Protein AF-A0A7W0LFK9-F1 (afdb_monomer)

Foldseek 3Di:
DDFFDDDFDFFQRQDDKWKKKAFLVVLDIDTLACPDQVPDFPDWDWDDFLFWIWIWTHHPQKIKIWIWGQFPPAQKIKIKIKIAGQDQDKTKMKIKIKTFGQLDPNVVCLQAVQVSLQQKFWDADPPQRKIKIWRHDPDPPDFTKIKIKHKAKFADWDDDKAWDFAPCQFQPFQGGRNRRPVSSSDGGPNDGTRHSGTMTMIITIHIHHNGDMMMMMMMMHMDRDPVSNVVVSVQCRDPCNVVVRSVNSVVVSVVLCVVLVHDSVLLVLLVLVVCCQSHQALLFADDQVLLFQLFAAQVLCVVQVDNLPFAEEEEEDADPVLVQQLLSVLSSVLVCVVVLHAHAYEYEHAHDPVCSVVVLVVSVVSNVVSVVVPPDDDDRHYYYGYYYPVVDDPSSVSNSRSSHSGYHYSVCPHSVSSSVVSVPPDPPPFPFDDDDAQPDFFDADDDDPDFDPDPPFWHADPVNQKIKGKAAQVDDPPWWDWAWADAQFWTKIATQQRAIWIAGNDPAFGTFFDDPSDRRNSAHQKFKWKAFPVPLHIDGLGCPDAHDNRWMKMWMHGHFKIWIWTGGSQKTWIWIWGDDRPDRDIDIDIDIDRRDPDDTDMKMKIKHQGCRTNGNSSQQQQKFWDADPPLRWIKIARNHHPVCRPDIDIDHPRSPFPAWDQAQCQFQPRSGDPNDTSQSSHDDGHPNDTGHSHRGMTMTMD

Nearest PDB structures (foldseek):
  8rf9-assembly1_A  TM=9.309E-01  e=8.100E-67  Agrobacterium tumefaciens
  8rfg-assembly1_A  TM=9.308E-01  e=6.487E-65  Agrobacterium tumefaciens
  3qde-assembly1_A  TM=8.432E-01  e=1.005E-15  Acetivibrio thermocellus
  3s4b-assembly1_B  TM=8.722E-01  e=6.884E-15  Cellulomonas uda
  3acs-assembly1_B  TM=8.371E-01  e=6.186E-15  Cellulomonas gilvus ATCC 13127

Mean predicted aligned error: 6.09 Å

Radius of gyration: 27.09 Å; Cα contacts (8 Å, |Δi|>4): 1621; chains: 1; bounding box: 74×69×68 Å

pLDDT: mean 91.45, std 10.04, range [40.09, 98.69]

Solvent-accessible surface area (backbone atoms only — not comparable to full-atom values): 37219 Å² total; per-residue (Å²): 126,28,61,54,52,76,68,75,43,76,31,42,62,84,58,60,74,39,45,39,38,29,38,69,85,82,58,51,70,42,34,53,49,59,55,57,47,61,58,83,56,83,41,78,50,76,48,80,58,89,39,35,42,39,29,38,32,26,58,86,49,36,39,34,37,32,41,39,33,52,37,71,87,51,65,35,37,40,40,35,36,41,40,34,29,77,38,88,63,67,46,47,36,35,41,32,45,39,35,46,62,47,72,32,49,64,66,57,36,71,74,37,49,59,68,49,29,68,34,37,35,33,44,74,41,83,88,79,63,25,38,38,36,39,42,59,66,90,51,93,85,48,72,57,43,26,35,36,40,38,74,42,76,51,66,51,69,53,82,72,77,42,35,38,24,33,43,50,70,40,27,27,75,69,30,49,80,48,64,28,50,49,73,72,83,53,83,61,86,59,54,63,38,81,33,75,40,45,33,50,28,47,32,45,32,35,56,36,43,54,70,34,69,35,39,38,36,39,38,43,37,51,24,68,37,69,66,58,39,50,54,50,47,67,66,51,66,47,89,64,35,57,62,52,33,49,54,42,14,43,51,50,37,53,52,52,30,56,74,70,72,47,54,71,70,56,51,53,50,43,51,53,53,47,46,36,62,64,39,68,43,56,72,41,31,63,58,36,68,57,26,56,72,17,56,44,36,42,71,65,38,46,88,76,75,39,78,70,85,52,56,29,34,35,37,40,35,58,53,72,89,34,48,63,40,56,53,53,52,54,51,38,51,54,52,31,50,76,70,71,50,65,45,30,37,36,42,36,38,60,35,60,87,92,58,30,66,61,51,49,52,52,52,52,50,53,53,52,55,54,56,67,67,70,70,89,77,79,87,73,72,55,50,82,45,80,44,55,51,90,82,46,56,70,66,53,52,31,28,54,51,30,66,21,39,31,57,47,51,31,91,63,51,47,65,70,54,53,62,55,72,51,68,75,67,80,75,77,78,68,69,76,54,81,88,58,71,66,88,52,79,25,67,79,62,84,75,86,74,90,49,47,81,60,73,91,45,37,22,27,35,83,89,70,53,25,41,36,37,53,33,47,56,90,50,73,69,98,49,75,54,68,41,79,30,66,41,94,50,22,35,36,39,36,27,61,37,44,23,26,28,35,23,49,72,35,79,62,61,26,14,44,16,45,79,67,74,39,67,36,48,49,66,54,23,43,44,57,39,43,30,34,73,85,81,64,36,69,46,36,42,29,59,40,61,35,61,60,67,83,34,45,39,40,22,35,39,38,85,55,32,40,37,26,35,26,32,44,77,37,27,44,26,38,35,38,37,35,47,51,83,85,53,79,48,82,47,76,50,77,47,80,42,81,69,57,99,64,93,80,58,68,38,42,35,42,40,37,37,49,15,60,24,68,41,44,84,72,25,27,68,52,29,35,30,42,72,41,89,84,54,61,23,40,35,38,34,28,29,42,42,78,91,54,27,90,50,74,49,72,50,73,67,85,60,52,52,78,34,23,33,22,34,41,40,63,41,26,21,74,68,32,47,73,58,68,25,44,40,78,50,34,92,61,76,55,83,62,46,58,39,25,56,44,51,45,29,43,34,41,29,63

Sequence (702 aa):
LSVTRWRSDTTCDDWGSYIYLRDVESGDVWSASYHPTRKAPDSYAVLFNEDRAEYSRRDGDLTTTLDVVVSAEDDSEARRIAISNSGRTPRVIEITSYVELSLATQLADVAHPAFSKLFVETERLASSGALLAQRRKRGPDDVDVFAAHLMVVEGKTVGNIEFETDRSQFLGRGRAAGAPRAMEGRSLSGSTGTVLDPIFALRSRIELGPGAPAHVTYWTMVGSSRDAVLDLIDKNGTATSFERAAALAWTQAQVQLHHLRMSAGEAAQFQRLAGHLLYPSPSLRPPSDMIQEGAGPQTGLWSLGISGDLSIIVLRVSDAEHIGIVRELVQAADYWRMKRLVFDIVILNERGSSYSQELQNEIESIVRTSLGRAQFGERPKGGVFVLSAHLISPEIRELLLSAARVVLVGQNGRLAGQLQARRTSVVHERRRYPRRSSQTPGSPVVRPTGLEYFNGLGGFAKNGREYVIVLGPGQNPPAPWINVVANPIFGFQVSESGAGYSWALNSRERQVTPWSNDPVRNPPGQCFFVRDDETWELCSPTASPLRDEDGVYIARHGQGYSRFEHNACELELELLEYVPLADPLKISRLKIRNTSNRTRRLSVTSYAEWVLGPSRRVSAVHTVTAIDEITKAILARNKWSADFGERVAFVDLGGRQTSWTGDRTEFIGRNGNLDYPAALCGRLPLSNRVGAGFDPCGVLQA

Structure (mmCIF, N/CA/C/O backbone):
data_AF-A0A7W0LFK9-F1
#
_entry.id   AF-A0A7W0LFK9-F1
#
loop_
_atom_site.group_PDB
_atom_site.id
_atom_site.type_symbol
_atom_site.label_atom_id
_atom_site.label_alt_id
_atom_site.label_comp_id
_atom_site.label_asym_id
_atom_site.label_entity_id
_atom_site.label_seq_id
_atom_site.pdbx_PDB_ins_code
_atom_site.Cartn_x
_atom_site.Cartn_y
_atom_site.Cartn_z
_atom_site.occupancy
_atom_site.B_iso_or_equiv
_atom_site.auth_seq_id
_atom_site.auth_comp_id
_atom_site.auth_asym_id
_atom_site.auth_atom_id
_atom_site.pdbx_PDB_model_num
ATOM 1 N N . LEU A 1 1 ? 11.261 -2.984 16.184 1.00 87.38 1 LEU A N 1
ATOM 2 C CA . LEU A 1 1 ? 10.093 -3.873 16.005 1.00 87.38 1 LEU A CA 1
ATOM 3 C C . LEU A 1 1 ? 9.054 -3.140 15.161 1.00 87.38 1 LEU A C 1
ATOM 5 O O . LEU A 1 1 ? 8.871 -1.955 15.392 1.00 87.38 1 LEU A O 1
ATOM 9 N N . SER A 1 2 ? 8.408 -3.793 14.196 1.00 91.06 2 SER A N 1
ATOM 10 C CA . SER A 1 2 ? 7.243 -3.247 13.486 1.00 91.06 2 SER A CA 1
ATOM 11 C C . SER A 1 2 ? 5.977 -3.854 14.081 1.00 91.06 2 SER A C 1
ATOM 13 O O . SER A 1 2 ? 5.758 -5.059 13.946 1.00 91.06 2 SER A O 1
ATOM 15 N N . VAL A 1 3 ? 5.168 -3.027 14.749 1.00 94.00 3 VAL A N 1
ATOM 16 C CA . VAL A 1 3 ? 3.929 -3.458 15.420 1.00 94.00 3 VAL A CA 1
ATOM 17 C C . VAL A 1 3 ? 2.869 -3.815 14.383 1.00 94.00 3 VAL A C 1
ATOM 19 O O . VAL A 1 3 ? 2.383 -4.946 14.340 1.00 94.00 3 VAL A O 1
ATOM 22 N N . THR A 1 4 ? 2.598 -2.873 13.483 1.00 93.88 4 THR A N 1
ATOM 23 C CA . THR A 1 4 ? 1.625 -2.995 12.398 1.00 93.88 4 THR A CA 1
ATOM 24 C C . THR A 1 4 ? 2.319 -3.146 11.045 1.00 93.88 4 THR A C 1
ATOM 26 O O . THR A 1 4 ? 3.511 -2.846 10.896 1.00 93.88 4 THR A O 1
ATOM 29 N N . ARG A 1 5 ? 1.592 -3.651 10.044 1.00 90.88 5 ARG A N 1
ATOM 30 C CA . ARG A 1 5 ? 2.102 -3.742 8.668 1.00 90.88 5 ARG A CA 1
ATOM 31 C C . ARG A 1 5 ? 2.069 -2.378 7.988 1.00 90.88 5 ARG A C 1
ATOM 33 O O . ARG A 1 5 ? 1.053 -1.693 7.982 1.00 90.88 5 ARG A O 1
ATOM 40 N N . TRP A 1 6 ? 3.177 -2.027 7.343 1.00 89.12 6 TRP A N 1
ATOM 41 C CA . TRP A 1 6 ? 3.293 -0.833 6.511 1.00 89.12 6 TRP A CA 1
ATOM 42 C C . TRP A 1 6 ? 4.227 -1.102 5.331 1.00 89.12 6 TRP A C 1
ATOM 44 O O . TRP A 1 6 ? 5.253 -1.782 5.474 1.00 89.12 6 TRP A O 1
ATOM 54 N N . ARG A 1 7 ? 3.884 -0.559 4.161 1.00 87.25 7 ARG A N 1
ATOM 55 C CA . ARG A 1 7 ? 4.698 -0.594 2.943 1.00 87.25 7 ARG A CA 1
ATOM 56 C C . ARG A 1 7 ? 4.592 0.760 2.251 1.00 87.25 7 ARG A C 1
ATOM 58 O O . ARG A 1 7 ? 3.503 1.308 2.137 1.00 87.25 7 ARG A O 1
ATOM 65 N N . SER A 1 8 ? 5.720 1.278 1.773 1.00 87.25 8 SER A N 1
ATOM 66 C CA . SER A 1 8 ? 5.738 2.501 0.974 1.00 87.25 8 SER A CA 1
ATOM 67 C C . SER A 1 8 ? 5.114 2.235 -0.399 1.00 87.25 8 SER A C 1
ATOM 69 O O . SER A 1 8 ? 5.685 1.480 -1.191 1.00 87.25 8 SER A O 1
ATOM 71 N N . ASP A 1 9 ? 3.982 2.871 -0.681 1.00 90.62 9 ASP A N 1
ATOM 72 C CA . ASP A 1 9 ? 3.327 2.866 -1.988 1.00 90.62 9 ASP A CA 1
ATOM 73 C C . ASP A 1 9 ? 2.716 4.251 -2.240 1.00 90.62 9 ASP A C 1
ATOM 75 O O . ASP A 1 9 ? 1.720 4.618 -1.627 1.00 90.62 9 ASP A O 1
ATOM 79 N N . THR A 1 10 ? 3.331 5.041 -3.118 1.00 87.56 10 THR A N 1
ATOM 80 C CA . THR A 1 10 ? 2.889 6.411 -3.426 1.00 87.56 10 THR A CA 1
ATOM 81 C C . THR A 1 10 ? 1.686 6.487 -4.359 1.00 87.56 10 THR A C 1
ATOM 83 O O . THR A 1 10 ? 1.087 7.557 -4.484 1.00 87.56 10 THR A O 1
ATOM 86 N N . THR A 1 11 ? 1.326 5.379 -5.009 1.00 91.44 11 THR A N 1
ATOM 87 C CA . THR A 1 11 ? 0.228 5.342 -5.976 1.00 91.44 11 THR A CA 1
ATOM 88 C C . THR A 1 11 ? -1.069 4.922 -5.310 1.00 91.44 11 THR A C 1
ATOM 90 O O . THR A 1 11 ? -2.061 5.640 -5.426 1.00 91.44 11 THR A O 1
ATOM 93 N N . CYS A 1 12 ? -1.077 3.791 -4.604 1.00 91.88 12 CYS A N 1
ATOM 94 C CA . CYS A 1 12 ? -2.287 3.264 -3.971 1.00 91.88 12 CYS A CA 1
ATOM 95 C C . CYS A 1 12 ? -2.466 3.794 -2.541 1.00 91.88 12 CYS A C 1
ATOM 97 O O . CYS A 1 12 ? -3.589 4.126 -2.162 1.00 91.88 12 CYS A O 1
ATOM 99 N N . ASP A 1 13 ? -1.367 3.895 -1.782 1.00 90.19 13 ASP A N 1
ATOM 100 C CA . ASP A 1 13 ? -1.332 4.301 -0.367 1.00 90.19 13 ASP A CA 1
ATOM 101 C C . ASP A 1 13 ? -2.350 3.540 0.513 1.00 90.19 13 ASP A C 1
ATOM 103 O O . ASP A 1 13 ? -3.068 4.111 1.329 1.00 90.19 13 ASP A O 1
ATOM 107 N N . ASP A 1 14 ? -2.453 2.221 0.309 1.00 88.31 14 ASP A N 1
ATOM 108 C CA . ASP A 1 14 ? -3.500 1.352 0.867 1.00 88.31 14 ASP A CA 1
ATOM 109 C C . ASP A 1 14 ? -3.048 0.519 2.085 1.00 88.31 14 ASP A C 1
ATOM 111 O O . ASP A 1 14 ? -3.639 -0.524 2.380 1.00 88.31 14 ASP A O 1
ATOM 115 N N . TRP A 1 15 ? -2.013 0.974 2.802 1.00 90.12 15 TRP A N 1
ATOM 116 C CA . TRP A 1 15 ? -1.508 0.339 4.025 1.00 90.12 15 TRP A CA 1
ATOM 117 C C . TRP A 1 15 ? -1.652 1.254 5.239 1.00 90.12 15 TRP A C 1
ATOM 119 O O . TRP A 1 15 ? -1.267 2.420 5.196 1.00 90.12 15 TRP A O 1
ATOM 129 N N . GLY A 1 16 ? -2.132 0.711 6.357 1.00 90.56 16 GLY A N 1
ATOM 130 C CA . GLY A 1 16 ? -2.197 1.430 7.625 1.00 90.56 16 GLY A CA 1
ATOM 131 C C . GLY A 1 16 ? -3.209 0.842 8.600 1.00 90.56 16 GLY A C 1
ATOM 132 O O . GLY A 1 16 ? -3.779 -0.225 8.372 1.00 90.56 16 GLY A O 1
ATOM 133 N N . SER A 1 17 ? -3.424 1.573 9.691 1.00 95.44 17 SER A N 1
ATOM 134 C CA . SER A 1 17 ? -4.495 1.318 10.654 1.00 95.44 17 SER A CA 1
ATOM 135 C C . SER A 1 17 ? -5.693 2.201 10.324 1.00 95.44 17 SER A C 1
ATOM 137 O O . SER A 1 17 ? -5.539 3.412 10.134 1.00 95.44 17 SER A O 1
ATOM 139 N N . TYR A 1 18 ? -6.880 1.608 10.281 1.00 97.62 18 TYR A N 1
ATOM 140 C CA . TYR A 1 18 ? -8.100 2.269 9.826 1.00 97.62 18 TYR A CA 1
ATOM 141 C C . TYR A 1 18 ? -9.164 2.302 10.916 1.00 97.62 18 TYR A C 1
ATOM 143 O O . TYR A 1 18 ? -9.230 1.412 11.762 1.00 97.62 18 TYR A O 1
ATOM 151 N N . ILE A 1 19 ? -10.007 3.334 10.877 1.00 98.50 19 ILE A N 1
ATOM 152 C CA . ILE A 1 19 ? -11.197 3.440 11.719 1.00 98.50 19 ILE A CA 1
ATOM 153 C C . ILE A 1 19 ? -12.380 3.720 10.804 1.00 98.50 19 ILE A C 1
ATOM 155 O O . ILE A 1 19 ? -12.481 4.798 10.220 1.00 98.50 19 ILE A O 1
ATOM 159 N N . TYR A 1 20 ? -13.253 2.730 10.676 1.00 98.56 20 TYR A N 1
ATOM 160 C CA . TYR A 1 20 ? -14.472 2.816 9.891 1.00 98.56 20 TYR A CA 1
ATOM 161 C C . TYR A 1 20 ? -15.599 3.380 10.739 1.00 98.56 20 TYR A C 1
ATOM 163 O O . TYR A 1 20 ? -15.697 3.084 11.932 1.00 98.56 20 TYR A O 1
ATOM 171 N N . LEU A 1 21 ? -16.465 4.143 10.089 1.00 98.19 21 LEU A N 1
ATOM 172 C CA . LEU A 1 21 ? -17.720 4.616 10.635 1.00 98.19 21 LEU A CA 1
ATOM 173 C C . LEU A 1 21 ? -18.845 4.136 9.724 1.00 98.19 21 LEU A C 1
ATOM 175 O O . LEU A 1 21 ? -18.719 4.203 8.498 1.00 98.19 21 LEU A O 1
ATOM 179 N N . ARG A 1 22 ? -19.928 3.646 10.321 1.00 97.81 22 ARG A N 1
ATOM 180 C CA . ARG A 1 22 ? -21.138 3.253 9.607 1.00 97.81 22 ARG A CA 1
ATOM 181 C C . ARG A 1 22 ? -22.368 3.803 10.311 1.00 97.81 22 ARG A C 1
ATOM 183 O O . ARG A 1 22 ? -22.562 3.552 11.498 1.00 97.81 22 ARG A O 1
ATOM 190 N N . ASP A 1 23 ? -23.206 4.521 9.576 1.00 96.44 23 ASP A N 1
ATOM 191 C CA . ASP A 1 23 ? -24.537 4.889 10.054 1.00 96.44 23 ASP A CA 1
ATOM 192 C C . ASP A 1 23 ? -25.427 3.640 10.006 1.00 96.44 23 ASP A C 1
ATOM 194 O O . ASP A 1 23 ? -25.562 2.998 8.961 1.00 96.44 23 ASP A O 1
ATOM 198 N N . VAL A 1 24 ? -25.977 3.237 11.153 1.00 96.12 24 VAL A N 1
ATOM 199 C CA . VAL A 1 24 ? -26.758 1.997 11.258 1.00 96.12 24 VAL A CA 1
ATOM 200 C C . VAL A 1 24 ? -28.059 2.085 10.465 1.00 96.12 24 VAL A C 1
ATOM 202 O O . VAL A 1 24 ? -28.483 1.068 9.915 1.00 96.12 24 VAL A O 1
ATOM 205 N N . GLU A 1 25 ? -28.669 3.270 10.399 1.00 94.25 25 GLU A N 1
ATOM 206 C CA . GLU A 1 25 ? -29.965 3.477 9.756 1.00 94.25 25 GLU A CA 1
ATOM 207 C C . GLU A 1 25 ? -29.816 3.595 8.238 1.00 94.25 25 GLU A C 1
ATOM 209 O O . GLU A 1 25 ? -30.481 2.866 7.503 1.00 94.25 25 GLU A O 1
ATOM 214 N N . SER A 1 26 ? -28.913 4.458 7.752 1.00 94.44 26 SER A N 1
ATOM 215 C CA . SER A 1 26 ? -28.723 4.629 6.302 1.00 94.44 26 SER A CA 1
ATOM 216 C C . SER A 1 26 ? -27.848 3.544 5.669 1.00 94.44 26 SER A C 1
ATOM 218 O O . SER A 1 26 ? -27.918 3.310 4.463 1.00 94.44 26 SER A O 1
ATOM 220 N N . GLY A 1 27 ? -27.002 2.882 6.464 1.00 95.50 27 GLY A N 1
ATOM 221 C CA . GLY A 1 27 ? -25.987 1.952 5.976 1.00 95.50 27 GLY A CA 1
ATOM 222 C C . GLY A 1 27 ? -24.774 2.629 5.333 1.00 95.50 27 GLY A C 1
ATOM 223 O O . GLY A 1 27 ? -23.904 1.924 4.823 1.00 95.50 27 GLY A O 1
ATOM 224 N N . ASP A 1 28 ? -24.687 3.963 5.356 1.00 95.69 28 ASP A N 1
ATOM 225 C CA . ASP A 1 28 ? -23.543 4.705 4.830 1.00 95.69 28 ASP A CA 1
ATOM 226 C C . ASP A 1 28 ? -22.258 4.352 5.570 1.00 95.69 28 ASP A C 1
ATOM 228 O O . ASP A 1 28 ? -22.216 4.399 6.796 1.00 95.69 28 ASP A O 1
ATOM 232 N N . VAL A 1 29 ? -21.185 4.089 4.821 1.00 97.25 29 VAL A N 1
ATOM 233 C CA . VAL A 1 29 ? -19.864 3.760 5.372 1.00 97.25 29 VAL A CA 1
ATOM 234 C C . VAL A 1 29 ? -18.836 4.806 4.953 1.00 97.25 29 VAL A C 1
ATOM 236 O O . VAL A 1 29 ? -18.730 5.164 3.777 1.00 97.25 29 VAL A O 1
ATOM 239 N N . TRP A 1 30 ? -18.039 5.275 5.908 1.00 97.06 30 TRP A N 1
ATOM 240 C CA . TRP A 1 30 ? -16.860 6.106 5.673 1.00 97.06 30 TRP A CA 1
ATOM 241 C C . TRP A 1 30 ? -15.723 5.707 6.619 1.00 97.06 30 TRP A C 1
ATOM 243 O O . TRP A 1 30 ? -15.819 4.741 7.371 1.00 97.06 30 TRP A O 1
ATOM 253 N N . SER A 1 31 ? -14.596 6.404 6.521 1.00 97.50 31 SER A N 1
ATOM 254 C CA . SER A 1 31 ? -13.447 6.230 7.414 1.00 97.50 31 SER A CA 1
ATOM 255 C C . SER A 1 31 ? -13.113 7.566 8.055 1.00 97.50 31 SER A C 1
ATOM 257 O O . SER A 1 31 ? -13.342 8.607 7.437 1.00 97.50 31 SER A O 1
ATOM 259 N N . ALA A 1 32 ? -12.558 7.553 9.265 1.00 97.50 32 ALA A N 1
ATOM 260 C CA . ALA A 1 32 ? -12.129 8.768 9.958 1.00 97.50 32 ALA A CA 1
ATOM 261 C C . ALA A 1 32 ? -11.074 9.561 9.156 1.00 97.50 32 ALA A C 1
ATOM 263 O O . ALA A 1 32 ? -11.026 10.785 9.229 1.00 97.50 32 ALA A O 1
ATOM 264 N N . SER A 1 33 ? -10.274 8.874 8.334 1.00 96.25 33 SER A N 1
ATOM 265 C CA . SER A 1 33 ? -9.384 9.475 7.333 1.00 96.25 33 SER A CA 1
ATOM 266 C C . SER A 1 33 ? -9.875 9.185 5.905 1.00 96.25 33 SER A C 1
ATOM 268 O O . SER A 1 33 ? -10.898 8.527 5.705 1.00 96.25 33 SER A O 1
ATOM 270 N N . TYR A 1 34 ? -9.191 9.710 4.881 1.00 94.81 34 TYR A N 1
ATOM 271 C CA . TYR A 1 34 ? -9.585 9.480 3.482 1.00 94.81 34 TYR A CA 1
ATOM 272 C C . TYR A 1 34 ? -9.556 7.990 3.098 1.00 94.81 34 TYR A C 1
ATOM 274 O O . TYR A 1 34 ? -10.488 7.480 2.476 1.00 94.81 34 TYR A O 1
ATOM 282 N N . HIS A 1 35 ? -8.502 7.279 3.496 1.00 94.94 35 HIS A N 1
ATOM 283 C CA . HIS A 1 35 ? -8.394 5.831 3.336 1.00 94.94 35 HIS A CA 1
ATOM 284 C C . HIS A 1 35 ? -9.063 5.096 4.505 1.00 94.94 35 HIS A C 1
ATOM 286 O O . HIS A 1 35 ? -9.164 5.642 5.601 1.00 94.94 35 HIS A O 1
ATOM 292 N N . PRO A 1 36 ? -9.531 3.857 4.311 1.00 95.12 36 PRO A N 1
ATOM 293 C CA . PRO A 1 36 ? -9.391 3.046 3.101 1.00 95.12 36 PRO A CA 1
ATOM 294 C C . PRO A 1 36 ? -10.605 3.139 2.164 1.00 95.12 36 PRO A C 1
ATOM 296 O O . PRO A 1 36 ? -10.535 2.690 1.021 1.00 95.12 36 PRO A O 1
ATOM 299 N N . THR A 1 37 ? -11.721 3.723 2.614 1.00 94.75 37 THR A N 1
ATOM 300 C CA . THR A 1 37 ? -12.976 3.780 1.842 1.00 94.75 37 THR A CA 1
ATOM 301 C C . THR A 1 37 ? -12.889 4.726 0.649 1.00 94.75 37 THR A C 1
ATOM 303 O O . THR A 1 37 ? -13.571 4.514 -0.352 1.00 94.75 37 THR A O 1
ATOM 306 N N . ARG A 1 38 ? -12.046 5.767 0.734 1.00 92.81 38 ARG A N 1
ATOM 307 C CA . ARG A 1 38 ? -11.876 6.816 -0.287 1.00 92.81 38 ARG A CA 1
ATOM 308 C C . ARG A 1 38 ? -13.176 7.561 -0.608 1.00 92.81 38 ARG A C 1
ATOM 310 O O . ARG A 1 38 ? -13.274 8.207 -1.654 1.00 92.81 38 ARG A O 1
ATOM 317 N N . LYS A 1 39 ? -14.167 7.498 0.295 1.00 92.94 39 LYS A N 1
ATOM 318 C CA . LYS A 1 39 ? -15.406 8.279 0.200 1.00 92.94 39 LYS A CA 1
ATOM 319 C C . LYS A 1 39 ? -15.045 9.754 0.330 1.00 92.94 39 LYS A C 1
ATOM 321 O O . LYS A 1 39 ? -14.487 10.160 1.353 1.00 92.94 39 LYS A O 1
ATOM 326 N N . ALA A 1 40 ? -15.335 10.517 -0.721 1.00 93.56 40 ALA A N 1
ATOM 327 C CA . ALA A 1 40 ? -15.102 11.952 -0.757 1.00 93.56 40 ALA A CA 1
ATOM 328 C C . ALA A 1 40 ? -15.967 12.639 0.319 1.00 93.56 40 ALA A C 1
ATOM 330 O O . ALA A 1 40 ? -17.188 12.491 0.259 1.00 93.56 40 ALA A O 1
ATOM 331 N N . PRO A 1 41 ? -15.358 13.330 1.299 1.00 95.44 41 PRO A N 1
ATOM 332 C CA . PRO A 1 41 ? -16.095 14.114 2.287 1.00 95.44 41 PRO A CA 1
ATOM 333 C C . PRO A 1 41 ? -16.486 15.491 1.731 1.00 95.44 41 PRO A C 1
ATOM 335 O O . PRO A 1 41 ? -15.902 15.961 0.751 1.00 95.44 41 PRO A O 1
ATOM 338 N N . ASP A 1 42 ? -17.399 16.179 2.417 1.00 96.75 42 ASP A N 1
ATOM 339 C CA . ASP A 1 42 ? -17.770 17.567 2.110 1.00 96.75 42 ASP A CA 1
ATOM 340 C C . ASP A 1 42 ? -16.643 18.551 2.450 1.00 96.75 42 ASP A C 1
ATOM 342 O O . ASP A 1 42 ? -16.481 19.589 1.808 1.00 96.75 42 ASP A O 1
ATOM 346 N N . SER A 1 43 ? -15.862 18.242 3.486 1.00 97.00 43 SER A N 1
ATOM 347 C CA . SER A 1 43 ? -14.632 18.951 3.837 1.00 97.00 43 SER A CA 1
ATOM 348 C C . SER A 1 43 ? -13.616 17.989 4.446 1.00 97.00 43 SER A C 1
ATOM 350 O O . SER A 1 43 ? -13.982 17.000 5.080 1.00 97.00 43 SER A O 1
ATOM 352 N N . TYR A 1 44 ? -12.328 18.272 4.240 1.00 96.88 44 TYR A N 1
ATOM 353 C CA . TYR A 1 44 ? -11.226 17.459 4.748 1.00 96.88 44 TYR A CA 1
ATOM 354 C C . TYR A 1 44 ? -10.021 18.335 5.081 1.00 96.88 44 TYR A C 1
ATOM 356 O O . TYR A 1 44 ? -9.586 19.132 4.249 1.00 96.88 44 TYR A O 1
ATOM 364 N N . ALA A 1 45 ? -9.461 18.159 6.270 1.00 97.31 45 ALA A N 1
ATOM 365 C CA . ALA A 1 45 ? -8.237 18.808 6.708 1.00 97.31 45 ALA A CA 1
ATOM 366 C C . ALA A 1 45 ? -7.336 17.797 7.419 1.00 97.31 45 ALA A C 1
ATOM 368 O O . ALA A 1 45 ? -7.815 16.911 8.126 1.00 97.31 45 ALA A O 1
ATOM 369 N N . VAL A 1 46 ? -6.026 17.941 7.224 1.00 96.56 46 VAL A N 1
ATOM 370 C CA . VAL A 1 46 ? -5.008 17.139 7.907 1.00 96.56 46 VAL A CA 1
ATOM 371 C C . VAL A 1 46 ? -3.941 18.076 8.440 1.00 96.56 46 VAL A C 1
ATOM 373 O O . VAL A 1 46 ? -3.381 18.867 7.674 1.00 96.56 46 VAL A O 1
ATOM 376 N N . LEU A 1 47 ? -3.655 17.978 9.733 1.00 94.81 47 LEU A N 1
ATOM 377 C CA . LEU A 1 47 ? -2.565 18.686 10.389 1.00 94.81 47 LEU A CA 1
ATOM 378 C C . LEU A 1 47 ? -1.570 17.671 10.952 1.00 94.81 47 LEU A C 1
ATOM 380 O O . LEU A 1 47 ? -1.942 16.709 11.614 1.00 94.81 47 LEU A O 1
ATOM 384 N N . PHE A 1 48 ? -0.289 17.911 10.694 1.00 94.06 48 PHE A N 1
ATOM 385 C CA . PHE A 1 48 ? 0.805 17.179 11.321 1.00 94.06 48 PHE A CA 1
ATOM 386 C C . PHE A 1 48 ? 1.537 18.144 12.243 1.00 94.06 48 PHE A C 1
ATOM 388 O O . PHE A 1 48 ? 2.157 19.101 11.774 1.00 94.06 48 PHE A O 1
ATOM 395 N N . ASN A 1 49 ? 1.410 17.897 13.541 1.00 92.50 49 ASN A N 1
ATOM 396 C CA . ASN A 1 49 ? 2.129 18.593 14.593 1.00 92.50 49 ASN A CA 1
ATOM 397 C C . ASN A 1 49 ? 3.319 17.733 15.042 1.00 92.50 49 ASN A C 1
ATOM 399 O O . ASN A 1 49 ? 3.494 16.594 14.614 1.00 92.50 49 ASN A O 1
ATOM 403 N N . GLU A 1 50 ? 4.165 18.283 15.907 1.00 93.06 50 GLU A N 1
ATOM 404 C CA . GLU A 1 50 ? 5.332 17.558 16.420 1.00 93.06 50 GLU A CA 1
ATOM 405 C C . GLU A 1 50 ? 4.946 16.379 17.329 1.00 93.06 50 GLU A C 1
ATOM 407 O O . GLU A 1 50 ? 5.644 15.366 17.368 1.00 93.06 50 GLU A O 1
ATOM 412 N N . ASP A 1 51 ? 3.832 16.515 18.046 1.00 94.81 51 ASP A N 1
ATOM 413 C CA . ASP A 1 51 ? 3.319 15.566 19.032 1.00 94.81 51 ASP A CA 1
ATOM 414 C C . ASP A 1 51 ? 2.213 14.646 18.498 1.00 94.81 51 ASP A C 1
ATOM 416 O O . ASP A 1 51 ? 1.960 13.595 19.089 1.00 94.81 51 ASP A O 1
ATOM 420 N N . ARG A 1 52 ? 1.539 15.028 17.402 1.00 96.31 52 ARG A N 1
ATOM 421 C CA . ARG A 1 52 ? 0.351 14.314 16.914 1.00 96.31 52 ARG A CA 1
ATOM 422 C C . ARG A 1 52 ? 0.007 14.567 15.451 1.00 96.31 52 ARG A C 1
ATOM 424 O O . ARG A 1 52 ? 0.384 15.584 14.870 1.00 96.31 52 ARG A O 1
ATOM 431 N N . ALA A 1 53 ? -0.780 13.658 14.885 1.00 97.19 53 ALA A N 1
ATOM 432 C CA . ALA A 1 53 ? -1.453 13.845 13.603 1.00 97.19 53 ALA A CA 1
ATOM 433 C C . ALA A 1 53 ? -2.962 14.003 13.818 1.00 97.19 53 ALA A C 1
ATOM 435 O O . ALA A 1 53 ? -3.572 13.172 14.488 1.00 97.19 53 ALA A O 1
ATOM 436 N N . GLU A 1 54 ? -3.552 15.031 13.216 1.00 98.06 54 GLU A N 1
ATOM 437 C CA . GLU A 1 54 ? -4.974 15.353 13.319 1.00 98.06 54 GLU A CA 1
ATOM 438 C C . GLU A 1 54 ? -5.629 15.266 11.939 1.00 98.06 54 GLU A C 1
ATOM 440 O O . GLU A 1 54 ? -5.123 15.804 10.949 1.00 98.06 54 GLU A O 1
ATOM 445 N N . TYR A 1 55 ? -6.785 14.621 11.878 1.00 98.31 55 TYR A N 1
ATOM 446 C CA . TYR A 1 55 ? -7.616 14.518 10.685 1.00 98.31 55 TYR A CA 1
ATOM 447 C C . TYR A 1 55 ? -8.996 15.050 11.033 1.00 98.31 55 TYR A C 1
ATOM 449 O O . TYR A 1 55 ? -9.572 14.648 12.038 1.00 98.31 55 TYR A O 1
ATOM 457 N N . SER A 1 56 ? -9.547 15.929 10.207 1.00 97.81 56 SER A N 1
ATOM 458 C CA . SER A 1 56 ? -10.901 16.448 10.379 1.00 97.81 56 SER A CA 1
ATOM 459 C C . SER A 1 56 ? -11.658 16.306 9.074 1.00 97.81 56 SER A C 1
ATOM 461 O O . SER A 1 56 ? -11.161 16.696 8.013 1.00 97.81 56 SER A O 1
ATOM 463 N N . ARG A 1 57 ? -12.852 15.722 9.141 1.00 97.75 57 ARG A N 1
ATOM 464 C CA . ARG A 1 57 ? -13.721 15.541 7.982 1.00 97.75 57 ARG A CA 1
ATOM 465 C C . ARG A 1 57 ? -15.181 15.769 8.332 1.00 97.75 57 ARG A C 1
ATOM 467 O O . ARG A 1 57 ? -15.597 15.535 9.468 1.00 97.75 57 ARG A O 1
ATOM 474 N N . ARG A 1 58 ? -15.953 16.189 7.333 1.00 97.12 58 ARG A N 1
ATOM 475 C CA . ARG A 1 58 ? -17.407 16.321 7.427 1.00 97.12 58 ARG A CA 1
ATOM 476 C C . ARG A 1 58 ? -18.091 15.494 6.348 1.00 97.12 58 ARG A C 1
ATOM 478 O O . ARG A 1 58 ? -17.721 15.588 5.178 1.00 97.12 58 ARG A O 1
ATOM 485 N N . ASP A 1 59 ? -19.104 14.743 6.753 1.00 96.19 59 ASP A N 1
ATOM 486 C CA . ASP A 1 59 ? -19.956 13.931 5.891 1.00 96.19 59 ASP A CA 1
ATOM 487 C C . ASP A 1 59 ? -21.420 14.262 6.236 1.00 96.19 59 ASP A C 1
ATOM 489 O O . ASP A 1 59 ? -21.996 13.729 7.188 1.00 96.19 59 ASP A O 1
ATOM 493 N N . GLY A 1 60 ? -22.013 15.208 5.503 1.00 93.94 60 GLY A N 1
ATOM 494 C CA . GLY A 1 60 ? -23.326 15.771 5.809 1.00 93.94 60 GLY A CA 1
ATOM 495 C C . GLY A 1 60 ? -23.350 16.483 7.165 1.00 93.94 60 GLY A C 1
ATOM 496 O O . GLY A 1 60 ? -22.585 17.417 7.411 1.00 93.94 60 GLY A O 1
ATOM 497 N N . ASP A 1 61 ? -24.236 16.024 8.050 1.00 94.50 61 ASP A N 1
ATOM 498 C CA . ASP A 1 61 ? -24.417 16.560 9.407 1.00 94.50 61 ASP A CA 1
ATOM 499 C C . ASP A 1 61 ? -23.427 15.985 10.437 1.00 94.50 61 ASP A C 1
ATOM 501 O O . ASP A 1 61 ? -23.476 16.344 11.615 1.00 94.50 61 ASP A O 1
ATOM 505 N N . LEU A 1 62 ? -22.552 15.063 10.027 1.00 95.81 62 LEU A N 1
ATOM 506 C CA . LEU A 1 62 ? -21.587 14.421 10.914 1.00 95.81 62 LEU A CA 1
ATOM 507 C C . LEU A 1 62 ? -20.201 15.020 10.709 1.00 95.81 62 LEU A C 1
ATOM 509 O O . LEU A 1 62 ? -19.663 15.021 9.601 1.00 95.81 62 LEU A O 1
ATOM 513 N N . THR A 1 63 ? -19.597 15.492 11.796 1.00 97.06 63 THR A N 1
ATOM 514 C CA . THR A 1 63 ? -18.184 15.884 11.819 1.00 97.06 63 THR A CA 1
ATOM 515 C C . THR A 1 63 ? -17.402 14.832 12.586 1.00 97.06 63 THR A C 1
ATOM 517 O O . THR A 1 63 ? -17.780 14.469 13.696 1.00 97.06 63 THR A O 1
ATOM 520 N N . THR A 1 64 ? -16.326 14.330 11.984 1.00 97.75 64 THR A N 1
ATOM 521 C CA . THR A 1 64 ? -15.413 13.359 12.595 1.00 97.75 64 THR A CA 1
ATOM 522 C C . THR A 1 64 ? -14.026 13.980 12.686 1.00 97.75 64 THR A C 1
ATOM 524 O O . THR A 1 64 ? -13.470 14.388 11.663 1.00 97.75 64 THR A O 1
ATOM 527 N N . THR A 1 65 ? -13.452 14.024 13.886 1.00 98.00 65 THR A N 1
ATOM 528 C CA . THR A 1 65 ? -12.031 14.323 14.089 1.00 98.00 65 THR A CA 1
ATOM 529 C C . THR A 1 65 ? -11.312 13.086 14.600 1.00 98.00 65 THR A C 1
ATOM 531 O O . THR A 1 65 ? -11.864 12.328 15.393 1.00 98.00 65 THR A O 1
ATOM 534 N N . LEU A 1 66 ? -10.095 12.857 14.120 1.00 98.62 66 LEU A N 1
ATOM 535 C CA . LEU A 1 66 ? -9.211 11.790 14.565 1.00 98.62 66 LEU A CA 1
ATOM 536 C C . LEU A 1 66 ? -7.871 12.392 14.974 1.00 98.62 66 LEU A C 1
ATOM 538 O O . LEU A 1 66 ? -7.167 12.936 14.126 1.00 98.62 66 LEU A O 1
ATOM 542 N N . ASP A 1 67 ? -7.506 12.194 16.233 1.00 98.31 67 ASP A N 1
ATOM 543 C CA . ASP A 1 67 ? -6.207 12.549 16.791 1.00 98.31 67 ASP A CA 1
ATOM 544 C C . ASP A 1 67 ? -5.381 11.285 17.027 1.00 98.31 67 ASP A C 1
ATOM 546 O O . ASP A 1 67 ? -5.845 10.328 17.653 1.00 98.31 67 ASP A O 1
ATOM 550 N N . VAL A 1 68 ? -4.150 11.273 16.517 1.00 98.38 68 VAL A N 1
ATOM 551 C CA . VAL A 1 68 ? -3.200 10.165 16.668 1.00 98.38 68 VAL A CA 1
ATOM 552 C C . VAL A 1 68 ? -1.987 10.643 17.451 1.00 98.38 68 VAL A C 1
ATOM 554 O O . VAL A 1 68 ? -1.260 11.520 16.983 1.00 98.38 68 VAL A O 1
ATOM 557 N N . VAL A 1 69 ? -1.762 10.042 18.617 1.00 97.88 69 VAL A N 1
ATOM 558 C CA . VAL A 1 69 ? -0.701 10.402 19.567 1.00 97.88 69 VAL A CA 1
ATOM 559 C C . VAL A 1 69 ? 0.109 9.156 19.912 1.00 97.88 69 VAL A C 1
ATOM 561 O O . VAL A 1 69 ? -0.458 8.093 20.153 1.00 97.88 69 VAL A O 1
ATOM 564 N N . VAL A 1 70 ? 1.432 9.288 19.984 1.00 96.19 70 VAL A N 1
ATOM 565 C CA . VAL A 1 70 ? 2.303 8.272 20.594 1.00 96.19 70 VAL A CA 1
ATOM 566 C C . VAL A 1 70 ? 2.623 8.722 22.014 1.00 96.19 70 VAL A C 1
ATOM 568 O O . VAL A 1 70 ? 3.032 9.863 22.221 1.00 96.19 70 VAL A O 1
ATOM 571 N N . SER A 1 71 ? 2.404 7.845 22.991 1.00 95.81 71 SER A N 1
ATOM 572 C CA . SER A 1 71 ? 2.662 8.146 24.396 1.00 95.81 71 SER A CA 1
ATOM 573 C C . SER A 1 71 ? 4.150 8.416 24.635 1.00 95.81 71 SER A C 1
ATOM 575 O O . SER A 1 71 ? 5.018 7.702 24.137 1.00 95.81 71 SER A O 1
ATOM 577 N N . ALA A 1 72 ? 4.448 9.455 25.415 1.00 93.75 72 ALA A N 1
ATOM 578 C CA . ALA A 1 72 ? 5.817 9.837 25.770 1.00 93.75 72 ALA A CA 1
ATOM 579 C C . ALA A 1 72 ? 6.416 8.992 26.911 1.00 93.75 72 ALA A C 1
ATOM 581 O O . ALA A 1 72 ? 7.609 9.096 27.195 1.00 93.75 72 ALA A O 1
ATOM 582 N N . GLU A 1 73 ? 5.582 8.212 27.596 1.00 92.75 73 GLU A N 1
ATOM 583 C CA . GLU A 1 73 ? 5.912 7.481 28.828 1.00 92.75 73 GLU A CA 1
ATOM 584 C C . GLU A 1 73 ? 5.908 5.960 28.644 1.00 92.75 73 GLU A C 1
ATOM 586 O O . GLU A 1 73 ? 6.592 5.265 29.389 1.00 92.75 73 GLU A O 1
ATOM 591 N N . ASP A 1 74 ? 5.173 5.457 27.650 1.00 92.56 74 ASP A N 1
ATOM 592 C CA . ASP A 1 74 ? 4.930 4.033 27.440 1.00 92.56 74 ASP A CA 1
ATOM 593 C C . ASP A 1 74 ? 4.997 3.686 25.947 1.00 92.56 74 ASP A C 1
ATOM 595 O O . ASP A 1 74 ? 4.691 4.524 25.098 1.00 92.56 74 ASP A O 1
ATOM 599 N N . ASP A 1 75 ? 5.269 2.420 25.621 1.00 95.56 75 ASP A N 1
ATOM 600 C CA . ASP A 1 75 ? 5.207 1.888 24.253 1.00 95.56 75 ASP A CA 1
ATOM 601 C C . ASP A 1 75 ? 3.741 1.720 23.785 1.00 95.56 75 ASP A C 1
ATOM 603 O O . ASP A 1 75 ? 3.226 0.611 23.607 1.00 95.56 75 ASP A O 1
ATOM 607 N N . SER A 1 76 ? 3.040 2.846 23.607 1.00 96.88 76 SER A N 1
ATOM 608 C CA . SER A 1 76 ? 1.623 2.895 23.233 1.00 96.88 76 SER A CA 1
ATOM 609 C C . SER A 1 76 ? 1.279 4.026 22.256 1.00 96.88 76 SER A C 1
ATOM 611 O O . SER A 1 76 ? 1.816 5.130 22.323 1.00 96.88 76 SER A O 1
ATOM 613 N N . GLU A 1 77 ? 0.355 3.744 21.338 1.00 97.81 77 GLU A N 1
ATOM 614 C CA . GLU A 1 77 ? -0.259 4.700 20.412 1.00 97.81 77 GLU A CA 1
ATOM 615 C C . GLU A 1 77 ? -1.754 4.818 20.730 1.00 97.81 77 GLU A C 1
ATOM 617 O O . GLU A 1 77 ? -2.444 3.802 20.842 1.00 97.81 77 GLU A O 1
ATOM 622 N N . ALA A 1 78 ? -2.262 6.045 20.824 1.00 98.12 78 ALA A N 1
ATOM 623 C CA . ALA A 1 78 ? -3.677 6.346 20.981 1.00 98.12 78 ALA A CA 1
ATOM 624 C C . ALA A 1 78 ? -4.250 6.965 19.703 1.00 98.12 78 ALA A C 1
ATOM 626 O O . ALA A 1 78 ? -3.667 7.879 19.119 1.00 98.12 78 ALA A O 1
ATOM 627 N N . ARG A 1 79 ? -5.431 6.497 19.298 1.00 98.38 79 ARG A N 1
ATOM 628 C CA . ARG A 1 79 ? -6.244 7.064 18.219 1.00 98.38 79 ARG A CA 1
ATOM 629 C C . ARG A 1 79 ? -7.595 7.458 18.785 1.00 98.38 79 ARG A C 1
ATOM 631 O O . ARG A 1 79 ? -8.427 6.578 19.013 1.00 98.38 79 ARG A O 1
ATOM 638 N N . ARG A 1 80 ? -7.813 8.749 19.025 1.00 98.12 80 ARG A N 1
ATOM 639 C CA . ARG A 1 80 ? -9.086 9.260 19.538 1.00 98.12 80 ARG A CA 1
ATOM 640 C C . ARG A 1 80 ? -9.925 9.816 18.411 1.00 98.12 80 ARG A C 1
ATOM 642 O O . ARG A 1 80 ? -9.470 10.662 17.655 1.00 98.12 80 ARG A O 1
ATOM 649 N N . ILE A 1 81 ? -11.153 9.335 18.323 1.00 97.88 81 ILE A N 1
ATOM 650 C CA . ILE A 1 81 ? -12.170 9.831 17.417 1.00 97.88 81 ILE A CA 1
ATOM 651 C C . ILE A 1 81 ? -13.123 10.685 18.237 1.00 97.88 81 ILE A C 1
ATOM 653 O O . ILE A 1 81 ? -13.667 10.184 19.220 1.00 97.88 81 ILE A O 1
ATOM 657 N N . ALA A 1 82 ? -13.361 11.923 17.817 1.00 96.81 82 ALA A N 1
ATOM 658 C CA . ALA A 1 82 ? -14.512 12.698 18.259 1.00 96.81 82 ALA A CA 1
ATOM 659 C C . ALA A 1 82 ? -15.527 12.770 17.116 1.00 96.81 82 ALA A C 1
ATOM 661 O O . ALA A 1 82 ? -15.171 13.077 15.976 1.00 96.81 82 ALA A O 1
ATOM 662 N N . ILE A 1 83 ? -16.790 12.473 17.411 1.00 96.25 83 ILE A N 1
ATOM 663 C CA . ILE A 1 83 ? -17.880 12.570 16.438 1.00 96.25 83 ILE A CA 1
ATOM 664 C C . ILE A 1 83 ? -18.950 13.475 17.015 1.00 96.25 83 ILE A C 1
ATOM 666 O O . ILE A 1 83 ? -19.387 13.276 18.147 1.00 96.25 83 ILE A O 1
ATOM 670 N N . SER A 1 84 ? -19.390 14.447 16.224 1.00 95.06 84 SER A N 1
ATOM 671 C CA . SER A 1 84 ? -20.504 15.323 16.565 1.00 95.06 84 SER A CA 1
ATOM 672 C C . SER A 1 84 ? -21.568 15.299 15.474 1.00 95.06 84 SER A C 1
ATOM 674 O O . SER A 1 84 ? -21.271 15.203 14.281 1.00 95.06 84 SER A O 1
ATOM 676 N N . ASN A 1 85 ? -22.825 15.372 15.908 1.00 95.44 85 ASN A N 1
ATOM 677 C CA . ASN A 1 85 ? -23.997 15.421 15.044 1.00 95.44 85 ASN A CA 1
ATOM 678 C C . ASN A 1 85 ? -24.590 16.833 15.068 1.00 95.44 85 ASN A C 1
ATOM 680 O O . ASN A 1 85 ? -25.230 17.216 16.046 1.00 95.44 85 ASN A O 1
ATOM 684 N N . SER A 1 86 ? -24.387 17.616 14.007 1.00 94.38 86 SER A N 1
ATOM 685 C CA . SER A 1 86 ? -25.007 18.942 13.860 1.00 94.38 86 SER A CA 1
ATOM 686 C C . SER A 1 86 ? -26.454 18.883 13.358 1.00 94.38 86 SER A C 1
ATOM 688 O O . SER A 1 86 ? -27.108 19.920 13.240 1.00 94.38 86 SER A O 1
ATOM 690 N N . GLY A 1 87 ? -26.953 17.686 13.044 1.00 93.38 87 GLY A N 1
ATOM 691 C CA . GLY A 1 87 ? -28.317 17.443 12.603 1.00 93.38 87 GLY A CA 1
ATOM 692 C C . GLY A 1 87 ? -29.324 17.477 13.754 1.00 93.38 87 GLY A C 1
ATOM 693 O O . GLY A 1 87 ? -28.984 17.586 14.931 1.00 93.38 87 GLY A O 1
ATOM 694 N N . ARG A 1 88 ? -30.609 17.380 13.399 1.00 93.69 88 ARG A N 1
ATOM 695 C CA . ARG A 1 88 ? -31.732 17.415 14.358 1.00 93.69 88 ARG A CA 1
ATOM 696 C C . ARG A 1 88 ? -32.200 16.036 14.812 1.00 93.69 88 ARG A C 1
ATOM 698 O O . ARG A 1 88 ? -32.951 15.949 15.779 1.00 93.69 88 ARG A O 1
ATOM 705 N N . THR A 1 89 ? -31.804 14.980 14.110 1.00 93.44 89 THR A N 1
ATOM 706 C CA . THR A 1 89 ? -32.198 13.604 14.412 1.00 93.44 89 THR A CA 1
ATOM 707 C C . THR A 1 89 ? -31.071 12.888 15.149 1.00 93.44 89 THR A C 1
ATOM 709 O O . THR A 1 89 ? -29.909 13.043 14.762 1.00 93.44 89 THR A O 1
ATOM 712 N N . PRO A 1 90 ? -31.371 12.120 16.213 1.00 94.31 90 PRO A N 1
ATOM 713 C CA . PRO A 1 90 ? -30.377 11.242 16.811 1.00 94.31 90 PRO A CA 1
ATOM 714 C C . PRO A 1 90 ? -29.945 10.179 15.794 1.00 94.31 90 PRO A C 1
ATOM 716 O O . PRO A 1 90 ? -30.739 9.771 14.950 1.00 94.31 90 PRO A O 1
ATOM 719 N N . ARG A 1 91 ? -28.691 9.734 15.877 1.00 95.56 91 ARG A N 1
ATOM 720 C CA . ARG A 1 91 ? -28.132 8.694 15.002 1.00 95.56 91 ARG A CA 1
ATOM 721 C C . ARG A 1 91 ? -27.426 7.627 15.819 1.00 95.56 91 ARG A C 1
ATOM 723 O O . ARG A 1 91 ? -26.884 7.924 16.882 1.00 95.56 91 ARG A O 1
ATOM 730 N N . VAL A 1 92 ? -27.386 6.403 15.303 1.00 96.69 92 VAL A N 1
ATOM 731 C CA . VAL A 1 92 ? -26.563 5.327 15.868 1.00 96.69 92 VAL A CA 1
ATOM 732 C C . VAL A 1 92 ? -25.418 5.048 14.909 1.00 96.69 92 VAL A C 1
ATOM 734 O O . VAL A 1 92 ? -25.646 4.622 13.778 1.00 96.69 92 VAL A O 1
ATOM 737 N N . ILE A 1 93 ? -24.190 5.291 15.363 1.00 97.12 93 ILE A N 1
ATOM 738 C CA . ILE A 1 93 ? -22.982 5.116 14.555 1.00 97.12 93 ILE A CA 1
ATOM 739 C C . ILE A 1 93 ? -22.191 3.916 15.068 1.00 97.12 93 ILE A C 1
ATOM 741 O O . ILE A 1 93 ? -21.812 3.855 16.239 1.00 97.12 93 ILE A O 1
ATOM 745 N N . GLU A 1 94 ? -21.928 2.961 14.180 1.00 97.75 94 GLU A N 1
ATOM 746 C CA . GLU A 1 94 ? -20.934 1.909 14.378 1.00 97.75 94 GLU A CA 1
ATOM 747 C C . GLU A 1 94 ? -19.545 2.475 14.108 1.00 97.75 94 GLU A C 1
ATOM 749 O O . GLU A 1 94 ? -19.287 3.005 13.030 1.00 97.75 94 GLU A O 1
ATOM 754 N N . ILE A 1 95 ? -18.632 2.324 15.061 1.00 97.94 95 ILE A N 1
ATOM 755 C CA . ILE A 1 95 ? -17.233 2.730 14.918 1.00 97.94 95 ILE A CA 1
ATOM 756 C C . ILE A 1 95 ? -16.401 1.475 15.082 1.00 97.94 95 ILE A C 1
ATOM 758 O O . ILE A 1 95 ? -16.545 0.775 16.082 1.00 97.94 95 ILE A O 1
ATOM 762 N N . THR A 1 96 ? -15.571 1.163 14.091 1.00 98.69 96 THR A N 1
ATOM 763 C CA . THR A 1 96 ? -14.801 -0.086 14.054 1.00 98.69 96 THR A CA 1
ATOM 764 C C . THR A 1 96 ? -13.337 0.189 13.742 1.00 98.69 96 THR A C 1
ATOM 766 O O . THR A 1 96 ? -13.034 0.740 12.683 1.00 98.69 96 THR A O 1
ATOM 769 N N . SER A 1 97 ? -12.422 -0.216 14.623 1.00 98.62 97 SER A N 1
ATOM 770 C CA . SER A 1 97 ? -10.985 -0.200 14.336 1.00 98.62 97 SER A CA 1
ATOM 771 C C . SER A 1 97 ? -10.569 -1.377 13.451 1.00 98.62 97 SER A C 1
ATOM 773 O O . SER A 1 97 ? -11.240 -2.406 13.385 1.00 98.62 97 SER A O 1
ATOM 775 N N . TYR A 1 98 ? -9.446 -1.224 12.758 1.00 98.38 98 TYR A N 1
ATOM 776 C CA . TYR A 1 98 ? -8.808 -2.280 11.983 1.00 98.38 98 TYR A CA 1
ATOM 777 C C . TYR A 1 98 ? -7.299 -2.063 11.942 1.00 98.38 98 TYR A C 1
ATOM 779 O O . TYR A 1 98 ? -6.824 -1.026 11.471 1.00 98.38 98 TYR A O 1
ATOM 787 N N . VAL A 1 99 ? -6.551 -3.054 12.419 1.00 97.75 99 VAL A N 1
ATOM 788 C CA . VAL A 1 99 ? -5.094 -3.004 12.529 1.00 97.75 99 VAL A CA 1
ATOM 789 C C . VAL A 1 99 ? -4.494 -4.336 12.089 1.00 97.75 99 VAL A C 1
ATOM 791 O O . VAL A 1 99 ? -4.741 -5.364 12.713 1.00 97.75 99 VAL A O 1
ATOM 794 N N . GLU A 1 100 ? -3.680 -4.333 11.031 1.00 95.50 100 GLU A N 1
ATOM 795 C CA . GLU A 1 100 ? -2.949 -5.532 10.601 1.00 95.50 100 GLU A CA 1
ATOM 796 C C . GLU A 1 100 ? -1.663 -5.729 11.403 1.00 95.50 100 GLU A C 1
ATOM 798 O O . GLU A 1 100 ? -0.788 -4.859 11.404 1.00 95.50 100 GLU A O 1
ATOM 803 N N . LEU A 1 101 ? -1.516 -6.898 12.034 1.00 95.00 101 LEU A N 1
ATOM 804 C CA . LEU A 1 101 ? -0.387 -7.191 12.913 1.00 95.00 101 LEU A CA 1
ATOM 805 C C . LEU A 1 101 ? 0.827 -7.735 12.150 1.00 95.00 101 LEU A C 1
ATOM 807 O O . LEU A 1 101 ? 0.720 -8.630 11.303 1.00 95.00 101 LEU A O 1
ATOM 811 N N . SER A 1 102 ? 1.997 -7.195 12.496 1.00 92.25 102 SER A N 1
ATOM 812 C CA . SER A 1 102 ? 3.316 -7.667 12.054 1.00 92.25 102 SER A CA 1
ATOM 813 C C . SER A 1 102 ? 4.060 -8.332 13.217 1.00 92.25 102 SER A C 1
ATOM 815 O O . SER A 1 102 ? 4.465 -9.491 13.115 1.00 92.25 102 SER A O 1
ATOM 817 N N . LEU A 1 103 ? 4.227 -7.603 14.330 1.00 93.12 103 LEU A N 1
ATOM 818 C CA . LEU A 1 103 ? 4.984 -8.013 15.526 1.00 93.12 103 LEU A CA 1
ATOM 819 C C . LEU A 1 103 ? 6.379 -8.601 15.225 1.00 93.12 103 LEU A C 1
ATOM 821 O O . LEU A 1 103 ? 6.918 -9.384 15.997 1.00 93.12 103 LEU A O 1
ATOM 825 N N . ALA A 1 104 ? 6.988 -8.218 14.106 1.00 90.69 104 ALA A N 1
ATOM 826 C CA . ALA A 1 104 ? 8.292 -8.686 13.648 1.00 90.69 104 ALA A CA 1
ATOM 827 C C . ALA A 1 104 ? 9.131 -7.509 13.134 1.00 90.69 104 ALA A C 1
ATOM 829 O O . ALA A 1 104 ? 8.677 -6.364 13.107 1.00 90.69 104 ALA A O 1
ATOM 830 N N . THR A 1 105 ? 10.374 -7.752 12.716 1.00 88.69 105 THR A N 1
ATOM 831 C CA . THR A 1 105 ? 11.079 -6.748 11.907 1.00 88.69 105 THR A CA 1
ATOM 832 C C . THR A 1 105 ? 10.391 -6.624 10.550 1.00 88.69 105 THR A C 1
ATOM 834 O O . THR A 1 105 ? 9.916 -7.612 9.990 1.00 88.69 105 THR A O 1
ATOM 837 N N . GLN A 1 106 ? 10.366 -5.416 9.989 1.00 85.31 106 GLN A N 1
ATOM 838 C CA . GLN A 1 106 ? 9.726 -5.183 8.696 1.00 85.31 106 GLN A CA 1
ATOM 839 C C . GLN A 1 106 ? 10.300 -6.063 7.575 1.00 85.31 106 GLN A C 1
ATOM 841 O O . GLN A 1 106 ? 9.555 -6.556 6.736 1.00 85.31 106 GLN A O 1
ATOM 846 N N . LEU A 1 107 ? 11.620 -6.286 7.576 1.00 83.38 107 LEU A N 1
ATOM 847 C CA . LEU A 1 107 ? 12.276 -7.170 6.610 1.00 83.38 107 LEU A CA 1
ATOM 848 C C . LEU A 1 107 ? 11.799 -8.622 6.750 1.00 83.38 107 LEU A C 1
ATOM 850 O O . LEU A 1 107 ? 11.533 -9.267 5.739 1.00 83.38 107 LEU A O 1
ATOM 854 N N . ALA A 1 108 ? 11.640 -9.123 7.980 1.00 84.06 108 ALA A N 1
ATOM 855 C CA . ALA A 1 108 ? 11.142 -10.476 8.214 1.00 84.06 108 ALA A CA 1
ATOM 856 C C . ALA A 1 108 ? 9.669 -10.636 7.802 1.00 84.06 108 ALA A C 1
ATOM 858 O O . ALA A 1 108 ? 9.313 -11.666 7.229 1.00 84.06 108 ALA A O 1
ATOM 859 N N . ASP A 1 109 ? 8.829 -9.626 8.060 1.00 85.94 109 ASP A N 1
ATOM 860 C CA . ASP A 1 109 ? 7.430 -9.613 7.614 1.00 85.94 109 ASP A CA 1
ATOM 861 C C . ASP A 1 109 ? 7.328 -9.610 6.081 1.00 85.94 109 ASP A C 1
ATOM 863 O O . ASP A 1 109 ? 6.639 -10.451 5.511 1.00 85.94 109 ASP A O 1
ATOM 867 N N . VAL A 1 110 ? 8.077 -8.734 5.399 1.00 83.12 110 VAL A N 1
ATOM 868 C CA . VAL A 1 110 ? 8.054 -8.618 3.929 1.00 83.12 110 VAL A CA 1
ATOM 869 C C . VAL A 1 110 ? 8.612 -9.862 3.238 1.00 83.12 110 VAL A C 1
ATOM 871 O O . VAL A 1 110 ? 8.075 -10.260 2.207 1.00 83.12 110 VAL A O 1
ATOM 874 N N . ALA A 1 111 ? 9.659 -10.485 3.787 1.00 80.69 111 ALA A N 1
ATOM 875 C CA . ALA A 1 111 ? 10.280 -11.656 3.173 1.00 80.69 111 ALA A CA 1
ATOM 876 C C . ALA A 1 111 ? 9.328 -12.862 3.116 1.00 80.69 111 ALA A C 1
ATOM 878 O O . ALA A 1 111 ? 9.284 -13.558 2.102 1.00 80.69 111 ALA A O 1
ATOM 879 N N . HIS A 1 112 ? 8.555 -13.107 4.184 1.00 79.50 112 HIS A N 1
ATOM 880 C CA . HIS A 1 112 ? 7.604 -14.221 4.251 1.00 79.50 112 HIS A CA 1
ATOM 881 C C . HIS A 1 112 ? 6.336 -13.878 5.050 1.00 79.50 112 HIS A C 1
ATOM 883 O O . HIS A 1 112 ? 6.168 -14.381 6.168 1.00 79.50 112 HIS A O 1
ATOM 889 N N . PRO A 1 113 ? 5.395 -13.103 4.479 1.00 81.06 113 PRO A N 1
ATOM 890 C CA . PRO A 1 113 ? 4.215 -12.651 5.210 1.00 81.06 113 PRO A CA 1
ATOM 891 C C . PRO A 1 113 ? 3.368 -13.813 5.740 1.00 81.06 113 PRO A C 1
ATOM 893 O O . PRO A 1 113 ? 3.089 -13.866 6.933 1.00 81.06 113 PRO A O 1
ATOM 896 N N . ALA A 1 114 ? 3.004 -14.785 4.892 1.00 83.69 114 ALA A N 1
ATOM 897 C CA . ALA A 1 114 ? 2.159 -15.913 5.300 1.00 83.69 114 ALA A CA 1
ATOM 898 C C . ALA A 1 114 ? 2.783 -16.747 6.431 1.00 83.69 114 ALA A C 1
ATOM 900 O O . ALA A 1 114 ? 2.099 -17.109 7.380 1.00 83.69 114 ALA A O 1
ATOM 901 N N . PHE A 1 115 ? 4.096 -16.990 6.376 1.00 83.50 115 PHE A N 1
ATOM 902 C CA . PHE A 1 115 ? 4.800 -17.723 7.429 1.00 83.50 115 PHE A CA 1
ATOM 903 C C . PHE A 1 115 ? 4.948 -16.895 8.710 1.00 83.50 115 PHE A C 1
ATOM 905 O O . PHE A 1 115 ? 4.805 -17.428 9.805 1.00 83.50 115 PHE A O 1
ATOM 912 N N . SER A 1 116 ? 5.219 -15.589 8.602 1.00 84.75 116 SER A N 1
ATOM 913 C CA . SER A 1 116 ? 5.373 -14.711 9.770 1.00 84.75 116 SER A CA 1
ATOM 914 C C . SER A 1 116 ? 4.102 -14.648 10.622 1.00 84.75 116 SER A C 1
ATOM 916 O O . SER A 1 116 ? 4.205 -14.609 11.850 1.00 84.75 116 SER A O 1
ATOM 918 N N . LYS A 1 117 ? 2.930 -14.698 9.977 1.00 87.88 117 LYS A N 1
ATOM 919 C CA . LYS A 1 117 ? 1.603 -14.657 10.610 1.00 87.88 117 LYS A CA 1
ATOM 920 C C . LYS A 1 117 ? 1.314 -15.855 11.505 1.00 87.88 117 LYS A C 1
ATOM 922 O O . LYS A 1 117 ? 0.733 -15.671 12.564 1.00 87.88 117 LYS A O 1
ATOM 927 N N . LEU A 1 118 ? 1.789 -17.047 11.131 1.00 87.00 118 LEU A N 1
ATOM 928 C CA . LEU A 1 118 ? 1.562 -18.281 11.896 1.00 87.00 118 LEU A CA 1
ATOM 929 C C . LEU A 1 118 ? 2.117 -18.213 13.323 1.00 87.00 118 LEU A C 1
ATOM 931 O O . LEU A 1 118 ? 1.740 -19.017 14.169 1.00 87.00 118 LEU A O 1
ATOM 935 N N . PHE A 1 119 ? 3.027 -17.283 13.608 1.00 90.12 119 PHE A N 1
ATOM 936 C CA . PHE A 1 119 ? 3.608 -17.115 14.936 1.00 90.12 119 PHE A CA 1
ATOM 937 C C . PHE A 1 119 ? 2.812 -16.174 15.827 1.00 90.12 119 PHE A C 1
ATOM 939 O O . PHE A 1 119 ? 3.214 -15.994 16.964 1.00 90.12 119 PHE A O 1
ATOM 946 N N . VAL A 1 120 ? 1.723 -15.571 15.362 1.00 93.81 120 VAL A N 1
ATOM 947 C CA . VAL A 1 120 ? 0.921 -14.670 16.189 1.00 93.81 120 VAL A CA 1
ATOM 948 C C . VAL A 1 120 ? -0.325 -15.403 16.659 1.00 93.81 120 VAL A C 1
ATOM 950 O O . VAL A 1 120 ? -1.095 -15.922 15.857 1.00 93.81 120 VAL A O 1
ATOM 953 N N . GLU A 1 121 ? -0.510 -15.435 17.967 1.00 96.00 121 GLU A N 1
ATOM 954 C CA . GLU A 1 121 ? -1.704 -15.955 18.619 1.00 96.00 121 GLU A CA 1
ATOM 955 C C . GLU A 1 121 ? -2.470 -14.794 19.240 1.00 96.00 121 GLU A C 1
ATOM 957 O O . GLU A 1 121 ? -1.855 -13.864 19.760 1.00 96.00 121 GLU A O 1
ATOM 962 N N . THR A 1 122 ? -3.796 -14.822 19.147 1.00 97.50 122 THR A N 1
ATOM 963 C CA . THR A 1 122 ? -4.666 -13.730 19.596 1.00 97.50 122 THR A CA 1
ATOM 964 C C . THR A 1 122 ? -5.607 -14.184 20.702 1.00 97.50 122 THR A C 1
ATOM 966 O O . THR A 1 122 ? -6.013 -15.338 20.746 1.00 97.50 122 THR A O 1
ATOM 969 N N . GLU A 1 123 ? -5.991 -13.279 21.590 1.00 97.31 123 GLU A N 1
ATOM 970 C CA . GLU A 1 123 ? -6.869 -13.562 22.724 1.00 97.31 123 GLU A CA 1
ATOM 971 C C . GLU A 1 123 ? -7.779 -12.358 22.987 1.00 97.31 123 GLU A C 1
ATOM 973 O O . GLU A 1 123 ? -7.415 -11.215 22.705 1.00 97.31 123 GLU A O 1
ATOM 978 N N . ARG A 1 124 ? -8.961 -12.604 23.556 1.00 97.38 124 ARG A N 1
ATOM 979 C CA . ARG A 1 124 ? -9.852 -11.570 24.087 1.00 97.38 124 ARG A CA 1
ATOM 980 C C . ARG A 1 124 ? -9.846 -11.625 25.612 1.00 97.38 124 ARG A C 1
ATOM 982 O O . ARG A 1 124 ? -10.232 -12.638 26.187 1.00 97.38 124 ARG A O 1
ATOM 989 N N . LEU A 1 125 ? -9.498 -10.518 26.263 1.00 96.88 125 LEU A N 1
ATOM 990 C CA . LEU A 1 125 ? -9.579 -10.396 27.717 1.00 96.88 125 LEU A CA 1
ATOM 991 C C . LEU A 1 125 ? -11.023 -10.119 28.149 1.00 96.88 125 LEU A C 1
ATOM 993 O O . LEU A 1 125 ? -11.648 -9.162 27.687 1.00 96.88 125 LEU A O 1
ATOM 997 N N . ALA A 1 126 ? -11.553 -10.947 29.051 1.00 91.69 126 ALA A N 1
ATOM 998 C CA . ALA A 1 126 ? -12.934 -10.831 29.520 1.00 91.69 126 ALA A CA 1
ATOM 999 C C . ALA A 1 126 ? -13.176 -9.590 30.400 1.00 91.69 126 ALA A C 1
ATOM 1001 O O . ALA A 1 126 ? -14.248 -8.998 30.326 1.00 91.69 126 ALA A O 1
ATOM 1002 N N . SER A 1 127 ? -12.191 -9.190 31.211 1.00 90.38 127 SER A N 1
ATOM 1003 C CA . SER A 1 127 ? -12.313 -8.091 32.180 1.00 90.38 127 SER A CA 1
ATOM 1004 C C . SER A 1 127 ? -12.339 -6.710 31.525 1.00 90.38 127 SER A C 1
ATOM 1006 O O . SER A 1 127 ? -13.228 -5.912 31.800 1.00 90.38 127 SER A O 1
ATOM 1008 N N . SER A 1 128 ? -11.370 -6.430 30.652 1.00 92.88 128 SER A N 1
ATOM 1009 C CA . SER A 1 128 ? -11.207 -5.126 29.996 1.00 92.88 128 SER A CA 1
ATOM 1010 C C . SER A 1 128 ? -11.858 -5.057 28.619 1.00 92.88 128 SER A C 1
ATOM 1012 O O . SER A 1 128 ? -12.064 -3.978 28.071 1.00 92.88 128 SER A O 1
ATOM 1014 N N . GLY A 1 129 ? -12.136 -6.208 28.007 1.00 94.75 129 GLY A N 1
ATOM 1015 C CA . GLY A 1 129 ? -12.517 -6.255 26.608 1.00 94.75 129 GLY A CA 1
ATOM 1016 C C . GLY A 1 129 ? -11.381 -5.892 25.640 1.00 94.75 129 GLY A C 1
ATOM 1017 O O . GLY A 1 129 ? -11.642 -5.602 24.474 1.00 94.75 129 GLY A O 1
ATOM 1018 N N . ALA A 1 130 ? -10.125 -5.884 26.082 1.00 97.88 130 ALA A N 1
ATOM 1019 C CA . ALA A 1 130 ? -8.998 -5.692 25.179 1.00 97.88 130 ALA A CA 1
ATOM 1020 C C . ALA A 1 130 ? -8.716 -6.965 24.364 1.00 97.88 130 ALA A C 1
ATOM 1022 O O . ALA A 1 130 ? -8.964 -8.088 24.811 1.00 97.88 130 ALA A O 1
ATOM 1023 N N . LEU A 1 131 ? -8.170 -6.784 23.166 1.00 98.56 131 LEU A N 1
ATOM 1024 C CA . LEU A 1 131 ? -7.550 -7.859 22.399 1.00 98.56 131 LEU A CA 1
ATOM 1025 C C . LEU A 1 131 ? -6.068 -7.920 22.747 1.00 98.56 131 LEU A C 1
ATOM 1027 O O . LEU A 1 131 ? -5.427 -6.879 22.854 1.00 98.56 131 LEU A O 1
ATOM 1031 N N . LEU A 1 132 ? -5.528 -9.121 22.894 1.00 98.25 132 LEU A N 1
ATOM 1032 C CA . LEU A 1 132 ? -4.106 -9.378 23.079 1.00 98.25 132 LEU A CA 1
ATOM 1033 C C . LEU A 1 132 ? -3.590 -10.183 21.886 1.00 98.25 132 LEU A C 1
ATOM 1035 O O . LEU A 1 132 ? -4.311 -11.000 21.317 1.00 98.25 132 LEU A O 1
ATOM 1039 N N . ALA A 1 133 ? -2.337 -9.964 21.517 1.00 97.75 133 ALA A N 1
ATOM 1040 C CA . ALA A 1 133 ? -1.604 -10.793 20.584 1.00 97.75 133 ALA A CA 1
ATOM 1041 C C . ALA A 1 133 ? -0.220 -11.098 21.150 1.00 97.75 133 ALA A C 1
ATOM 1043 O O . ALA A 1 133 ? 0.481 -10.197 21.611 1.00 97.75 133 ALA A O 1
ATOM 1044 N N . GLN A 1 134 ? 0.190 -12.357 21.072 1.00 95.81 134 GLN A N 1
ATOM 1045 C CA . GLN A 1 134 ? 1.538 -12.794 21.405 1.00 95.81 134 GLN A CA 1
ATOM 1046 C C . GLN A 1 134 ? 2.216 -13.319 20.150 1.00 95.81 134 GLN A C 1
ATOM 1048 O O . GLN A 1 134 ? 1.652 -14.138 19.422 1.00 95.81 134 GLN A O 1
ATOM 1053 N N . ARG A 1 135 ? 3.464 -12.905 19.920 1.00 93.50 135 ARG A N 1
ATOM 1054 C CA . ARG A 1 135 ? 4.324 -13.602 18.969 1.00 93.50 135 ARG A CA 1
ATOM 1055 C C . ARG A 1 135 ? 5.024 -14.771 19.658 1.00 93.50 135 ARG A C 1
ATOM 1057 O O . ARG A 1 135 ? 5.873 -14.576 20.520 1.00 93.50 135 ARG A O 1
ATOM 1064 N N . ARG A 1 136 ? 4.694 -15.988 19.238 1.00 89.94 136 ARG A N 1
ATOM 1065 C CA . ARG A 1 136 ? 5.334 -17.233 19.661 1.00 89.94 136 ARG A CA 1
ATOM 1066 C C . ARG A 1 136 ? 6.797 -17.253 19.221 1.00 89.94 136 ARG A C 1
ATOM 1068 O O . ARG A 1 136 ? 7.109 -16.957 18.062 1.00 89.94 136 ARG A O 1
ATOM 1075 N N . LYS A 1 137 ? 7.676 -17.646 20.141 1.00 87.06 137 LYS A N 1
ATOM 1076 C CA . LYS A 1 137 ? 9.107 -17.833 19.881 1.00 87.06 137 LYS A CA 1
ATOM 1077 C C . LYS A 1 137 ? 9.337 -18.944 18.859 1.00 87.06 137 LYS A C 1
ATOM 1079 O O . LYS A 1 137 ? 8.636 -19.955 18.859 1.00 87.06 137 LYS A O 1
ATOM 1084 N N . ARG A 1 138 ? 10.334 -18.760 17.997 1.00 83.38 138 ARG A N 1
ATOM 1085 C CA . ARG A 1 138 ? 10.835 -19.769 17.050 1.00 83.38 138 ARG A CA 1
ATOM 1086 C C . ARG A 1 138 ? 12.029 -20.520 17.620 1.00 83.38 138 ARG A C 1
ATOM 1088 O O . ARG A 1 138 ? 12.224 -21.684 17.288 1.00 83.38 138 ARG A O 1
ATOM 1095 N N . GLY A 1 139 ? 12.809 -19.849 18.462 1.00 83.06 139 GLY A N 1
ATOM 1096 C CA . GLY A 1 139 ? 13.946 -20.410 19.179 1.00 83.06 139 GLY A CA 1
ATOM 1097 C C . GLY A 1 139 ? 14.070 -19.835 20.592 1.00 83.06 139 GLY A C 1
ATOM 1098 O O . GLY A 1 139 ? 13.374 -18.876 20.929 1.00 83.06 139 GLY A O 1
ATOM 1099 N N . PRO A 1 140 ? 14.944 -20.412 21.429 1.00 81.38 140 PRO A N 1
ATOM 1100 C CA . PRO A 1 140 ? 15.129 -19.981 22.816 1.00 81.38 140 PRO A CA 1
ATOM 1101 C C . PRO A 1 140 ? 15.616 -18.528 22.943 1.00 81.38 140 PRO A C 1
ATOM 1103 O O . PRO A 1 140 ? 15.271 -17.867 23.919 1.00 81.38 140 PRO A O 1
ATOM 1106 N N . ASP A 1 141 ? 16.346 -18.024 21.944 1.00 84.69 141 ASP A N 1
ATOM 1107 C CA . ASP A 1 141 ? 16.909 -16.666 21.929 1.00 84.69 141 ASP A CA 1
ATOM 1108 C C . ASP A 1 141 ? 15.927 -15.593 21.427 1.00 84.69 141 ASP A C 1
ATOM 1110 O O . ASP A 1 141 ? 16.237 -14.400 21.451 1.00 84.69 141 ASP A O 1
ATOM 1114 N N . ASP A 1 142 ? 14.739 -15.990 20.955 1.00 83.50 142 ASP A N 1
ATOM 1115 C CA . ASP A 1 142 ? 13.739 -15.026 20.507 1.00 83.50 142 ASP A CA 1
ATOM 1116 C C . ASP A 1 142 ? 13.160 -14.255 21.699 1.00 83.50 142 ASP A C 1
ATOM 1118 O O . ASP A 1 142 ? 12.755 -14.820 22.723 1.00 83.50 142 ASP A O 1
ATOM 1122 N N . VAL A 1 143 ? 13.071 -12.937 21.534 1.00 86.06 143 VAL A N 1
ATOM 1123 C CA . VAL A 1 143 ? 12.443 -12.055 22.517 1.00 86.06 143 VAL A CA 1
ATOM 1124 C C . VAL A 1 143 ? 10.928 -12.227 22.510 1.00 86.06 143 VAL A C 1
ATOM 1126 O O . VAL A 1 143 ? 10.303 -12.370 21.456 1.00 86.06 143 VAL A O 1
ATOM 1129 N N . ASP A 1 144 ? 10.336 -12.181 23.699 1.00 88.81 144 ASP A N 1
ATOM 1130 C CA . ASP A 1 144 ? 8.890 -12.123 23.850 1.00 88.81 144 ASP A CA 1
ATOM 1131 C C . ASP A 1 144 ? 8.354 -10.783 23.339 1.00 88.81 144 ASP A C 1
ATOM 1133 O O . ASP A 1 144 ? 8.894 -9.714 23.633 1.00 88.81 144 ASP A O 1
ATOM 1137 N N . VAL A 1 145 ? 7.281 -10.850 22.551 1.00 94.44 145 VAL A N 1
ATOM 1138 C CA . VAL A 1 145 ? 6.585 -9.673 22.032 1.00 94.44 145 VAL A CA 1
ATOM 1139 C C . VAL A 1 145 ? 5.095 -9.867 22.246 1.00 94.44 145 VAL A C 1
ATOM 1141 O O . VAL A 1 145 ? 4.477 -10.743 21.631 1.00 94.44 145 VAL A O 1
ATOM 1144 N N . PHE A 1 146 ? 4.527 -9.014 23.090 1.00 97.06 146 PHE A N 1
ATOM 1145 C CA . PHE A 1 146 ? 3.097 -8.919 23.334 1.00 97.06 146 PHE A CA 1
ATOM 1146 C C . PHE A 1 146 ? 2.584 -7.587 22.804 1.00 97.06 146 PHE A C 1
ATOM 1148 O O . PHE A 1 146 ? 3.258 -6.565 22.913 1.00 97.06 146 PHE A O 1
ATOM 1155 N N . ALA A 1 147 ? 1.385 -7.594 22.239 1.00 98.06 147 ALA A N 1
ATOM 1156 C CA . ALA A 1 147 ? 0.672 -6.390 21.856 1.00 98.06 147 ALA A CA 1
ATOM 1157 C C . ALA A 1 147 ? -0.769 -6.451 22.348 1.00 98.06 147 ALA A C 1
ATOM 1159 O O . ALA A 1 147 ? -1.356 -7.529 22.377 1.00 98.06 147 ALA A O 1
ATOM 1160 N N . ALA A 1 148 ? -1.353 -5.306 22.681 1.00 98.38 148 ALA A N 1
ATOM 1161 C CA . ALA A 1 148 ? -2.771 -5.205 22.996 1.00 98.38 148 ALA A CA 1
ATOM 1162 C C . ALA A 1 148 ? -3.464 -4.103 22.211 1.00 98.38 148 ALA A C 1
ATOM 1164 O O . ALA A 1 148 ? -2.845 -3.117 21.807 1.00 98.38 148 ALA A O 1
ATOM 1165 N N . HIS A 1 149 ? -4.771 -4.274 22.047 1.00 98.69 149 HIS A N 1
ATOM 1166 C CA . HIS A 1 149 ? -5.668 -3.277 21.501 1.00 98.69 149 HIS A CA 1
ATOM 1167 C C . HIS A 1 149 ? -6.872 -3.087 22.414 1.00 98.69 149 HIS A C 1
ATOM 1169 O O . HIS A 1 149 ? -7.609 -4.035 22.684 1.00 98.69 149 HIS A O 1
ATOM 1175 N N . LEU A 1 150 ? -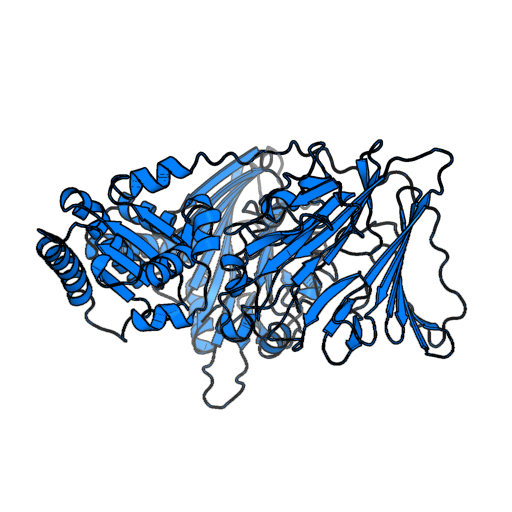7.063 -1.863 22.895 1.00 98.31 150 LEU A N 1
ATOM 1176 C CA . LEU A 1 150 ? -8.109 -1.499 23.847 1.00 98.31 150 LEU A CA 1
ATOM 1177 C C . LEU A 1 150 ? -8.990 -0.405 23.249 1.00 98.31 150 LEU A C 1
ATOM 1179 O O . LEU A 1 150 ? -8.491 0.482 22.562 1.00 98.31 150 LEU A O 1
ATOM 1183 N N . MET A 1 151 ? -10.288 -0.453 23.538 1.00 97.88 151 MET A N 1
ATOM 1184 C CA . MET A 1 151 ? -11.248 0.582 23.166 1.00 97.88 151 MET A CA 1
ATOM 1185 C C . MET A 1 151 ? -11.851 1.192 24.430 1.00 97.88 151 MET A C 1
ATOM 1187 O O . MET A 1 151 ? -12.413 0.476 25.253 1.00 97.88 151 MET A O 1
ATOM 1191 N N . VAL A 1 152 ? -11.768 2.514 24.547 1.00 97.06 152 VAL A N 1
ATOM 1192 C CA . VAL A 1 152 ? -12.388 3.310 25.612 1.00 97.06 152 VAL A CA 1
ATOM 1193 C C . VAL A 1 152 ? -13.459 4.187 24.973 1.00 97.06 152 VAL A C 1
ATOM 1195 O O . VAL A 1 152 ? -13.163 4.924 24.033 1.00 97.06 152 VAL A O 1
ATOM 1198 N N . VAL A 1 153 ? -14.702 4.093 25.449 1.00 95.31 153 VAL A N 1
ATOM 1199 C CA . VAL A 1 153 ? -15.845 4.830 24.888 1.00 95.31 153 VAL A CA 1
ATOM 1200 C C . VAL A 1 153 ? -16.371 5.837 25.906 1.00 95.31 153 VAL A C 1
ATOM 1202 O O . VAL A 1 153 ? -16.737 5.465 27.017 1.00 95.31 153 VAL A O 1
ATOM 1205 N N . GLU A 1 154 ? -16.454 7.101 25.501 1.00 93.62 154 GLU A N 1
ATOM 1206 C CA . GLU A 1 154 ? -17.048 8.201 26.258 1.00 93.62 154 GLU A CA 1
ATOM 1207 C C . GLU A 1 154 ? -18.334 8.650 25.548 1.00 93.62 154 GLU A C 1
ATOM 1209 O O . GLU A 1 154 ? -18.315 9.451 24.609 1.00 93.62 154 GLU A O 1
ATOM 1214 N N . GLY A 1 155 ? -19.467 8.090 25.965 1.00 87.94 155 GLY A N 1
ATOM 1215 C CA . GLY A 1 155 ? -20.769 8.361 25.361 1.00 87.94 155 GLY A CA 1
ATOM 1216 C C . GLY A 1 155 ? -21.786 7.267 25.674 1.00 87.94 155 GLY A C 1
ATOM 1217 O O . GLY A 1 155 ? -21.492 6.316 26.398 1.00 87.94 155 GLY A O 1
ATOM 1218 N N . LYS A 1 156 ? -22.996 7.396 25.122 1.00 91.31 156 LYS A N 1
ATOM 1219 C CA . LYS A 1 156 ? -24.037 6.368 25.243 1.00 91.31 156 LYS A CA 1
ATOM 1220 C C . LYS A 1 156 ? -23.778 5.248 24.240 1.00 91.31 156 LYS A C 1
ATOM 1222 O O . LYS A 1 156 ? -23.822 5.480 23.033 1.00 91.31 156 LYS A O 1
ATOM 1227 N N . THR A 1 157 ? -23.514 4.043 24.729 1.00 93.62 157 THR A N 1
ATOM 1228 C CA . THR A 1 157 ? -23.331 2.852 23.895 1.00 93.62 157 THR A CA 1
ATOM 1229 C C . THR A 1 157 ? -24.635 2.081 23.716 1.00 93.62 157 THR A C 1
ATOM 1231 O O . THR A 1 157 ? -25.496 2.071 24.595 1.00 93.62 157 THR A O 1
ATOM 1234 N N . VAL A 1 158 ? -24.773 1.409 22.573 1.00 91.88 158 VAL A N 1
ATOM 1235 C CA . VAL A 1 158 ? -25.918 0.547 22.255 1.00 91.88 158 VAL A CA 1
ATOM 1236 C C . VAL A 1 158 ? -25.431 -0.882 22.029 1.00 91.88 158 VAL A C 1
ATOM 1238 O O . VAL A 1 158 ? -24.739 -1.168 21.057 1.00 91.88 158 VAL A O 1
ATOM 1241 N N . GLY A 1 159 ? -25.831 -1.811 22.894 1.00 90.38 159 GLY A N 1
ATOM 1242 C CA . GLY A 1 159 ? -25.409 -3.211 22.798 1.00 90.38 159 GLY A CA 1
ATOM 1243 C C . GLY A 1 159 ? -23.961 -3.449 23.246 1.00 90.38 159 GLY A C 1
ATOM 1244 O O . GLY A 1 159 ? -23.360 -2.627 23.935 1.00 90.38 159 GLY A O 1
ATOM 1245 N N . ASN A 1 160 ? -23.423 -4.615 22.882 1.00 90.44 160 ASN A N 1
ATOM 1246 C CA . ASN A 1 160 ? -22.105 -5.071 23.325 1.00 90.44 160 ASN A CA 1
ATOM 1247 C C . ASN A 1 160 ? -20.995 -4.668 22.348 1.00 90.44 160 ASN A C 1
ATOM 1249 O O . ASN A 1 160 ? -21.223 -4.512 21.150 1.00 90.44 160 ASN A O 1
ATOM 1253 N N . ILE A 1 161 ? -19.771 -4.578 22.870 1.00 93.94 161 ILE A N 1
ATOM 1254 C CA . ILE A 1 161 ? -18.561 -4.444 22.055 1.00 93.94 161 ILE A CA 1
ATOM 1255 C C . ILE A 1 161 ? -18.351 -5.738 21.264 1.00 93.94 161 ILE A C 1
ATOM 1257 O O . ILE A 1 161 ? -18.240 -6.814 21.853 1.00 93.94 161 ILE A O 1
ATOM 1261 N N . GLU A 1 162 ? -18.241 -5.622 19.945 1.00 97.38 162 GLU A N 1
ATOM 1262 C CA . GLU A 1 162 ? -17.883 -6.731 19.059 1.00 97.38 162 GLU A CA 1
ATOM 1263 C C . GLU A 1 162 ? -16.383 -6.693 18.740 1.00 97.38 162 GLU A C 1
ATOM 1265 O O . GLU A 1 162 ? -15.728 -5.651 18.856 1.00 97.38 162 GLU A O 1
ATOM 1270 N N . PHE A 1 163 ? -15.821 -7.825 18.315 1.00 98.25 163 PHE A N 1
ATOM 1271 C CA . PHE A 1 163 ? -14.416 -7.893 17.929 1.00 98.25 163 PHE A CA 1
ATOM 1272 C C . PHE A 1 163 ? -14.139 -8.933 16.842 1.00 98.25 163 PHE A C 1
ATOM 1274 O O . PHE A 1 163 ? -14.916 -9.865 16.637 1.00 98.25 163 PHE A O 1
ATOM 1281 N N . GLU A 1 164 ? -13.007 -8.768 16.163 1.00 98.19 164 GLU A N 1
ATOM 1282 C CA . GLU A 1 164 ? -12.481 -9.714 15.182 1.00 98.19 164 GLU A CA 1
ATOM 1283 C C . GLU A 1 164 ? -10.953 -9.758 15.266 1.00 98.19 164 GLU A C 1
ATOM 1285 O O . GLU A 1 164 ? -10.311 -8.710 15.408 1.00 98.19 164 GLU A O 1
ATOM 1290 N N . THR A 1 165 ? -10.374 -10.956 15.159 1.00 98.00 165 THR A N 1
ATOM 1291 C CA . THR A 1 165 ? -8.917 -11.129 15.067 1.00 98.00 165 THR A CA 1
ATOM 1292 C C . THR A 1 165 ? -8.462 -11.829 13.790 1.00 98.00 165 THR A C 1
ATOM 1294 O O . THR A 1 165 ? -7.268 -11.814 13.498 1.00 98.00 165 THR A O 1
ATOM 1297 N N . ASP A 1 166 ? -9.377 -12.353 12.967 1.00 96.06 166 ASP A N 1
ATOM 1298 C CA . ASP A 1 166 ? -9.061 -12.951 11.668 1.00 96.06 166 ASP A CA 1
ATOM 1299 C C . ASP A 1 166 ? -9.393 -11.994 10.508 1.00 96.06 166 ASP A C 1
ATOM 1301 O O . ASP A 1 166 ? -10.552 -11.668 10.222 1.00 96.06 166 ASP A O 1
ATOM 1305 N N . ARG A 1 167 ? -8.359 -11.576 9.765 1.00 95.62 167 ARG A N 1
ATOM 1306 C CA . ARG A 1 167 ? -8.494 -10.697 8.593 1.00 95.62 167 ARG A CA 1
ATOM 1307 C C . ARG A 1 167 ? -9.405 -11.275 7.519 1.00 95.62 167 ARG A C 1
ATOM 1309 O O . ARG A 1 167 ? -10.089 -10.516 6.833 1.00 95.62 167 ARG A O 1
ATOM 1316 N N . SER A 1 168 ? -9.407 -12.597 7.345 1.00 94.31 168 SER A N 1
ATOM 1317 C CA . SER A 1 168 ? -10.262 -13.269 6.367 1.00 94.31 168 SER A CA 1
ATOM 1318 C C . SER A 1 168 ? -11.739 -13.119 6.726 1.00 94.31 168 SER A C 1
ATOM 1320 O O . SER A 1 168 ? -12.566 -12.919 5.832 1.00 94.31 168 SER A O 1
ATOM 1322 N N . GLN A 1 169 ? -12.059 -13.114 8.025 1.00 95.56 169 GLN A N 1
ATOM 1323 C CA . GLN A 1 169 ? -13.414 -12.893 8.510 1.00 95.56 169 GLN A CA 1
ATOM 1324 C C . GLN A 1 169 ? -13.829 -11.424 8.396 1.00 95.56 169 GLN A C 1
ATOM 1326 O O . GLN A 1 169 ? -14.957 -11.144 7.972 1.00 95.56 169 GLN A O 1
ATOM 1331 N N . PHE A 1 170 ? -12.903 -10.505 8.689 1.00 97.19 170 PHE A N 1
ATOM 1332 C CA . PHE A 1 170 ? -13.137 -9.062 8.629 1.00 97.19 170 PHE A CA 1
ATOM 1333 C C . PHE A 1 170 ? -13.300 -8.536 7.196 1.00 97.19 170 PHE A C 1
ATOM 1335 O O . PHE A 1 170 ? -14.318 -7.928 6.856 1.00 97.19 170 PHE A O 1
ATOM 1342 N N . LEU A 1 171 ? -12.298 -8.760 6.337 1.00 96.00 171 LEU A N 1
ATOM 1343 C CA . LEU A 1 171 ? -12.322 -8.283 4.953 1.00 96.00 171 LEU A CA 1
ATOM 1344 C C . LEU A 1 171 ? -13.292 -9.110 4.107 1.00 96.00 171 LEU A C 1
ATOM 1346 O O . LEU A 1 171 ? -14.064 -8.544 3.336 1.00 96.00 171 LEU A O 1
ATOM 1350 N N . GLY A 1 172 ? -13.280 -10.434 4.275 1.00 94.44 172 GLY A N 1
ATOM 1351 C CA . GLY A 1 172 ? -13.875 -11.385 3.339 1.00 94.44 172 GLY A CA 1
ATOM 1352 C C . GLY A 1 172 ? -12.933 -11.712 2.172 1.00 94.44 172 GLY A C 1
ATOM 1353 O O . GLY A 1 172 ? -12.188 -10.862 1.682 1.00 94.44 172 GLY A O 1
ATOM 1354 N N . ARG A 1 173 ? -12.966 -12.966 1.704 1.00 93.06 173 ARG A N 1
ATOM 1355 C CA . ARG A 1 173 ? -12.154 -13.435 0.569 1.00 93.06 173 ARG A CA 1
ATOM 1356 C C . ARG A 1 173 ? -12.430 -12.601 -0.689 1.00 93.06 173 ARG A C 1
ATOM 1358 O O . ARG A 1 173 ? -13.581 -12.409 -1.071 1.00 93.06 173 ARG A O 1
ATOM 1365 N N . GLY A 1 174 ? -11.358 -12.144 -1.335 1.00 90.19 174 GLY A N 1
ATOM 1366 C CA . GLY A 1 174 ? -11.386 -11.366 -2.576 1.00 90.19 174 GLY A CA 1
ATOM 1367 C C . GLY A 1 174 ? -11.718 -9.884 -2.389 1.00 90.19 174 GLY A C 1
ATOM 1368 O O . GLY A 1 174 ? -11.919 -9.189 -3.378 1.00 90.19 174 GLY A O 1
ATOM 1369 N N . ARG A 1 175 ? -11.791 -9.390 -1.147 1.00 91.50 175 ARG A N 1
ATOM 1370 C CA . ARG A 1 175 ? -12.165 -8.003 -0.843 1.00 91.50 175 ARG A CA 1
ATOM 1371 C C . ARG A 1 175 ? -10.993 -7.212 -0.283 1.00 91.50 175 ARG A C 1
ATOM 1373 O O . ARG A 1 175 ? -10.127 -7.757 0.396 1.00 91.50 175 ARG A O 1
ATOM 1380 N N . ALA A 1 176 ? -10.983 -5.912 -0.557 1.00 91.19 176 ALA A N 1
ATOM 1381 C CA . ALA A 1 176 ? -9.994 -4.972 -0.039 1.00 91.19 176 ALA A CA 1
ATOM 1382 C C . ALA A 1 176 ? -10.514 -4.224 1.200 1.00 91.19 176 ALA A C 1
ATOM 1384 O O . ALA A 1 176 ? -11.719 -4.153 1.441 1.00 91.19 176 ALA A O 1
ATOM 1385 N N . ALA A 1 177 ? -9.602 -3.583 1.936 1.00 94.19 177 ALA A N 1
ATOM 1386 C CA . ALA A 1 177 ? -9.933 -2.737 3.086 1.00 94.19 177 ALA A CA 1
ATOM 1387 C C . ALA A 1 177 ? -10.876 -1.567 2.738 1.00 94.19 177 ALA A C 1
ATOM 1389 O O . ALA A 1 177 ? -11.542 -1.038 3.612 1.00 94.19 177 ALA A O 1
ATOM 1390 N N . GLY A 1 178 ? -10.989 -1.166 1.467 1.00 94.00 178 GLY A N 1
ATOM 1391 C CA . GLY A 1 178 ? -11.929 -0.112 1.071 1.00 94.00 178 GLY A CA 1
ATOM 1392 C C . GLY A 1 178 ? -13.409 -0.507 1.128 1.00 94.00 178 GLY A C 1
ATOM 1393 O O . GLY A 1 178 ? -14.256 0.377 1.205 1.00 94.00 178 GLY A O 1
ATOM 1394 N N . ALA A 1 179 ? -13.722 -1.806 1.106 1.00 93.06 179 ALA A N 1
ATOM 1395 C CA . ALA A 1 179 ? -15.090 -2.329 1.167 1.00 93.06 179 ALA A CA 1
ATOM 1396 C C . ALA A 1 179 ? -15.125 -3.695 1.891 1.00 93.06 179 ALA A C 1
ATOM 1398 O O . ALA A 1 179 ? -15.410 -4.730 1.278 1.00 93.06 179 ALA A O 1
ATOM 1399 N N . PRO A 1 180 ? -14.776 -3.737 3.188 1.00 96.19 180 PRO A N 1
ATOM 1400 C CA . PRO A 1 180 ? -14.659 -4.987 3.921 1.00 96.19 180 PRO A CA 1
ATOM 1401 C C . PRO A 1 180 ? -16.045 -5.540 4.273 1.00 96.19 180 PRO A C 1
ATOM 1403 O O . PRO A 1 180 ? -16.976 -4.789 4.569 1.00 96.19 180 PRO A O 1
ATOM 1406 N N . ARG A 1 181 ? -16.176 -6.870 4.309 1.00 95.56 181 ARG A N 1
ATOM 1407 C CA . ARG A 1 181 ? -17.419 -7.569 4.681 1.00 95.56 181 ARG A CA 1
ATOM 1408 C C . ARG A 1 181 ? -17.933 -7.173 6.065 1.00 95.56 181 ARG A C 1
ATOM 1410 O O . ARG A 1 181 ? -19.142 -7.124 6.270 1.00 95.56 181 ARG A O 1
ATOM 1417 N N . ALA A 1 182 ? -17.034 -6.841 6.991 1.00 96.75 182 ALA A N 1
ATOM 1418 C CA . ALA A 1 182 ? -17.396 -6.345 8.311 1.00 96.75 182 ALA A CA 1
ATOM 1419 C C . ALA A 1 182 ? -18.336 -5.125 8.253 1.00 96.75 182 ALA A C 1
ATOM 1421 O O . ALA A 1 182 ? -19.192 -4.996 9.120 1.00 96.75 182 ALA A O 1
ATOM 1422 N N . MET A 1 183 ? -18.237 -4.251 7.245 1.00 97.00 183 MET A N 1
ATOM 1423 C CA . MET A 1 183 ? -19.064 -3.037 7.156 1.00 97.00 183 MET A CA 1
ATOM 1424 C C . MET A 1 183 ? -20.453 -3.263 6.531 1.00 97.00 183 MET A C 1
ATOM 1426 O O . MET A 1 183 ? -21.190 -2.310 6.312 1.00 97.00 183 MET A O 1
ATOM 1430 N N . GLU A 1 184 ? -20.864 -4.511 6.288 1.00 94.38 184 GLU A N 1
ATOM 1431 C CA . GLU A 1 184 ? -22.206 -4.847 5.777 1.00 94.38 184 GLU A CA 1
ATOM 1432 C C . GLU A 1 184 ? -23.285 -4.943 6.880 1.00 94.38 184 GLU A C 1
ATOM 1434 O O . GLU A 1 184 ? -24.343 -5.526 6.660 1.00 94.38 184 GLU A O 1
ATOM 1439 N N . GLY A 1 185 ? -23.026 -4.429 8.088 1.00 89.31 185 GLY A N 1
ATOM 1440 C CA . GLY A 1 185 ? -23.981 -4.457 9.209 1.00 89.31 185 GLY A CA 1
ATOM 1441 C C . GLY A 1 185 ? -24.158 -5.826 9.881 1.00 89.31 185 GLY A C 1
ATOM 1442 O O . GLY A 1 185 ? -25.100 -6.020 10.648 1.00 89.31 185 GLY A O 1
ATOM 1443 N N . ARG A 1 186 ? -23.263 -6.782 9.605 1.00 89.12 186 ARG A N 1
ATOM 1444 C CA . ARG A 1 186 ? -23.226 -8.099 10.262 1.00 89.12 186 ARG A CA 1
ATOM 1445 C C . ARG A 1 186 ? -22.400 -8.035 11.545 1.00 89.12 186 ARG A C 1
ATOM 1447 O O . ARG A 1 186 ? -21.411 -7.298 11.593 1.00 89.12 186 ARG A O 1
ATOM 1454 N N . SER A 1 187 ? -22.752 -8.858 12.530 1.00 93.81 187 SER A N 1
ATOM 1455 C CA . SER A 1 187 ? -21.916 -9.044 13.719 1.00 93.81 187 SER A CA 1
ATOM 1456 C C . SER A 1 187 ? -20.565 -9.659 13.361 1.00 93.81 187 SER A C 1
ATOM 1458 O O . SER A 1 187 ? -20.471 -10.507 12.468 1.00 93.81 187 SER A O 1
ATOM 1460 N N . LEU A 1 188 ? -19.518 -9.210 14.052 1.00 96.81 188 LEU A N 1
ATOM 1461 C CA . LEU A 1 188 ? -18.183 -9.799 13.936 1.00 96.81 188 LEU A CA 1
ATOM 1462 C C . LEU A 1 188 ? -18.161 -11.227 14.503 1.00 96.81 188 LEU A C 1
ATOM 1464 O O . LEU A 1 188 ? -18.963 -11.565 15.373 1.00 96.81 188 LEU A O 1
ATOM 1468 N N . SER A 1 189 ? -17.253 -12.075 14.007 1.00 95.81 189 SER A N 1
ATOM 1469 C CA . SER A 1 189 ? -17.268 -13.503 14.357 1.00 95.81 189 SER A CA 1
ATOM 1470 C C . SER A 1 189 ? -16.798 -13.790 15.784 1.00 95.81 189 SER A C 1
ATOM 1472 O O . SER A 1 189 ? -17.126 -14.842 16.331 1.00 95.81 189 SER A O 1
ATOM 1474 N N . GLY A 1 190 ? -16.027 -12.877 16.384 1.00 96.06 190 GLY A N 1
ATOM 1475 C CA . GLY A 1 190 ? -15.413 -13.087 17.692 1.00 96.06 190 GLY A CA 1
ATOM 1476 C C . GLY A 1 190 ? -14.305 -14.146 17.691 1.00 96.06 190 GLY A C 1
ATOM 1477 O O . GLY A 1 190 ? -14.020 -14.719 18.743 1.00 96.06 190 GLY A O 1
ATOM 1478 N N . SER A 1 191 ? -13.701 -14.441 16.532 1.00 94.06 191 SER A N 1
ATOM 1479 C CA . SER A 1 191 ? -12.615 -15.421 16.440 1.00 94.06 191 SER A CA 1
ATOM 1480 C C . SER A 1 191 ? -11.379 -14.980 17.240 1.00 94.06 191 SER A C 1
ATOM 1482 O O . SER A 1 191 ? -11.101 -13.787 17.357 1.00 94.06 191 SER A O 1
ATOM 1484 N N . THR A 1 192 ? -10.678 -15.948 17.842 1.00 95.06 192 THR A N 1
ATOM 1485 C CA . THR A 1 192 ? -9.416 -15.776 18.586 1.00 95.06 192 THR A CA 1
ATOM 1486 C C . THR A 1 192 ? -8.542 -17.030 18.444 1.00 95.06 192 THR A C 1
ATOM 1488 O O . THR A 1 192 ? -8.935 -18.018 17.821 1.00 95.06 192 THR A O 1
ATOM 1491 N N . GLY A 1 193 ? -7.340 -17.000 19.017 1.00 93.44 193 GLY A N 1
ATOM 1492 C CA . GLY A 1 193 ? -6.369 -18.087 19.010 1.00 93.44 193 GLY A CA 1
ATOM 1493 C C . GLY A 1 193 ? -5.408 -17.992 17.829 1.00 93.44 193 GLY A C 1
ATOM 1494 O O . GLY A 1 193 ? -4.944 -16.906 17.463 1.00 93.44 193 GLY A O 1
ATOM 1495 N N . THR A 1 194 ? -5.101 -19.143 17.233 1.00 90.81 194 THR A N 1
ATOM 1496 C CA . THR A 1 194 ? -4.153 -19.299 16.117 1.00 90.81 194 THR A CA 1
ATOM 1497 C C . THR A 1 194 ? -4.818 -19.056 14.760 1.00 90.81 194 THR A C 1
ATOM 1499 O O . THR A 1 194 ? -4.890 -19.927 13.894 1.00 90.81 194 THR A O 1
ATOM 1502 N N . VAL A 1 195 ? -5.321 -17.838 14.572 1.00 91.12 195 VAL A N 1
ATOM 1503 C CA . VAL A 1 195 ? -5.895 -17.383 13.298 1.00 91.12 195 VAL A CA 1
ATOM 1504 C C . VAL A 1 195 ? -4.822 -17.290 12.202 1.00 91.12 195 VAL A C 1
ATOM 1506 O O . VAL A 1 195 ? -3.655 -17.003 12.472 1.00 91.12 195 VAL A O 1
ATOM 1509 N N . LEU A 1 196 ? -5.201 -17.516 10.939 1.00 87.06 196 LEU A N 1
ATOM 1510 C CA . LEU A 1 196 ? -4.244 -17.552 9.819 1.00 87.06 196 LEU A CA 1
ATOM 1511 C C . LEU A 1 196 ? -3.718 -16.168 9.417 1.00 87.06 196 LEU A C 1
ATOM 1513 O O . LEU A 1 196 ? -2.620 -16.052 8.866 1.00 87.06 196 LEU A O 1
ATOM 1517 N N . ASP A 1 197 ? -4.503 -15.116 9.656 1.00 91.69 197 ASP A N 1
ATOM 1518 C CA . ASP A 1 197 ? -4.120 -13.748 9.328 1.00 91.69 197 ASP A CA 1
ATOM 1519 C C . ASP A 1 197 ? -4.557 -12.770 10.430 1.00 91.69 197 ASP A C 1
ATOM 1521 O O . ASP A 1 197 ? -5.672 -12.252 10.389 1.00 91.69 197 ASP A O 1
ATOM 1525 N N . PRO A 1 198 ? -3.694 -12.542 11.430 1.00 95.31 198 PRO A N 1
ATOM 1526 C CA . PRO A 1 198 ? -4.037 -11.832 12.654 1.00 95.31 198 PRO A CA 1
ATOM 1527 C C . PRO A 1 198 ? -4.243 -10.330 12.416 1.00 95.31 198 PRO A C 1
ATOM 1529 O O . PRO A 1 198 ? -3.399 -9.644 11.822 1.00 95.31 198 PRO A O 1
ATOM 1532 N N . ILE A 1 199 ? -5.342 -9.812 12.953 1.00 97.50 199 ILE A N 1
ATOM 1533 C CA . ILE A 1 199 ? -5.658 -8.387 13.061 1.00 97.50 199 ILE A CA 1
ATOM 1534 C C . ILE A 1 199 ? -6.116 -8.054 14.480 1.00 97.50 199 ILE A C 1
ATOM 1536 O O . ILE A 1 199 ? -6.463 -8.936 15.262 1.00 97.50 199 ILE A O 1
ATOM 1540 N N . PHE A 1 200 ? -6.188 -6.764 14.783 1.00 98.50 200 PHE A N 1
ATOM 1541 C CA . PHE A 1 200 ? -7.074 -6.263 15.823 1.00 98.50 200 PHE A CA 1
ATOM 1542 C C . PHE A 1 200 ? -8.204 -5.455 15.199 1.00 98.50 200 PHE A C 1
ATOM 1544 O O . PHE A 1 200 ? -7.956 -4.528 14.425 1.00 98.50 200 PHE A O 1
ATOM 1551 N N . ALA A 1 201 ? -9.438 -5.789 15.565 1.00 98.44 201 ALA A N 1
ATOM 1552 C CA . ALA A 1 201 ? -10.610 -4.987 15.267 1.00 98.44 201 ALA A CA 1
ATOM 1553 C C . ALA A 1 201 ? -11.573 -5.005 16.454 1.00 98.44 201 ALA A C 1
ATOM 1555 O O . ALA A 1 201 ? -11.979 -6.067 16.928 1.00 98.44 201 ALA A O 1
ATOM 1556 N N . LEU A 1 202 ? -11.938 -3.817 16.923 1.00 98.56 202 LEU A N 1
ATOM 1557 C CA . LEU A 1 202 ? -12.930 -3.588 17.968 1.00 98.56 202 LEU A CA 1
ATOM 1558 C C . LEU A 1 202 ? -14.039 -2.717 17.398 1.00 98.56 202 LEU A C 1
ATOM 1560 O O . LEU A 1 202 ? -13.754 -1.755 16.687 1.00 98.56 202 LEU A O 1
ATOM 1564 N N . ARG A 1 203 ? -15.291 -3.045 17.716 1.00 98.38 203 ARG A N 1
ATOM 1565 C CA . ARG A 1 203 ? -16.464 -2.284 17.288 1.00 98.38 203 ARG A CA 1
ATOM 1566 C C . ARG A 1 203 ? -17.347 -1.919 18.467 1.00 98.38 203 ARG A C 1
ATOM 1568 O O . ARG A 1 203 ? -17.661 -2.768 19.297 1.00 98.38 203 ARG A O 1
ATOM 1575 N N . SER A 1 204 ? -17.828 -0.681 18.462 1.00 97.06 204 SER A N 1
ATOM 1576 C CA . SER A 1 204 ? -18.922 -0.223 19.319 1.00 97.06 204 SER A CA 1
ATOM 1577 C C . SER A 1 204 ? -19.994 0.487 18.497 1.00 97.06 204 SER A C 1
ATOM 1579 O O . SER A 1 204 ? -19.704 1.033 17.430 1.00 97.06 204 SER A O 1
ATOM 1581 N N . ARG A 1 205 ? -21.226 0.500 19.008 1.00 97.00 205 ARG A N 1
ATOM 1582 C CA . ARG A 1 205 ? -22.322 1.347 18.524 1.00 97.00 205 ARG A CA 1
ATOM 1583 C C . ARG A 1 205 ? -22.548 2.468 19.518 1.00 97.00 205 ARG A C 1
ATOM 1585 O O . ARG A 1 205 ? -22.704 2.205 20.711 1.00 97.00 205 ARG A O 1
ATOM 1592 N N . ILE A 1 206 ? -22.595 3.696 19.023 1.00 95.81 206 ILE A N 1
ATOM 1593 C CA . ILE A 1 206 ? -22.771 4.892 19.843 1.00 95.81 206 ILE A CA 1
ATOM 1594 C C . ILE A 1 206 ? -24.021 5.631 19.407 1.00 95.81 206 ILE A C 1
ATOM 1596 O O . ILE A 1 206 ? -24.216 5.886 18.219 1.00 95.81 206 ILE A O 1
ATOM 1600 N N . GLU A 1 207 ? -24.851 5.986 20.380 1.00 95.81 207 GLU A N 1
ATOM 1601 C CA . GLU A 1 207 ? -25.991 6.869 20.186 1.00 95.81 207 GLU A CA 1
ATOM 1602 C C . GLU A 1 207 ? -25.526 8.330 20.256 1.00 95.81 207 GLU A C 1
ATOM 1604 O O . GLU A 1 207 ? -25.023 8.802 21.279 1.00 95.81 207 GLU A O 1
ATOM 1609 N N . LEU A 1 208 ? -25.706 9.052 19.153 1.00 94.88 208 LEU A N 1
ATOM 1610 C CA . LEU A 1 208 ? -25.368 10.461 19.001 1.00 94.88 208 LEU A CA 1
ATOM 1611 C C . LEU A 1 208 ? -26.640 11.299 18.939 1.00 94.88 208 LEU A C 1
ATOM 1613 O O . LEU A 1 208 ? -27.321 11.351 17.911 1.00 94.88 208 LEU A O 1
ATOM 1617 N N . GLY A 1 209 ? -26.940 11.991 20.036 1.00 93.06 209 GLY A N 1
ATOM 1618 C CA . GLY A 1 209 ? -28.007 12.987 20.073 1.00 93.06 209 GLY A CA 1
ATOM 1619 C C . GLY A 1 209 ? -27.668 14.251 19.263 1.00 93.06 209 GLY A C 1
ATOM 1620 O O . GLY A 1 209 ? -26.497 14.501 18.968 1.00 93.06 209 GLY A O 1
ATOM 1621 N N . PRO A 1 210 ? -28.670 15.084 18.931 1.00 91.25 210 PRO A N 1
ATOM 1622 C CA . PRO A 1 210 ? -28.449 16.387 18.302 1.00 91.25 210 PRO A CA 1
ATOM 1623 C C . PRO A 1 210 ? -27.492 17.264 19.123 1.00 91.25 210 PRO A C 1
ATOM 1625 O O . PRO A 1 210 ? -27.716 17.487 20.311 1.00 91.25 210 PRO A O 1
ATOM 1628 N N . GLY A 1 211 ? -26.418 17.749 18.501 1.00 85.00 211 GLY A N 1
ATOM 1629 C CA . GLY A 1 211 ? -25.394 18.592 19.127 1.00 85.00 211 GLY A CA 1
ATOM 1630 C C . GLY A 1 211 ? -24.478 17.887 20.138 1.00 85.00 211 GLY A C 1
ATOM 1631 O O . GLY A 1 211 ? -23.572 18.528 20.667 1.00 85.00 211 GLY A O 1
ATOM 1632 N N . ALA A 1 212 ? -24.681 16.595 20.416 1.00 83.44 212 ALA A N 1
ATOM 1633 C CA . ALA A 1 212 ? -23.880 15.855 21.386 1.00 83.44 212 ALA A CA 1
ATOM 1634 C C . ALA A 1 212 ? -22.590 15.314 20.739 1.00 83.44 212 ALA A C 1
ATOM 1636 O O . ALA A 1 212 ? -22.666 14.673 19.685 1.00 83.44 212 ALA A O 1
ATOM 1637 N N . PRO A 1 213 ? -21.411 15.531 21.351 1.00 88.56 213 PRO A N 1
ATOM 1638 C CA . PRO A 1 213 ? -20.200 14.827 20.967 1.00 88.56 213 PRO A CA 1
ATOM 1639 C C . PRO A 1 213 ? -20.137 13.449 21.640 1.00 88.56 213 PRO A C 1
ATOM 1641 O O . PRO A 1 213 ? -20.588 13.279 22.774 1.00 88.56 213 PRO A O 1
ATOM 1644 N N . ALA A 1 214 ? -19.512 12.484 20.976 1.00 93.88 214 ALA A N 1
ATOM 1645 C CA . ALA A 1 214 ? -19.011 11.272 21.617 1.00 93.88 214 ALA A CA 1
ATOM 1646 C C . ALA A 1 214 ? -17.546 11.056 21.256 1.00 93.88 214 ALA A C 1
ATOM 1648 O O . ALA A 1 214 ? -17.115 11.423 20.157 1.00 93.88 214 ALA A O 1
ATOM 1649 N N . HIS A 1 215 ? -16.807 10.431 22.171 1.00 96.25 215 HIS A N 1
ATOM 1650 C CA . HIS A 1 215 ? -15.403 10.110 21.955 1.00 96.25 215 HIS A CA 1
ATOM 1651 C C . HIS A 1 215 ? -15.164 8.609 22.044 1.00 96.25 215 HIS A C 1
ATOM 1653 O O . HIS A 1 215 ? -15.720 7.916 22.897 1.00 96.25 215 HIS A O 1
ATOM 1659 N N . VAL A 1 216 ? -14.304 8.105 21.165 1.00 97.56 216 VAL A N 1
ATOM 1660 C CA . VAL A 1 216 ? -13.786 6.738 21.235 1.00 97.56 216 VAL A CA 1
ATOM 1661 C C . VAL A 1 216 ? -12.286 6.788 21.101 1.00 97.56 216 VAL A C 1
ATOM 1663 O O . VAL A 1 216 ? -11.782 7.314 20.115 1.00 97.56 216 VAL A O 1
ATOM 1666 N N . THR A 1 217 ? -11.574 6.208 22.056 1.00 98.38 217 THR A N 1
ATOM 1667 C CA . THR A 1 217 ? -10.120 6.085 21.991 1.00 98.38 217 THR A CA 1
ATOM 1668 C C . THR A 1 217 ? -9.741 4.630 21.797 1.00 98.38 217 THR A C 1
ATOM 1670 O O . THR A 1 217 ? -10.097 3.777 22.608 1.00 98.38 217 THR A O 1
ATOM 1673 N N . TYR A 1 218 ? -8.994 4.355 20.732 1.00 98.50 218 TYR A N 1
ATOM 1674 C CA . TYR A 1 218 ? -8.341 3.072 20.525 1.00 98.50 218 TYR A CA 1
ATOM 1675 C C . TYR A 1 218 ? -6.875 3.168 20.922 1.00 98.50 218 TYR A C 1
ATOM 1677 O O . TYR A 1 218 ? -6.140 3.993 20.381 1.00 98.50 218 TYR A O 1
ATOM 1685 N N . TRP A 1 219 ? -6.441 2.295 21.819 1.00 98.50 219 TRP A N 1
ATOM 1686 C CA . TRP A 1 219 ? -5.046 2.164 22.217 1.00 98.50 219 TRP A CA 1
ATOM 1687 C C . TRP A 1 219 ? -4.433 0.948 21.550 1.00 98.50 219 TRP A C 1
ATOM 1689 O O . TRP A 1 219 ? -5.039 -0.119 21.550 1.00 98.50 219 TRP A O 1
ATOM 1699 N N . THR A 1 220 ? -3.228 1.092 21.011 1.00 98.44 220 THR A N 1
ATOM 1700 C CA . THR A 1 220 ? -2.384 -0.025 20.580 1.00 98.44 220 THR A CA 1
ATOM 1701 C C . THR A 1 220 ? -1.109 0.007 21.402 1.00 98.44 220 THR A C 1
ATOM 1703 O O . THR A 1 220 ? -0.400 1.006 21.394 1.00 98.44 220 THR A O 1
ATOM 1706 N N . MET A 1 221 ? -0.839 -1.065 22.134 1.00 98.00 221 MET A N 1
ATOM 1707 C CA . MET A 1 221 ? 0.216 -1.137 23.147 1.00 98.00 221 MET A CA 1
ATOM 1708 C C . MET A 1 221 ? 1.137 -2.309 22.844 1.00 98.00 221 MET A C 1
ATOM 1710 O O . MET A 1 221 ? 0.676 -3.311 22.297 1.00 98.00 221 MET A O 1
ATOM 1714 N N . VAL A 1 222 ? 2.415 -2.201 23.199 1.00 97.56 222 VAL A N 1
ATOM 1715 C CA . VAL A 1 222 ? 3.392 -3.289 23.083 1.00 97.56 222 VAL A CA 1
ATOM 1716 C C . VAL A 1 222 ? 4.171 -3.429 24.382 1.00 97.56 222 VAL A C 1
ATOM 1718 O O . VAL A 1 222 ? 4.483 -2.442 25.034 1.00 97.56 222 VAL A O 1
ATOM 1721 N N . GLY A 1 223 ? 4.496 -4.665 24.748 1.00 96.00 223 GLY A N 1
ATOM 1722 C CA . GLY A 1 223 ? 5.306 -4.970 25.919 1.00 96.00 223 GLY A CA 1
ATOM 1723 C C . GLY A 1 223 ? 6.141 -6.229 25.722 1.00 96.00 223 GLY A C 1
ATOM 1724 O O . GLY A 1 223 ? 5.867 -7.063 24.854 1.00 96.00 223 GLY A O 1
ATOM 1725 N N . SER A 1 224 ? 7.183 -6.357 26.540 1.00 93.94 224 SER A N 1
ATOM 1726 C CA . SER A 1 224 ? 8.090 -7.512 26.553 1.00 93.94 224 SER A CA 1
ATOM 1727 C C . SER A 1 224 ? 7.536 -8.713 27.325 1.00 93.94 224 SER A C 1
ATOM 1729 O O . SER A 1 224 ? 8.104 -9.797 27.259 1.00 93.94 224 SER A O 1
ATOM 1731 N N . SER A 1 225 ? 6.428 -8.549 28.049 1.00 95.38 225 SER A N 1
ATOM 1732 C CA . SER A 1 225 ? 5.734 -9.620 28.763 1.00 95.38 225 SER A CA 1
ATOM 1733 C C . SER A 1 225 ? 4.223 -9.402 28.731 1.00 95.38 225 SER A C 1
ATOM 1735 O O . SER A 1 225 ? 3.744 -8.306 28.428 1.00 95.38 225 SER A O 1
ATOM 1737 N N . ARG A 1 226 ? 3.467 -10.455 29.061 1.00 96.38 226 ARG A N 1
ATOM 1738 C CA . ARG A 1 226 ? 2.014 -10.366 29.220 1.00 96.38 226 ARG A CA 1
ATOM 1739 C C . ARG A 1 226 ? 1.646 -9.342 30.294 1.00 96.38 226 ARG A C 1
ATOM 1741 O O . ARG A 1 226 ? 0.849 -8.456 30.013 1.00 96.38 226 ARG A O 1
ATOM 1748 N N . ASP A 1 227 ? 2.261 -9.441 31.471 1.00 97.25 227 ASP A N 1
ATOM 1749 C CA . ASP A 1 227 ? 1.975 -8.562 32.611 1.00 97.25 227 ASP A CA 1
ATOM 1750 C C . ASP A 1 227 ? 2.247 -7.093 32.274 1.00 97.25 227 ASP A C 1
ATOM 1752 O O . ASP A 1 227 ? 1.399 -6.248 32.527 1.00 97.25 227 ASP A O 1
ATOM 1756 N N . ALA A 1 228 ? 3.346 -6.798 31.567 1.00 96.88 228 ALA A N 1
ATOM 1757 C CA . ALA A 1 228 ? 3.649 -5.435 31.131 1.00 96.88 228 ALA A CA 1
ATOM 1758 C C . ALA A 1 228 ? 2.544 -4.848 30.237 1.00 96.88 228 ALA A C 1
ATOM 1760 O O . ALA A 1 228 ? 2.220 -3.669 30.336 1.00 96.88 228 ALA A O 1
ATOM 1761 N N . VAL A 1 229 ? 1.941 -5.658 29.360 1.00 97.06 229 VAL A N 1
ATOM 1762 C CA . VAL A 1 229 ? 0.828 -5.199 28.518 1.00 97.06 229 VAL A CA 1
ATOM 1763 C C . VAL A 1 229 ? -0.477 -5.074 29.310 1.00 97.06 229 VAL A C 1
ATOM 1765 O O . VAL A 1 229 ? -1.268 -4.179 29.016 1.00 97.06 229 VAL A O 1
ATOM 1768 N N . LEU A 1 230 ? -0.708 -5.925 30.314 1.00 97.69 230 LEU A N 1
ATOM 1769 C CA . LEU A 1 230 ? -1.857 -5.799 31.217 1.00 97.69 230 LEU A CA 1
ATOM 1770 C C . LEU A 1 230 ? -1.780 -4.507 32.042 1.00 97.69 230 LEU A C 1
ATOM 1772 O O . LEU A 1 230 ? -2.761 -3.767 32.081 1.00 97.69 230 LEU A O 1
ATOM 1776 N N . ASP A 1 231 ? -0.605 -4.166 32.573 1.00 97.25 231 ASP A N 1
ATOM 1777 C CA . ASP A 1 231 ? -0.379 -2.904 33.285 1.00 97.25 231 ASP A CA 1
ATOM 1778 C C . ASP A 1 231 ? -0.673 -1.687 32.389 1.00 97.25 231 ASP A C 1
ATOM 1780 O O . ASP A 1 231 ? -1.288 -0.707 32.821 1.00 97.25 231 ASP A O 1
ATOM 1784 N N . LEU A 1 232 ? -0.283 -1.749 31.107 1.00 97.44 232 LEU A N 1
ATOM 1785 C CA . LEU A 1 232 ? -0.597 -0.699 30.132 1.00 97.44 232 LEU A CA 1
ATOM 1786 C C . LEU A 1 232 ? -2.101 -0.584 29.857 1.00 97.44 232 LEU A C 1
ATOM 1788 O O . LEU A 1 232 ? -2.597 0.533 29.689 1.00 97.44 232 LEU A O 1
ATOM 1792 N N . ILE A 1 233 ? -2.831 -1.702 29.814 1.00 97.81 233 ILE A N 1
ATOM 1793 C CA . ILE A 1 233 ? -4.293 -1.702 29.660 1.00 97.81 233 ILE A CA 1
ATOM 1794 C C . ILE A 1 233 ? -4.945 -1.013 30.860 1.00 97.81 233 ILE A C 1
ATOM 1796 O O . ILE A 1 233 ? -5.771 -0.121 30.663 1.00 97.81 233 ILE A O 1
ATOM 1800 N N . ASP A 1 234 ? -4.545 -1.372 32.078 1.00 96.44 234 ASP A N 1
ATOM 1801 C CA . ASP A 1 234 ? -5.108 -0.805 33.306 1.00 96.44 234 ASP A CA 1
ATOM 1802 C C . ASP A 1 234 ? -4.822 0.701 33.408 1.00 96.44 234 ASP A C 1
ATOM 1804 O O . ASP A 1 234 ? -5.710 1.498 33.721 1.00 96.44 234 ASP A O 1
ATOM 1808 N N . LYS A 1 235 ? -3.606 1.122 33.040 1.00 95.62 235 LYS A N 1
ATOM 1809 C CA . LYS A 1 235 ? -3.194 2.534 33.000 1.00 95.62 235 LYS A CA 1
ATOM 1810 C C . LYS A 1 235 ? -3.971 3.365 31.968 1.00 95.62 235 LYS A C 1
ATOM 1812 O O . LYS A 1 235 ? -4.253 4.548 32.195 1.00 95.62 235 LYS A O 1
ATOM 1817 N N . ASN A 1 236 ? -4.308 2.776 30.820 1.00 95.38 236 ASN A N 1
ATOM 1818 C CA . ASN A 1 236 ? -4.913 3.487 29.686 1.00 95.38 236 ASN A CA 1
ATOM 1819 C C . ASN A 1 236 ? -6.431 3.274 29.533 1.00 95.38 236 ASN A C 1
ATOM 1821 O O . ASN A 1 236 ? -7.046 3.868 28.647 1.00 95.38 236 ASN A O 1
ATOM 1825 N N . GLY A 1 237 ? -7.053 2.482 30.410 1.00 92.19 237 GLY A N 1
ATOM 1826 C CA . GLY A 1 237 ? -8.478 2.138 30.363 1.00 92.19 237 GLY A CA 1
ATOM 1827 C C . GLY A 1 237 ? -9.454 3.206 30.857 1.00 92.19 237 GLY A C 1
ATOM 1828 O O . GLY A 1 237 ? -10.645 2.925 30.970 1.00 92.19 237 GLY A O 1
ATOM 1829 N N . THR A 1 238 ? -8.989 4.423 31.147 1.00 92.19 238 THR A N 1
ATOM 1830 C CA . THR A 1 238 ? -9.839 5.511 31.655 1.00 92.19 238 THR A CA 1
ATOM 1831 C C . THR A 1 238 ? -10.044 6.612 30.615 1.00 92.19 238 THR A C 1
ATOM 1833 O O . THR A 1 238 ? -9.210 6.824 29.736 1.00 92.19 238 THR A O 1
ATOM 1836 N N . ALA A 1 239 ? -11.144 7.360 30.737 1.00 86.25 239 ALA A N 1
ATOM 1837 C CA . ALA A 1 239 ? -11.468 8.478 29.845 1.00 86.25 239 ALA A CA 1
ATOM 1838 C C . ALA A 1 239 ? -10.387 9.582 29.834 1.00 86.25 239 ALA A C 1
ATOM 1840 O O . ALA A 1 239 ? -10.118 10.192 28.803 1.00 86.25 239 ALA A O 1
ATOM 1841 N N . THR A 1 240 ? -9.711 9.810 30.964 1.00 93.25 240 THR A N 1
ATOM 1842 C CA . THR A 1 240 ? -8.679 10.851 31.098 1.00 93.25 240 THR A CA 1
ATOM 1843 C C . THR A 1 240 ? -7.302 10.415 30.590 1.00 93.25 240 THR A C 1
ATOM 1845 O O . 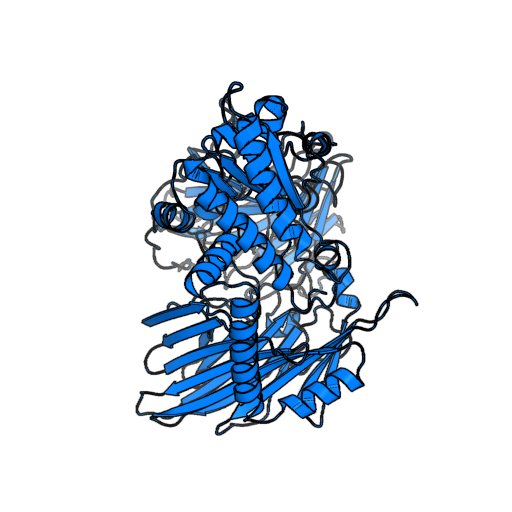THR A 1 240 ? -6.414 11.258 30.440 1.00 93.25 240 THR A O 1
ATOM 1848 N N . SER A 1 241 ? -7.102 9.124 30.292 1.00 95.56 241 SER A N 1
ATOM 1849 C CA . SER A 1 241 ? -5.802 8.592 29.865 1.00 95.56 241 SER A CA 1
ATOM 1850 C C . SER A 1 241 ? -5.318 9.221 28.555 1.00 95.56 241 SER A C 1
ATOM 1852 O O . SER A 1 241 ? -4.121 9.472 28.413 1.00 95.56 241 SER A O 1
ATOM 1854 N N . PHE A 1 242 ? -6.229 9.539 27.626 1.00 96.25 242 PHE A N 1
ATOM 1855 C CA . PHE A 1 242 ? -5.862 10.186 26.363 1.00 96.25 242 PHE A CA 1
ATOM 1856 C C . PHE A 1 242 ? -5.333 11.606 26.577 1.00 96.25 242 PHE A C 1
ATOM 1858 O O . PHE A 1 242 ? -4.263 11.935 26.076 1.00 96.25 242 PHE A O 1
ATOM 1865 N N . GLU A 1 243 ? -6.046 12.431 27.351 1.00 95.88 243 GLU A N 1
ATOM 1866 C CA . GLU A 1 243 ? -5.647 13.821 27.618 1.00 95.88 243 GLU A CA 1
ATOM 1867 C C . GLU A 1 243 ? -4.268 13.890 28.278 1.00 95.88 243 GLU A C 1
ATOM 1869 O O . GLU A 1 243 ? -3.427 14.715 27.923 1.00 95.88 243 GLU A O 1
ATOM 1874 N N . ARG A 1 244 ? -4.002 12.959 29.200 1.00 96.12 244 ARG A N 1
ATOM 1875 C CA . ARG A 1 244 ? -2.693 12.799 29.835 1.00 96.12 244 ARG A CA 1
ATOM 1876 C C . ARG A 1 244 ? -1.604 12.465 28.812 1.00 96.12 244 ARG A C 1
ATOM 1878 O O . ARG A 1 244 ? -0.575 13.138 28.794 1.00 96.12 244 ARG A O 1
ATOM 1885 N N . ALA A 1 245 ? -1.830 11.472 27.949 1.00 97.00 245 ALA A N 1
ATOM 1886 C CA . ALA A 1 245 ? -0.866 11.090 26.918 1.00 97.00 245 ALA A CA 1
ATOM 1887 C C . ALA A 1 245 ? -0.621 12.221 25.905 1.00 97.00 245 ALA A C 1
ATOM 1889 O O . ALA A 1 245 ? 0.529 12.486 25.564 1.00 97.00 245 ALA A O 1
ATOM 1890 N N . ALA A 1 246 ? -1.669 12.935 25.485 1.00 97.00 246 ALA A N 1
ATOM 1891 C CA . ALA A 1 246 ? -1.568 14.087 24.592 1.00 97.00 246 ALA A CA 1
ATOM 1892 C C . ALA A 1 246 ? -0.765 15.238 25.222 1.00 97.00 246 ALA A C 1
ATOM 1894 O O . ALA A 1 246 ? 0.155 15.766 24.596 1.00 97.00 246 ALA A O 1
ATOM 1895 N N . ALA A 1 247 ? -1.042 15.589 26.482 1.00 97.06 247 ALA A N 1
ATOM 1896 C CA . ALA A 1 247 ? -0.304 16.630 27.197 1.00 97.06 247 ALA A CA 1
ATOM 1897 C C . ALA A 1 247 ? 1.183 16.271 27.386 1.00 97.06 247 ALA A C 1
ATOM 1899 O O . ALA A 1 247 ? 2.063 17.126 27.230 1.00 97.06 247 ALA A O 1
ATOM 1900 N N . LEU A 1 248 ? 1.482 15.004 27.694 1.00 97.19 248 LEU A N 1
ATOM 1901 C CA . LEU A 1 248 ? 2.856 14.517 27.836 1.00 97.19 248 LEU A CA 1
ATOM 1902 C C . LEU A 1 248 ? 3.595 14.467 26.495 1.00 97.19 248 LEU A C 1
ATOM 1904 O O . LEU A 1 248 ? 4.743 14.905 26.436 1.00 97.19 248 LEU A O 1
ATOM 1908 N N . ALA A 1 249 ? 2.949 14.004 25.421 1.00 96.62 249 ALA A N 1
ATOM 1909 C CA . ALA A 1 249 ? 3.513 14.013 24.072 1.00 96.62 249 ALA A CA 1
ATOM 1910 C C . ALA A 1 249 ? 3.841 15.441 23.616 1.00 96.62 249 ALA A C 1
ATOM 1912 O O . ALA A 1 249 ? 4.948 15.703 23.142 1.00 96.62 249 ALA A O 1
ATOM 1913 N N . TRP A 1 250 ? 2.930 16.390 23.853 1.00 96.88 250 TRP A N 1
ATOM 1914 C CA . TRP A 1 250 ? 3.167 17.806 23.584 1.00 96.88 250 TRP A CA 1
ATOM 1915 C C . TRP A 1 250 ? 4.350 18.358 24.388 1.00 96.88 250 TRP A C 1
ATOM 1917 O O . TRP A 1 250 ? 5.240 19.001 23.829 1.00 96.88 250 TRP A O 1
ATOM 1927 N N . THR A 1 251 ? 4.412 18.060 25.688 1.00 96.88 251 THR A N 1
ATOM 1928 C CA . THR A 1 251 ? 5.516 18.499 26.555 1.00 96.88 251 THR A CA 1
ATOM 1929 C C . THR A 1 251 ? 6.851 17.921 26.083 1.00 96.88 251 THR A C 1
ATOM 1931 O O . THR A 1 251 ? 7.833 18.652 25.951 1.00 96.88 251 THR A O 1
ATOM 1934 N N . GLN A 1 252 ? 6.893 16.622 25.770 1.00 94.81 252 GLN A N 1
ATOM 1935 C CA . GLN A 1 252 ? 8.087 15.955 25.260 1.00 94.81 252 GLN A CA 1
ATOM 1936 C C . GLN A 1 252 ? 8.534 16.555 23.924 1.00 94.81 252 GLN A C 1
ATOM 1938 O O . GLN A 1 252 ? 9.725 16.807 23.752 1.00 94.81 252 GLN A O 1
ATOM 1943 N N . ALA A 1 253 ? 7.600 16.839 23.013 1.00 94.06 253 ALA A N 1
ATOM 1944 C CA . ALA A 1 253 ? 7.876 17.521 21.755 1.00 94.06 253 ALA A CA 1
ATOM 1945 C C . ALA A 1 253 ? 8.551 18.885 21.980 1.00 94.06 253 ALA A C 1
ATOM 1947 O O . ALA A 1 253 ? 9.596 19.154 21.389 1.00 94.06 253 ALA A O 1
ATOM 1948 N N . GLN A 1 254 ? 8.027 19.721 22.884 1.00 95.06 254 GLN A N 1
ATOM 1949 C CA . GLN A 1 254 ? 8.645 21.019 23.188 1.00 95.06 254 GLN A CA 1
ATOM 1950 C C . GLN A 1 254 ? 10.044 20.871 23.802 1.00 95.06 254 GLN A C 1
ATOM 1952 O O . GLN A 1 254 ? 10.973 21.575 23.403 1.00 95.06 254 GLN A O 1
ATOM 1957 N N . VAL A 1 255 ? 10.224 19.929 24.734 1.00 94.75 255 VAL A N 1
ATOM 1958 C CA . VAL A 1 255 ? 11.529 19.650 25.358 1.00 94.75 255 VAL A CA 1
ATOM 1959 C C . VAL A 1 255 ? 12.547 19.172 24.320 1.00 94.75 255 VAL A C 1
ATOM 1961 O O . VAL A 1 255 ? 13.689 19.633 24.320 1.00 94.75 255 VAL A O 1
ATOM 1964 N N . GLN A 1 256 ? 12.136 18.283 23.417 1.00 92.31 256 GLN A N 1
ATOM 1965 C CA . GLN A 1 256 ? 12.958 17.771 22.321 1.00 92.31 256 GLN A CA 1
ATOM 1966 C C . GLN A 1 256 ? 13.413 18.892 21.382 1.00 92.31 256 GLN A C 1
ATOM 1968 O O . GLN A 1 256 ? 14.610 19.032 21.119 1.00 92.31 256 GLN A O 1
ATOM 1973 N N . LEU A 1 257 ? 12.480 19.734 20.928 1.00 93.81 257 LEU A N 1
ATOM 1974 C CA . LEU A 1 257 ? 12.797 20.880 20.074 1.00 93.81 257 LEU A CA 1
ATOM 1975 C C . LEU A 1 257 ? 13.723 21.875 20.782 1.00 93.81 257 LEU A C 1
ATOM 1977 O O . LEU A 1 257 ? 14.707 22.324 20.194 1.00 93.81 257 LEU A O 1
ATOM 1981 N N . HIS A 1 258 ? 13.486 22.157 22.065 1.00 93.69 258 HIS A N 1
ATOM 1982 C CA . HIS A 1 258 ? 14.360 23.014 22.862 1.00 93.69 258 HIS A CA 1
ATOM 1983 C C . HIS A 1 258 ? 15.777 22.428 23.008 1.00 93.69 258 HIS A C 1
ATOM 1985 O O . HIS A 1 258 ? 16.760 23.152 22.842 1.00 93.69 258 HIS A O 1
ATOM 1991 N N . HIS A 1 259 ? 15.907 21.120 23.262 1.00 89.88 259 HIS A N 1
ATOM 1992 C CA . HIS A 1 259 ? 17.205 20.439 23.354 1.00 89.88 259 HIS A CA 1
ATOM 1993 C C . HIS A 1 259 ? 17.995 20.529 22.042 1.00 89.88 259 HIS A C 1
ATOM 1995 O O . HIS A 1 259 ? 19.191 20.826 22.052 1.00 89.88 259 HIS A O 1
ATOM 2001 N N . LEU A 1 260 ? 17.312 20.354 20.908 1.00 89.12 260 LEU A N 1
ATOM 2002 C CA . LEU A 1 260 ? 17.896 20.515 19.576 1.00 89.12 260 LEU A CA 1
ATOM 2003 C C . LEU A 1 260 ? 18.081 21.985 19.161 1.00 89.12 260 LEU A C 1
ATOM 2005 O O . LEU A 1 260 ? 18.687 22.244 18.122 1.00 89.12 260 LEU A O 1
ATOM 2009 N N . ARG A 1 261 ? 17.606 22.942 19.974 1.00 91.38 261 ARG A N 1
ATOM 2010 C CA . ARG A 1 261 ? 17.563 24.385 19.675 1.00 91.38 261 ARG A CA 1
ATOM 2011 C C . ARG A 1 261 ? 16.888 24.665 18.332 1.00 91.38 261 ARG A C 1
ATOM 2013 O O . ARG A 1 261 ? 17.405 25.419 17.513 1.00 91.38 261 ARG A O 1
ATOM 2020 N N . MET A 1 262 ? 15.753 24.012 18.123 1.00 93.19 262 MET A N 1
ATOM 2021 C CA . MET A 1 262 ? 15.010 23.980 16.872 1.00 93.19 262 MET A CA 1
ATOM 2022 C C . MET A 1 262 ? 13.638 24.623 17.054 1.00 93.19 262 MET A C 1
ATOM 2024 O O . MET A 1 262 ? 12.964 24.410 18.060 1.00 93.19 262 MET A O 1
ATOM 2028 N N . SER A 1 263 ? 13.206 25.399 16.069 1.00 94.00 263 SER A N 1
ATOM 2029 C CA . SER A 1 263 ? 11.846 25.930 16.005 1.00 94.00 263 SER A CA 1
ATOM 2030 C C . SER A 1 263 ? 10.857 24.890 15.466 1.00 94.00 263 SER A C 1
ATOM 2032 O O . SER A 1 263 ? 11.213 23.994 14.700 1.00 94.00 263 SER A O 1
ATOM 2034 N N . ALA A 1 264 ? 9.568 25.052 15.782 1.00 92.38 264 ALA A N 1
ATOM 2035 C CA . ALA A 1 264 ? 8.511 24.215 15.204 1.00 92.38 264 ALA A CA 1
ATOM 2036 C C . ALA A 1 264 ? 8.452 24.313 13.664 1.00 92.38 264 ALA A C 1
ATOM 2038 O O . ALA A 1 264 ? 8.118 23.343 12.985 1.00 92.38 264 ALA A O 1
ATOM 2039 N N . GLY A 1 265 ? 8.809 25.473 13.099 1.00 93.00 265 GLY A N 1
ATOM 2040 C CA . GLY A 1 265 ? 8.867 25.679 11.651 1.00 93.00 265 GLY A CA 1
ATOM 2041 C C . GLY A 1 265 ? 9.963 24.855 10.971 1.00 93.00 265 GLY A C 1
ATOM 2042 O O . GLY A 1 265 ? 9.714 24.274 9.915 1.00 93.00 265 GLY A O 1
ATOM 2043 N N . GLU A 1 266 ? 11.150 24.765 11.578 1.00 94.31 266 GLU A N 1
ATOM 2044 C CA . GLU A 1 266 ? 12.248 23.911 11.097 1.00 94.31 266 GLU A CA 1
ATOM 2045 C C . GLU A 1 266 ? 11.879 22.428 11.206 1.00 94.31 266 GLU A C 1
ATOM 2047 O O . GLU A 1 266 ? 11.989 21.694 10.223 1.00 94.31 266 GLU A O 1
ATOM 2052 N N . ALA A 1 267 ? 11.332 22.001 12.349 1.00 94.81 267 ALA A N 1
ATOM 2053 C CA . ALA A 1 267 ? 10.872 20.626 12.540 1.00 94.81 267 ALA A CA 1
ATOM 2054 C C . ALA A 1 267 ? 9.832 20.218 11.482 1.00 94.81 267 ALA A C 1
ATOM 2056 O O . ALA A 1 267 ? 9.965 19.173 10.843 1.00 94.81 267 ALA A O 1
ATOM 2057 N N . ALA A 1 268 ? 8.857 21.087 11.194 1.00 93.50 268 ALA A N 1
ATOM 2058 C CA . ALA A 1 268 ? 7.866 20.850 10.146 1.00 93.50 268 ALA A CA 1
ATOM 2059 C C . ALA A 1 268 ? 8.497 20.699 8.746 1.00 93.50 268 ALA A C 1
ATOM 2061 O O . ALA A 1 268 ? 8.012 19.915 7.924 1.00 93.50 268 ALA A O 1
ATOM 2062 N N . GLN A 1 269 ? 9.585 21.416 8.444 1.00 94.00 269 GLN A N 1
ATOM 2063 C CA . GLN A 1 269 ? 10.325 21.240 7.188 1.00 94.00 269 GLN A CA 1
ATOM 2064 C C . GLN A 1 269 ? 11.049 19.889 7.147 1.00 94.00 269 GLN A C 1
ATOM 2066 O O . GLN A 1 269 ? 11.004 19.206 6.120 1.00 94.00 269 GLN A O 1
ATOM 2071 N N . PHE A 1 270 ? 11.655 19.464 8.256 1.00 95.31 270 PHE A N 1
ATOM 2072 C CA . PHE A 1 270 ? 12.345 18.176 8.353 1.00 95.31 270 PHE A CA 1
ATOM 2073 C C . PHE A 1 270 ? 11.383 16.986 8.293 1.00 95.31 270 PHE A C 1
ATOM 2075 O O . PHE A 1 270 ? 11.696 15.984 7.647 1.00 95.31 270 PHE A O 1
ATOM 2082 N N . GLN A 1 271 ? 10.185 17.101 8.873 1.00 93.81 271 GLN A N 1
ATOM 2083 C CA . GLN A 1 271 ? 9.116 16.110 8.706 1.00 93.81 271 GLN A CA 1
ATOM 2084 C C . GLN A 1 271 ? 8.661 16.010 7.241 1.00 93.81 271 GLN A C 1
ATOM 2086 O O . GLN A 1 271 ? 8.535 14.911 6.699 1.00 93.81 271 GLN A O 1
ATOM 2091 N N . ARG A 1 272 ? 8.472 17.147 6.555 1.00 92.19 272 ARG A N 1
ATOM 2092 C CA . ARG A 1 272 ? 8.124 17.162 5.120 1.00 92.19 272 ARG A CA 1
ATOM 2093 C C . ARG A 1 272 ? 9.199 16.501 4.262 1.00 92.19 272 ARG A C 1
ATOM 2095 O O . ARG A 1 272 ? 8.871 15.716 3.375 1.00 92.19 272 ARG A O 1
ATOM 2102 N N . LEU A 1 273 ? 10.470 16.794 4.534 1.00 94.56 273 LEU A N 1
ATOM 2103 C CA . LEU A 1 273 ? 11.593 16.169 3.841 1.00 94.56 273 LEU A CA 1
ATOM 2104 C C . LEU A 1 273 ? 11.643 14.651 4.100 1.00 94.56 273 LEU A C 1
ATOM 2106 O O . LEU A 1 273 ? 11.805 13.888 3.150 1.00 94.56 273 LEU A O 1
ATOM 2110 N N . ALA A 1 274 ? 11.402 14.199 5.338 1.00 94.44 274 ALA A N 1
ATOM 2111 C CA . ALA A 1 274 ? 11.276 12.772 5.656 1.00 94.44 274 ALA A CA 1
ATOM 2112 C C . ALA A 1 274 ? 10.136 12.091 4.886 1.00 94.44 274 ALA A C 1
ATOM 2114 O O . ALA A 1 274 ? 10.294 10.957 4.432 1.00 94.44 274 ALA A O 1
ATOM 2115 N N . GLY A 1 275 ? 9.019 12.792 4.666 1.00 92.00 275 GLY A N 1
ATOM 2116 C CA . GLY A 1 275 ? 7.920 12.315 3.825 1.00 92.00 275 GLY A CA 1
ATOM 2117 C C . GLY A 1 275 ? 8.386 11.899 2.427 1.00 92.00 275 GLY A C 1
ATOM 2118 O O . GLY A 1 275 ? 8.034 10.817 1.970 1.00 92.00 275 GLY A O 1
ATOM 2119 N N . HIS A 1 276 ? 9.259 12.682 1.787 1.00 90.81 276 HIS A N 1
ATOM 2120 C CA . HIS A 1 276 ? 9.827 12.352 0.471 1.00 90.81 276 HIS A CA 1
ATOM 2121 C C . HIS A 1 276 ? 10.825 11.182 0.488 1.00 90.81 276 HIS A C 1
ATOM 2123 O O . HIS A 1 276 ? 11.075 10.572 -0.552 1.00 90.81 276 HIS A O 1
ATOM 2129 N N . LEU A 1 277 ? 11.394 10.853 1.649 1.00 91.31 277 LEU A N 1
ATOM 2130 C CA . LEU A 1 277 ? 12.288 9.705 1.814 1.00 91.31 277 LEU A CA 1
ATOM 2131 C C . LEU A 1 277 ? 11.502 8.419 2.044 1.00 91.31 277 LEU A C 1
ATOM 2133 O O . LEU A 1 277 ? 11.831 7.391 1.455 1.00 91.31 277 LEU A O 1
ATOM 2137 N N . LEU A 1 278 ? 10.449 8.481 2.861 1.00 89.81 278 LEU A N 1
ATOM 2138 C CA . LEU A 1 278 ? 9.562 7.352 3.140 1.00 89.81 278 LEU A CA 1
ATOM 2139 C C . LEU A 1 278 ? 8.674 7.018 1.934 1.00 89.81 278 LEU A C 1
ATOM 2141 O O . LEU A 1 278 ? 8.490 5.844 1.611 1.00 89.81 278 LEU A O 1
ATOM 2145 N N . TYR A 1 279 ? 8.193 8.052 1.243 1.00 87.62 279 TYR A N 1
ATOM 2146 C CA . TYR A 1 279 ? 7.336 7.986 0.066 1.00 87.62 279 TYR A CA 1
ATOM 2147 C C . TYR A 1 279 ? 8.039 8.672 -1.119 1.00 87.62 279 TYR A C 1
ATOM 2149 O O . TYR A 1 279 ? 7.869 9.878 -1.329 1.00 87.62 279 TYR A O 1
ATOM 2157 N N . PRO A 1 280 ? 8.870 7.933 -1.883 1.00 79.56 280 PRO A N 1
ATOM 2158 C CA . PRO A 1 280 ? 9.680 8.512 -2.948 1.00 79.56 280 PRO A CA 1
ATOM 2159 C C . PRO A 1 280 ? 8.805 9.164 -4.019 1.00 79.56 280 PRO A C 1
ATOM 2161 O O . PRO A 1 280 ? 7.912 8.542 -4.587 1.00 79.56 280 PRO A O 1
ATOM 2164 N N . SER A 1 281 ? 9.102 10.429 -4.304 1.00 78.06 281 SER A N 1
ATOM 2165 C CA . SER A 1 281 ? 8.413 11.241 -5.305 1.00 78.06 281 SER A CA 1
ATOM 2166 C C . SER A 1 281 ? 9.402 11.668 -6.389 1.00 78.06 281 SER A C 1
ATOM 2168 O O . SER A 1 281 ? 10.515 12.078 -6.040 1.00 78.06 281 SER A O 1
ATOM 2170 N N . PRO A 1 282 ? 9.003 11.690 -7.677 1.00 82.06 282 PRO A N 1
ATOM 2171 C CA . PRO A 1 282 ? 9.824 12.265 -8.744 1.00 82.06 282 PRO A CA 1
ATOM 2172 C C . PRO A 1 282 ? 10.206 13.720 -8.457 1.00 82.06 282 PRO A C 1
ATOM 2174 O O . PRO A 1 282 ? 11.240 14.197 -8.912 1.00 82.06 282 PRO A O 1
ATOM 2177 N N . SER A 1 283 ? 9.390 14.423 -7.659 1.00 83.62 283 SER A N 1
ATOM 2178 C CA . SER A 1 283 ? 9.554 15.846 -7.401 1.00 83.62 283 SER A CA 1
ATOM 2179 C C . SER A 1 283 ? 10.924 16.201 -6.859 1.00 83.62 283 SER A C 1
ATOM 2181 O O . SER A 1 283 ? 11.393 17.240 -7.259 1.00 83.62 283 SER A O 1
ATOM 2183 N N . LEU A 1 284 ? 11.579 15.414 -5.996 1.00 89.31 284 LEU A N 1
ATOM 2184 C CA . LEU A 1 284 ? 12.900 15.746 -5.421 1.00 89.31 284 LEU A CA 1
ATOM 2185 C C . LEU A 1 284 ? 14.050 14.878 -5.950 1.00 89.31 284 LEU A C 1
ATOM 2187 O O . LEU A 1 284 ? 15.184 15.027 -5.497 1.00 89.31 284 LEU A O 1
ATOM 2191 N N . ARG A 1 285 ? 13.778 14.006 -6.920 1.00 90.44 285 ARG A N 1
ATOM 2192 C CA . ARG A 1 285 ? 14.799 13.175 -7.562 1.00 90.44 285 ARG A CA 1
ATOM 2193 C C . ARG A 1 285 ? 15.488 13.920 -8.711 1.00 90.44 285 ARG A C 1
ATOM 2195 O O . ARG A 1 285 ? 14.992 14.971 -9.139 1.00 90.44 285 ARG A O 1
ATOM 2202 N N . PRO A 1 286 ? 16.635 13.417 -9.201 1.00 92.12 286 PRO A N 1
ATOM 2203 C CA . PRO A 1 286 ? 17.185 13.890 -10.460 1.00 92.12 286 PRO A CA 1
ATOM 2204 C C . PRO A 1 286 ? 16.223 13.634 -11.632 1.00 92.12 286 PRO A C 1
ATOM 2206 O O . PRO A 1 286 ? 15.355 12.760 -11.540 1.00 92.12 286 PRO A O 1
ATOM 2209 N N . PRO A 1 287 ? 16.381 14.373 -12.739 1.00 92.75 287 PRO A N 1
ATOM 2210 C CA . PRO A 1 287 ? 15.728 14.069 -14.009 1.00 92.75 287 PRO A CA 1
ATOM 2211 C C . PRO A 1 287 ? 15.955 12.619 -14.483 1.00 92.75 287 PRO A C 1
ATOM 2213 O O . PRO A 1 287 ? 16.963 11.993 -14.155 1.00 92.75 287 PRO A O 1
ATOM 2216 N N . SER A 1 288 ? 14.996 12.072 -15.239 1.00 93.38 288 SER A N 1
ATOM 2217 C CA . SER A 1 288 ? 14.989 10.659 -15.661 1.00 93.38 288 SER A CA 1
A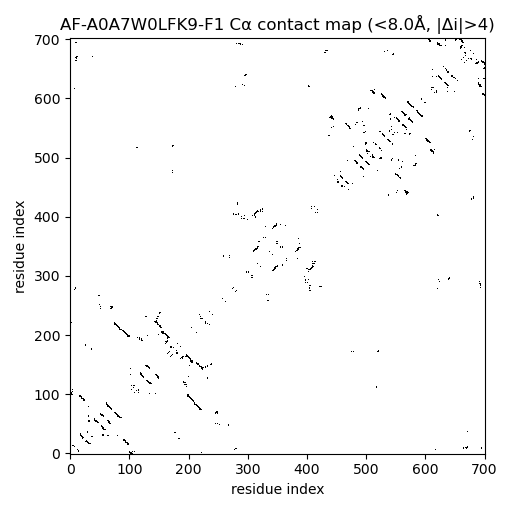TOM 2218 C C . SER A 1 288 ? 16.211 10.262 -16.498 1.00 93.38 288 SER A C 1
ATOM 2220 O O . SER A 1 288 ? 16.720 9.158 -16.330 1.00 93.38 288 SER A O 1
ATOM 2222 N N . ASP A 1 289 ? 16.653 11.130 -17.404 1.00 94.88 289 ASP A N 1
ATOM 2223 C CA . ASP A 1 289 ? 17.862 10.975 -18.222 1.00 94.88 289 ASP A CA 1
ATOM 2224 C C . ASP A 1 289 ? 19.106 10.807 -17.343 1.00 94.88 289 ASP A C 1
ATOM 2226 O O . ASP A 1 289 ? 19.808 9.807 -17.460 1.00 94.88 289 ASP A O 1
ATOM 2230 N N . MET A 1 290 ? 19.288 11.688 -16.358 1.00 94.94 290 MET A N 1
ATOM 2231 C CA . MET A 1 290 ? 20.411 11.623 -15.419 1.00 94.94 290 MET A CA 1
ATOM 2232 C C . MET A 1 290 ? 20.396 10.349 -14.560 1.00 94.94 290 MET A C 1
ATOM 2234 O O . MET A 1 290 ? 21.442 9.756 -14.304 1.00 94.94 290 MET A O 1
ATOM 2238 N N . ILE A 1 291 ? 19.217 9.902 -14.107 1.00 96.00 291 ILE A N 1
ATOM 2239 C CA . ILE A 1 291 ? 19.110 8.630 -13.370 1.00 96.00 291 ILE A CA 1
ATOM 2240 C C . ILE A 1 291 ? 19.477 7.455 -14.286 1.00 96.00 291 ILE A C 1
ATOM 2242 O O . ILE A 1 291 ? 20.136 6.520 -13.839 1.00 96.00 291 ILE A O 1
ATOM 2246 N N . GLN A 1 292 ? 19.040 7.480 -15.546 1.00 95.25 292 GLN A N 1
ATOM 2247 C CA . GLN A 1 292 ? 19.297 6.409 -16.504 1.00 95.25 292 GLN A CA 1
ATOM 2248 C C . GLN A 1 292 ? 20.779 6.314 -16.889 1.00 95.25 292 GLN A C 1
ATOM 2250 O O . GLN A 1 292 ? 21.302 5.201 -16.970 1.00 95.25 292 GLN A O 1
ATOM 2255 N N . GLU A 1 293 ? 21.440 7.452 -17.103 1.00 94.94 293 GLU A N 1
ATOM 2256 C CA . GLU A 1 293 ? 22.875 7.538 -17.399 1.00 94.94 293 GLU A CA 1
ATOM 2257 C C . GLU A 1 293 ? 23.715 7.029 -16.223 1.00 94.94 293 GLU A C 1
ATOM 2259 O O . GLU A 1 293 ? 24.567 6.163 -16.411 1.00 94.94 293 GLU A O 1
ATOM 2264 N N . GLY A 1 294 ? 23.392 7.460 -14.998 1.00 95.75 294 GLY A N 1
ATOM 2265 C CA . GLY A 1 294 ? 24.106 7.042 -13.789 1.00 95.75 294 GLY A CA 1
ATOM 2266 C C . GLY A 1 294 ? 23.759 5.649 -13.257 1.00 95.75 294 GLY A C 1
ATOM 2267 O O . GLY A 1 294 ? 24.378 5.190 -12.301 1.00 95.75 294 GLY A O 1
ATOM 2268 N N . ALA A 1 295 ? 22.766 4.957 -13.819 1.00 95.00 295 ALA A N 1
ATOM 2269 C CA . ALA A 1 295 ? 22.312 3.676 -13.285 1.00 95.00 295 ALA A CA 1
ATOM 2270 C C . ALA A 1 295 ? 23.425 2.610 -13.320 1.00 95.00 295 ALA A C 1
ATOM 2272 O O . ALA A 1 295 ? 23.936 2.250 -14.384 1.00 95.00 295 ALA A O 1
ATOM 2273 N N . GLY A 1 296 ? 23.722 2.024 -12.160 1.00 94.75 296 GLY A N 1
ATOM 2274 C CA . GLY A 1 296 ? 24.769 1.016 -11.991 1.00 94.75 296 GLY A CA 1
ATOM 2275 C C . GLY A 1 296 ? 24.584 0.174 -10.723 1.00 94.75 296 GLY A C 1
ATOM 2276 O O . GLY A 1 296 ? 23.588 0.351 -10.013 1.00 94.75 296 GLY A O 1
ATOM 2277 N N . PRO A 1 297 ? 25.513 -0.757 -10.445 1.00 95.31 297 PRO A N 1
ATOM 2278 C CA . PRO A 1 297 ? 25.396 -1.694 -9.333 1.00 95.31 297 PRO A CA 1
ATOM 2279 C C . PRO A 1 297 ? 25.596 -1.012 -7.977 1.00 95.31 297 PRO A C 1
ATOM 2281 O O . PRO A 1 297 ? 26.442 -0.129 -7.833 1.00 95.31 297 PRO A O 1
ATOM 2284 N N . GLN A 1 298 ? 24.884 -1.498 -6.954 1.00 94.94 298 GLN A N 1
ATOM 2285 C CA . GLN A 1 298 ? 24.993 -1.015 -5.569 1.00 94.94 298 GLN A CA 1
ATOM 2286 C C . GLN A 1 298 ? 26.441 -0.959 -5.062 1.00 94.94 298 GLN A C 1
ATOM 2288 O O . GLN A 1 298 ? 26.837 -0.016 -4.376 1.00 94.94 298 GLN A O 1
ATOM 2293 N N . THR A 1 299 ? 27.245 -1.960 -5.426 1.00 95.25 299 THR A N 1
ATOM 2294 C CA . THR A 1 299 ? 28.644 -2.105 -5.003 1.00 95.25 299 THR A CA 1
ATOM 2295 C C . THR A 1 299 ? 29.532 -0.941 -5.440 1.00 95.25 299 THR A C 1
ATOM 2297 O O . THR A 1 299 ? 30.559 -0.692 -4.809 1.00 95.25 299 THR A O 1
ATOM 2300 N N . GLY A 1 300 ? 29.128 -0.178 -6.462 1.00 94.69 300 GLY A N 1
ATOM 2301 C CA . GLY A 1 300 ? 29.841 1.020 -6.898 1.00 94.69 300 GLY A CA 1
ATOM 2302 C C . GLY A 1 300 ? 29.896 2.126 -5.837 1.00 94.69 300 GLY A C 1
ATOM 2303 O O . GLY A 1 300 ? 30.812 2.942 -5.869 1.00 94.69 300 GLY A O 1
ATOM 2304 N N . LEU A 1 301 ? 28.978 2.129 -4.860 1.00 95.69 301 LEU A N 1
ATOM 2305 C CA . LEU A 1 301 ? 28.982 3.093 -3.751 1.00 95.69 301 LEU A CA 1
ATOM 2306 C C . LEU A 1 301 ? 29.950 2.727 -2.615 1.00 95.69 301 LEU A C 1
ATOM 2308 O O . LEU A 1 301 ? 30.292 3.585 -1.800 1.00 95.69 301 LEU A O 1
ATOM 2312 N N . TRP A 1 302 ? 30.417 1.478 -2.542 1.00 95.00 302 TRP A N 1
ATOM 2313 C CA . TRP A 1 302 ? 31.218 1.001 -1.408 1.00 95.00 302 TRP A CA 1
ATOM 2314 C C . TRP A 1 302 ? 32.597 1.659 -1.331 1.00 95.00 302 TRP A C 1
ATOM 2316 O O . TRP A 1 302 ? 33.134 1.823 -0.237 1.00 95.00 302 TRP A O 1
ATOM 2326 N N . SER A 1 303 ? 33.137 2.109 -2.467 1.00 93.31 303 SER A N 1
ATOM 2327 C CA . SER A 1 303 ? 34.365 2.915 -2.528 1.00 93.31 303 SER A CA 1
ATOM 2328 C C . SER A 1 303 ? 34.240 4.252 -1.784 1.00 93.31 303 SER A C 1
ATOM 2330 O O . SER A 1 303 ? 35.243 4.796 -1.332 1.00 93.31 303 SER A O 1
ATOM 2332 N N . LEU A 1 304 ? 33.012 4.752 -1.605 1.00 93.81 304 LEU A N 1
ATOM 2333 C CA . LEU A 1 304 ? 32.692 5.956 -0.834 1.00 93.81 304 LEU A CA 1
ATOM 2334 C C . LEU A 1 304 ? 32.383 5.655 0.643 1.00 93.81 304 LEU A C 1
ATOM 2336 O O . LEU A 1 304 ? 32.059 6.568 1.401 1.00 93.81 304 LEU A O 1
ATOM 2340 N N . GLY A 1 305 ? 32.418 4.382 1.056 1.00 93.12 305 GLY A N 1
ATOM 2341 C CA . GLY A 1 305 ? 31.978 3.942 2.383 1.00 93.12 305 GLY A CA 1
ATOM 2342 C C . GLY A 1 305 ? 30.456 3.955 2.578 1.00 93.12 305 GLY A C 1
ATOM 2343 O O . GLY A 1 305 ? 29.988 3.853 3.711 1.00 93.12 305 GLY A O 1
ATOM 2344 N N . ILE A 1 306 ? 29.680 4.078 1.496 1.00 95.06 306 ILE A N 1
ATOM 2345 C CA . ILE A 1 306 ? 28.214 4.132 1.521 1.00 95.06 306 ILE A CA 1
ATOM 2346 C C . ILE A 1 306 ? 27.663 2.754 1.147 1.00 95.06 306 ILE A C 1
ATOM 2348 O O . ILE A 1 306 ? 27.986 2.224 0.089 1.00 95.06 306 ILE A O 1
ATOM 2352 N N . SER A 1 307 ? 26.808 2.175 1.996 1.00 93.88 307 SER A N 1
ATOM 2353 C CA . SER A 1 307 ? 26.255 0.825 1.777 1.00 93.88 307 SER A CA 1
ATOM 2354 C C . SER A 1 307 ? 25.292 0.743 0.585 1.00 93.88 307 SER A C 1
ATOM 2356 O O . SER A 1 307 ? 25.305 -0.240 -0.157 1.00 93.88 307 SER A O 1
ATOM 2358 N N . GLY A 1 308 ? 24.446 1.764 0.414 1.00 92.12 308 GLY A N 1
ATOM 2359 C CA . GLY A 1 308 ? 23.317 1.767 -0.521 1.00 92.12 308 GLY A CA 1
ATOM 2360 C C . GLY A 1 308 ? 22.025 1.135 0.022 1.00 92.12 308 GLY A C 1
ATOM 2361 O O . GLY A 1 308 ? 21.019 1.144 -0.681 1.00 92.12 308 GLY A O 1
ATOM 2362 N N . ASP A 1 309 ? 22.014 0.618 1.257 1.00 89.56 309 ASP A N 1
ATOM 2363 C CA . ASP A 1 309 ? 20.823 -0.028 1.839 1.00 89.56 309 ASP A CA 1
ATOM 2364 C C . ASP A 1 309 ? 19.798 0.982 2.378 1.00 89.56 309 ASP A C 1
ATOM 2366 O O . ASP A 1 309 ? 18.594 0.709 2.451 1.00 89.56 309 ASP A O 1
ATOM 2370 N N . LEU A 1 310 ? 20.276 2.158 2.787 1.00 91.69 310 LEU A N 1
ATOM 2371 C CA . LEU A 1 310 ? 19.456 3.243 3.309 1.00 91.69 310 LEU A CA 1
ATOM 2372 C C . LEU A 1 310 ? 19.074 4.220 2.200 1.00 91.69 310 LEU A C 1
ATOM 2374 O O . LEU A 1 310 ? 19.733 4.335 1.171 1.00 91.69 310 LEU A O 1
ATOM 2378 N N . SER A 1 311 ? 17.987 4.960 2.418 1.00 93.12 311 SER A N 1
ATOM 2379 C CA . SER A 1 311 ? 17.618 6.035 1.494 1.00 93.12 311 SER A CA 1
ATOM 2380 C C . SER A 1 311 ? 18.653 7.153 1.556 1.00 93.12 311 SER A C 1
ATOM 2382 O O . SER A 1 311 ? 18.973 7.622 2.648 1.00 93.12 311 SER A O 1
ATOM 2384 N N . ILE A 1 312 ? 19.130 7.583 0.387 1.00 95.69 312 ILE A N 1
ATOM 2385 C CA . ILE A 1 312 ? 20.201 8.573 0.256 1.00 95.69 312 ILE A CA 1
ATOM 2386 C C . ILE A 1 312 ? 19.618 9.951 -0.075 1.00 95.69 312 ILE A C 1
ATOM 2388 O O . ILE A 1 312 ? 18.806 10.095 -0.999 1.00 95.69 312 ILE A O 1
ATOM 2392 N N . ILE A 1 313 ? 20.077 10.961 0.661 1.00 97.50 313 ILE A N 1
ATOM 2393 C CA . ILE A 1 313 ? 19.952 12.382 0.333 1.00 97.50 313 ILE A CA 1
ATOM 2394 C C . ILE A 1 313 ? 21.299 12.857 -0.192 1.00 97.50 313 ILE A C 1
ATOM 2396 O O . ILE A 1 313 ? 22.312 12.660 0.473 1.00 97.50 313 ILE A O 1
ATOM 2400 N N . VAL A 1 314 ? 21.316 13.538 -1.334 1.00 98.00 314 VAL A N 1
ATOM 2401 C CA . VAL A 1 314 ? 22.515 14.228 -1.823 1.00 98.00 314 VAL A CA 1
ATOM 2402 C C . VAL A 1 314 ? 22.289 15.732 -1.756 1.00 98.00 314 VAL A C 1
ATOM 2404 O O . VAL A 1 314 ? 21.322 16.244 -2.316 1.00 98.00 314 VAL A O 1
ATOM 2407 N N . LEU A 1 315 ? 23.189 16.453 -1.094 1.00 98.12 315 LEU A N 1
ATOM 2408 C CA . LEU A 1 315 ? 23.256 17.910 -1.113 1.00 98.12 315 LEU A CA 1
ATOM 2409 C C . LEU A 1 315 ? 24.495 18.340 -1.895 1.00 98.12 315 LEU A C 1
ATOM 2411 O O . LEU A 1 315 ? 25.616 18.031 -1.504 1.00 98.12 315 LEU A O 1
ATOM 2415 N N . ARG A 1 316 ? 24.291 19.081 -2.980 1.00 97.25 316 ARG A N 1
ATOM 2416 C CA . ARG A 1 316 ? 25.364 19.623 -3.819 1.00 97.25 316 ARG A CA 1
ATOM 2417 C C . ARG A 1 316 ? 25.664 21.061 -3.412 1.00 97.25 316 ARG A C 1
ATOM 2419 O O . ARG A 1 316 ? 24.750 21.885 -3.374 1.00 97.25 316 ARG A O 1
ATOM 2426 N N . VAL A 1 317 ? 26.925 21.369 -3.115 1.00 95.81 317 VAL A N 1
ATOM 2427 C CA . VAL A 1 317 ? 27.361 22.683 -2.618 1.00 95.81 317 VAL A CA 1
ATOM 2428 C C . VAL A 1 317 ? 28.594 23.133 -3.387 1.00 95.81 317 VAL A C 1
ATOM 2430 O O . VAL A 1 317 ? 29.595 22.430 -3.386 1.00 95.81 317 VAL A O 1
ATOM 2433 N N . SER A 1 318 ? 28.552 24.304 -4.024 1.00 92.12 318 SER A N 1
ATOM 2434 C CA . SER A 1 318 ? 29.698 24.839 -4.783 1.00 92.12 318 SER A CA 1
ATOM 2435 C C . SER A 1 318 ? 30.329 26.096 -4.181 1.00 92.12 318 SER A C 1
ATOM 2437 O O . SER A 1 318 ? 31.353 26.547 -4.684 1.00 92.12 318 SER A O 1
ATOM 2439 N N . ASP A 1 319 ? 29.711 26.688 -3.157 1.00 90.69 319 ASP A N 1
ATOM 2440 C CA . ASP A 1 319 ? 30.116 27.975 -2.583 1.00 90.69 319 ASP A CA 1
ATOM 2441 C C . ASP A 1 319 ? 29.841 28.016 -1.071 1.00 90.69 319 ASP A C 1
ATOM 2443 O O . ASP A 1 319 ? 28.909 27.361 -0.593 1.00 90.69 319 ASP A O 1
ATOM 2447 N N . ALA A 1 320 ? 30.642 28.788 -0.336 1.00 89.06 320 ALA A N 1
ATOM 2448 C CA . ALA A 1 320 ? 30.490 29.024 1.096 1.00 89.06 320 ALA A CA 1
ATOM 2449 C C . ALA A 1 320 ? 29.215 29.814 1.435 1.00 89.06 320 ALA A C 1
ATOM 2451 O O . ALA A 1 320 ? 28.642 29.609 2.504 1.00 89.06 320 ALA A O 1
ATOM 2452 N N . GLU A 1 321 ? 28.687 30.631 0.518 1.00 91.56 321 GLU A N 1
ATOM 2453 C CA . GLU A 1 321 ? 27.389 31.303 0.709 1.00 91.56 321 GLU A CA 1
ATOM 2454 C C . GLU A 1 321 ? 26.237 30.304 0.939 1.00 91.56 321 GLU A C 1
ATOM 2456 O O . GLU A 1 321 ? 25.264 30.585 1.646 1.00 91.56 321 GLU A O 1
ATOM 2461 N N . HIS A 1 322 ? 26.372 29.084 0.412 1.00 92.88 322 HIS A N 1
ATOM 2462 C CA . HIS A 1 322 ? 25.387 28.016 0.554 1.00 92.88 322 HIS A CA 1
ATOM 2463 C C . HIS A 1 322 ? 25.557 27.188 1.837 1.00 92.88 322 HIS A C 1
ATOM 2465 O O . HIS A 1 322 ? 24.802 26.239 2.053 1.00 92.88 322 HIS A O 1
ATOM 2471 N N . ILE A 1 323 ? 26.490 27.525 2.736 1.00 94.19 323 ILE A N 1
ATOM 2472 C CA . ILE A 1 323 ? 26.711 26.752 3.972 1.00 94.19 323 ILE A CA 1
ATOM 2473 C C . ILE A 1 323 ? 25.460 26.686 4.866 1.00 94.19 323 ILE A C 1
ATOM 2475 O O . ILE A 1 323 ? 25.297 25.789 5.692 1.00 94.19 323 ILE A O 1
ATOM 2479 N N . GLY A 1 324 ? 24.529 27.621 4.678 1.00 95.19 324 GLY A N 1
ATOM 2480 C CA . GLY A 1 324 ? 23.244 27.640 5.357 1.00 95.19 324 GLY A CA 1
ATOM 2481 C C . GLY A 1 324 ? 22.438 26.341 5.239 1.00 95.19 324 GLY A C 1
ATOM 2482 O O . GLY A 1 324 ? 22.001 25.812 6.259 1.00 95.19 324 GLY A O 1
ATOM 2483 N N . ILE A 1 325 ? 22.283 25.794 4.026 1.00 96.38 325 ILE A N 1
ATOM 2484 C CA . ILE A 1 325 ? 21.520 24.549 3.821 1.00 96.38 325 ILE A CA 1
ATOM 2485 C C . ILE A 1 325 ? 22.275 23.316 4.342 1.00 96.38 325 ILE A C 1
ATOM 2487 O O . ILE A 1 325 ? 21.654 22.343 4.763 1.00 96.38 325 ILE A O 1
ATOM 2491 N N . VAL A 1 326 ? 23.612 23.370 4.398 1.00 97.06 326 VAL A N 1
ATOM 2492 C CA . VAL A 1 326 ? 24.422 22.329 5.053 1.00 97.06 326 VAL A CA 1
ATOM 2493 C C . VAL A 1 326 ? 24.062 22.243 6.536 1.00 97.06 326 VAL A C 1
ATOM 2495 O O . VAL A 1 326 ? 23.823 21.152 7.048 1.00 97.06 326 VAL A O 1
ATOM 2498 N N . ARG A 1 327 ? 23.967 23.391 7.221 1.00 95.25 327 ARG A N 1
ATOM 2499 C CA . ARG A 1 327 ? 23.579 23.447 8.640 1.00 95.25 327 ARG A CA 1
ATOM 2500 C C . ARG A 1 327 ? 22.159 22.921 8.856 1.00 95.25 327 ARG A C 1
ATOM 2502 O O . ARG A 1 327 ? 21.965 22.123 9.767 1.00 95.25 327 ARG A O 1
ATOM 2509 N N . GLU A 1 328 ? 21.211 23.303 7.998 1.00 95.81 328 GLU A N 1
ATOM 2510 C CA . GLU A 1 328 ? 19.825 22.802 8.037 1.00 95.81 328 GLU A CA 1
ATOM 2511 C C . GLU A 1 328 ? 19.769 21.274 7.885 1.00 95.81 328 GLU A C 1
ATOM 2513 O O . GLU A 1 328 ? 19.076 20.603 8.642 1.00 95.81 328 GLU A O 1
ATOM 2518 N N . LEU A 1 329 ? 20.528 20.698 6.946 1.00 95.94 329 LEU A N 1
ATOM 2519 C CA . LEU A 1 329 ? 20.499 19.257 6.690 1.00 95.94 329 LEU A CA 1
ATOM 2520 C C . LEU A 1 329 ? 21.194 18.440 7.792 1.00 95.94 329 LEU A C 1
ATOM 2522 O O . LEU A 1 329 ? 20.737 17.352 8.137 1.00 95.94 329 LEU A O 1
ATOM 2526 N N . VAL A 1 330 ? 22.262 18.974 8.388 1.00 93.75 330 VAL A N 1
ATOM 2527 C CA . VAL A 1 330 ? 22.902 18.363 9.564 1.00 93.75 330 VAL A CA 1
ATOM 2528 C C . VAL A 1 330 ? 21.974 18.426 10.785 1.00 93.75 330 VAL A C 1
ATOM 2530 O O . VAL A 1 330 ? 21.844 17.435 11.500 1.00 93.75 330 VAL A O 1
ATOM 2533 N N . GLN A 1 331 ? 21.252 19.533 10.988 1.00 93.38 331 GLN A N 1
ATOM 2534 C CA . GLN A 1 331 ? 20.210 19.622 12.020 1.00 93.38 331 GLN A CA 1
ATOM 2535 C C . GLN A 1 331 ? 19.051 18.647 11.764 1.00 93.38 331 GLN A C 1
ATOM 2537 O O . GLN A 1 331 ? 18.560 18.022 12.704 1.00 93.38 331 GLN A O 1
ATOM 2542 N N . ALA A 1 332 ? 18.643 18.469 10.503 1.00 94.75 332 ALA A N 1
ATOM 2543 C CA . ALA A 1 332 ? 17.639 17.476 10.126 1.00 94.75 332 ALA A CA 1
ATOM 2544 C C . ALA A 1 332 ? 18.092 16.052 10.485 1.00 94.75 332 ALA A C 1
ATOM 2546 O O . ALA A 1 332 ? 17.293 15.263 10.986 1.00 94.75 332 ALA A O 1
ATOM 2547 N N . ALA A 1 333 ? 19.379 15.736 10.296 1.00 92.38 333 ALA A N 1
ATOM 2548 C CA . ALA A 1 333 ? 19.955 14.451 10.687 1.00 92.38 333 ALA A CA 1
ATOM 2549 C C . ALA A 1 333 ? 19.827 14.196 12.197 1.00 92.38 333 ALA A C 1
ATOM 2551 O O . ALA A 1 333 ? 19.438 13.102 12.609 1.00 92.38 333 ALA A O 1
ATOM 2552 N N . ASP A 1 334 ? 20.110 15.210 13.020 1.00 89.56 334 ASP A N 1
ATOM 2553 C CA . ASP A 1 334 ? 19.973 15.124 14.477 1.00 89.56 334 ASP A CA 1
ATOM 2554 C C . ASP A 1 334 ? 18.505 14.954 14.897 1.00 89.56 334 ASP A C 1
ATOM 2556 O O . ASP A 1 334 ? 18.191 14.104 15.736 1.00 89.56 334 ASP A O 1
ATOM 2560 N N . TYR A 1 335 ? 17.592 15.682 14.248 1.00 92.62 335 TYR A N 1
ATOM 2561 C CA . TYR A 1 335 ? 16.150 15.538 14.446 1.00 92.62 335 TYR A CA 1
ATOM 2562 C C . TYR A 1 335 ? 15.646 14.132 14.094 1.00 92.62 335 TYR A C 1
ATOM 2564 O O . TYR A 1 335 ? 14.966 13.491 14.896 1.00 92.62 335 TYR A O 1
ATOM 2572 N N . TRP A 1 336 ? 16.007 13.597 12.927 1.00 92.56 336 TRP A N 1
ATOM 2573 C CA . TRP A 1 336 ? 15.595 12.252 12.520 1.00 92.56 336 TRP A CA 1
ATOM 2574 C C . TRP A 1 336 ? 16.195 11.169 13.403 1.00 92.56 336 TRP A C 1
ATOM 2576 O O . TRP A 1 336 ? 15.485 10.232 13.760 1.00 92.56 336 TRP A O 1
ATOM 2586 N N . ARG A 1 337 ? 17.453 11.323 13.834 1.00 88.12 337 ARG A N 1
ATOM 2587 C CA . ARG A 1 337 ? 18.082 10.397 14.782 1.00 88.12 337 ARG A CA 1
ATOM 2588 C C . ARG A 1 337 ? 17.315 10.355 16.102 1.00 88.12 337 ARG A C 1
ATOM 2590 O O . ARG A 1 337 ? 17.032 9.265 16.596 1.00 88.12 337 ARG A O 1
ATOM 2597 N N . MET A 1 338 ? 16.908 11.513 16.626 1.00 87.75 338 MET A N 1
ATOM 2598 C CA . MET A 1 338 ? 16.037 11.600 17.802 1.00 87.75 338 MET A CA 1
ATOM 2599 C C . MET A 1 338 ? 14.693 10.890 17.569 1.00 87.75 338 MET A C 1
ATOM 2601 O O . MET A 1 338 ? 14.220 10.166 18.442 1.00 87.75 338 MET A O 1
ATOM 2605 N N . LYS A 1 339 ? 14.108 11.023 16.372 1.00 89.31 339 LYS A N 1
ATOM 2606 C CA . LYS A 1 339 ? 12.886 10.305 15.960 1.00 89.31 339 LYS A CA 1
ATOM 2607 C C . LYS A 1 339 ? 13.117 8.846 15.542 1.00 89.31 339 LYS A C 1
ATOM 2609 O O . LYS A 1 339 ? 12.173 8.183 15.120 1.00 89.31 339 LYS A O 1
ATOM 2614 N N . ARG A 1 340 ? 14.348 8.329 15.654 1.00 88.38 340 ARG A N 1
ATOM 2615 C CA . ARG A 1 340 ? 14.760 6.977 15.224 1.00 88.38 340 ARG A CA 1
ATOM 2616 C C . ARG A 1 340 ? 14.492 6.687 13.739 1.00 88.38 340 ARG A C 1
ATOM 2618 O O . ARG A 1 340 ? 14.341 5.531 13.342 1.00 88.38 340 ARG A O 1
ATOM 2625 N N . LEU A 1 341 ? 14.463 7.730 12.914 1.00 90.00 341 LEU A N 1
ATOM 2626 C CA . LEU A 1 341 ? 14.458 7.638 11.460 1.00 90.00 341 LEU A CA 1
ATOM 2627 C C . LEU A 1 341 ? 15.899 7.612 10.952 1.00 90.00 341 LEU A C 1
ATOM 2629 O O . LEU A 1 341 ? 16.749 8.375 11.408 1.00 90.00 341 LEU A O 1
ATOM 2633 N N . VAL A 1 342 ? 16.168 6.711 10.011 1.00 89.38 342 VAL A N 1
ATOM 2634 C CA . VAL A 1 342 ? 17.524 6.392 9.565 1.00 89.38 342 VAL A CA 1
ATOM 2635 C C . VAL A 1 342 ? 17.633 6.592 8.058 1.00 89.38 342 VAL A C 1
ATOM 2637 O O . VAL A 1 342 ? 16.955 5.911 7.287 1.00 89.38 342 VAL A O 1
ATOM 2640 N N . PHE A 1 343 ? 18.516 7.505 7.658 1.00 92.81 343 PHE A N 1
ATOM 2641 C CA . PHE A 1 343 ? 18.817 7.864 6.274 1.00 92.81 343 PHE A CA 1
ATOM 2642 C C . PHE A 1 343 ? 20.317 8.138 6.129 1.00 92.81 343 PHE A C 1
ATOM 2644 O O . PHE A 1 343 ? 20.970 8.490 7.113 1.00 92.81 343 PHE A O 1
ATOM 2651 N N . ASP A 1 344 ? 20.839 8.017 4.911 1.00 95.50 344 ASP A N 1
ATOM 2652 C CA . ASP A 1 344 ? 22.194 8.457 4.581 1.00 95.50 344 ASP A CA 1
ATOM 2653 C C . ASP A 1 344 ? 22.146 9.849 3.943 1.00 95.50 344 ASP A C 1
ATOM 2655 O O . ASP A 1 344 ? 21.316 10.132 3.075 1.00 95.50 344 ASP A O 1
ATOM 2659 N N . ILE A 1 345 ? 23.045 10.729 4.375 1.00 97.19 345 ILE A N 1
ATOM 2660 C CA . ILE A 1 345 ? 23.192 12.088 3.858 1.00 97.19 345 ILE A CA 1
ATOM 2661 C C . ILE A 1 345 ? 24.575 12.217 3.250 1.00 97.19 345 ILE A C 1
ATOM 2663 O O . ILE A 1 345 ? 25.574 11.983 3.921 1.00 97.19 345 ILE A O 1
ATOM 2667 N N . VAL A 1 346 ? 24.641 12.652 2.001 1.00 98.00 346 VAL A N 1
ATOM 2668 C CA . VAL A 1 346 ? 25.891 12.886 1.289 1.00 98.00 346 VAL A CA 1
ATOM 2669 C C . VAL A 1 346 ? 25.975 14.355 0.911 1.00 98.00 346 VAL A C 1
ATOM 2671 O O . VAL A 1 346 ? 25.163 14.856 0.135 1.00 98.00 346 VAL A O 1
ATOM 2674 N N . ILE A 1 347 ? 26.956 15.056 1.468 1.00 97.88 347 ILE A N 1
ATOM 2675 C CA . ILE A 1 347 ? 27.252 16.448 1.146 1.00 97.88 347 ILE A CA 1
ATOM 2676 C C . ILE A 1 347 ? 28.403 16.443 0.144 1.00 97.88 347 ILE A C 1
ATOM 2678 O O . ILE A 1 347 ? 29.533 16.097 0.486 1.00 97.88 347 ILE A O 1
ATOM 2682 N N . LEU A 1 348 ? 28.097 16.805 -1.099 1.00 96.88 348 LEU A N 1
ATOM 2683 C CA . LEU A 1 348 ? 29.038 16.845 -2.208 1.00 96.88 348 LEU A CA 1
ATOM 2684 C C . LEU A 1 348 ? 29.546 18.276 -2.414 1.00 96.88 348 LEU A C 1
ATOM 2686 O O . LEU A 1 348 ? 28.796 19.157 -2.843 1.00 96.88 348 LEU A O 1
ATOM 2690 N N . ASN A 1 349 ? 30.826 18.490 -2.122 1.00 95.38 349 ASN A N 1
ATOM 2691 C CA . ASN A 1 349 ? 31.534 19.740 -2.364 1.00 95.38 349 ASN A CA 1
ATOM 2692 C C . ASN A 1 349 ? 31.995 19.812 -3.830 1.00 95.38 349 ASN A C 1
ATOM 2694 O O . ASN A 1 349 ? 32.904 19.095 -4.246 1.00 95.38 349 ASN A O 1
ATOM 2698 N N . GLU A 1 350 ? 31.359 20.684 -4.607 1.00 93.00 350 GLU A N 1
ATOM 2699 C CA . GLU A 1 350 ? 31.600 20.925 -6.036 1.00 93.00 350 GLU A CA 1
ATOM 2700 C C . GLU A 1 350 ? 32.437 22.192 -6.290 1.00 93.00 350 GLU A C 1
ATOM 2702 O O . GLU A 1 350 ? 32.563 22.633 -7.433 1.00 93.00 350 GLU A O 1
ATOM 2707 N N . ARG A 1 351 ? 33.003 22.812 -5.245 1.00 87.19 351 ARG A N 1
ATOM 2708 C CA . ARG A 1 351 ? 33.807 24.035 -5.384 1.00 87.19 351 ARG A CA 1
ATOM 2709 C C . ARG A 1 351 ? 35.105 23.756 -6.140 1.00 87.19 351 ARG A C 1
ATOM 2711 O O . ARG A 1 351 ? 35.749 22.739 -5.907 1.00 87.19 351 ARG A O 1
ATOM 2718 N N . GLY A 1 352 ? 35.507 24.664 -7.032 1.00 77.19 352 GLY A N 1
ATOM 2719 C CA . GLY A 1 352 ? 36.743 24.550 -7.820 1.00 77.19 352 GLY A CA 1
ATOM 2720 C C . GLY A 1 352 ? 38.022 24.437 -6.970 1.00 77.19 352 GLY A C 1
ATOM 2721 O O . GLY A 1 352 ? 38.062 24.877 -5.820 1.00 77.19 352 GLY A O 1
ATOM 2722 N N . SER A 1 353 ? 39.073 23.856 -7.557 1.00 69.62 353 SER A N 1
ATOM 2723 C CA . SER A 1 353 ? 40.301 23.397 -6.879 1.00 69.62 353 SER A CA 1
ATOM 2724 C C . SER A 1 353 ? 41.075 24.463 -6.092 1.00 69.62 353 SER A C 1
ATOM 2726 O O . SER A 1 353 ? 41.776 24.118 -5.147 1.00 69.62 353 SER A O 1
ATOM 2728 N N . SER A 1 354 ? 40.942 25.750 -6.423 1.00 67.50 354 SER A N 1
ATOM 2729 C CA . SER A 1 354 ? 41.699 26.831 -5.772 1.00 67.50 354 SER A CA 1
ATOM 2730 C C . SER A 1 354 ? 41.221 27.174 -4.349 1.00 67.50 354 SER A C 1
ATOM 2732 O O . SER A 1 354 ? 41.998 27.731 -3.585 1.00 67.50 354 SER A O 1
ATOM 2734 N N . TYR A 1 355 ? 39.977 26.825 -3.979 1.00 66.88 355 TYR A N 1
ATOM 2735 C CA . TYR A 1 355 ? 39.372 27.126 -2.661 1.00 66.88 355 TYR A CA 1
ATOM 2736 C C . TYR A 1 355 ? 38.503 25.978 -2.109 1.00 66.88 355 TYR A C 1
ATOM 2738 O O . TYR A 1 355 ? 37.699 26.164 -1.190 1.00 66.88 355 TYR A O 1
ATOM 2746 N N . SER A 1 356 ? 38.622 24.774 -2.676 1.00 77.88 356 SER A N 1
ATOM 2747 C CA . SER A 1 356 ? 37.802 23.619 -2.292 1.00 77.88 356 SER A CA 1
ATOM 2748 C C . SER A 1 356 ? 38.049 23.177 -0.848 1.00 77.88 356 SER A C 1
ATOM 2750 O O . SER A 1 356 ? 37.099 22.793 -0.166 1.00 77.88 356 SER A O 1
ATOM 2752 N N . GLN A 1 357 ? 39.295 23.276 -0.367 1.00 84.75 357 GLN A N 1
ATOM 2753 C CA . GLN A 1 357 ? 39.692 22.803 0.962 1.00 84.75 357 GLN A CA 1
ATOM 2754 C C . GLN A 1 357 ? 39.103 23.646 2.101 1.00 84.75 357 GLN A C 1
ATOM 2756 O O . GLN A 1 357 ? 38.771 23.102 3.150 1.00 84.75 357 GLN A O 1
ATOM 2761 N N . GLU A 1 358 ? 38.932 24.956 1.909 1.00 88.31 358 GLU A N 1
ATOM 2762 C CA . GLU A 1 358 ? 38.328 25.828 2.926 1.00 88.31 358 GLU A CA 1
ATOM 2763 C C . GLU A 1 358 ? 36.870 25.443 3.180 1.00 88.31 358 GLU A C 1
ATOM 2765 O O . GLU A 1 358 ? 36.479 25.194 4.320 1.00 88.31 358 GLU A O 1
ATOM 2770 N N . LEU A 1 359 ? 36.090 25.306 2.101 1.00 89.75 359 LEU A N 1
ATOM 2771 C CA . LEU A 1 359 ? 34.697 24.873 2.186 1.00 89.75 359 LEU A CA 1
ATOM 2772 C C . LEU A 1 359 ? 34.591 23.437 2.718 1.00 89.75 359 LEU A C 1
ATOM 2774 O O . LEU A 1 359 ? 33.722 23.150 3.538 1.00 89.75 359 LEU A O 1
ATOM 2778 N N . GLN A 1 360 ? 35.495 22.546 2.297 1.00 9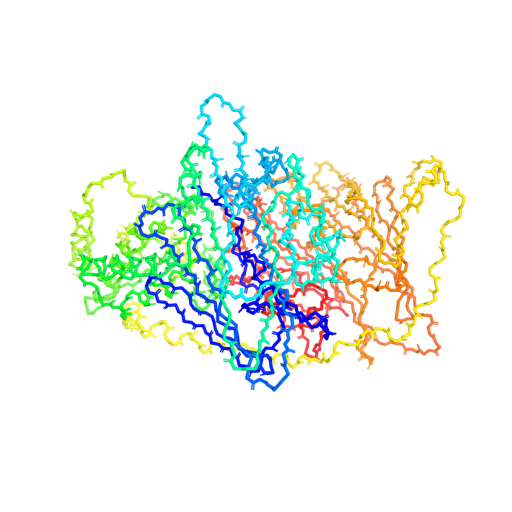3.25 360 GLN A N 1
ATOM 2779 C CA . GLN A 1 360 ? 35.568 21.173 2.801 1.00 93.25 360 GLN A CA 1
ATOM 2780 C C . GLN A 1 360 ? 35.743 21.152 4.326 1.00 93.25 360 GLN A C 1
ATOM 2782 O O . GLN A 1 360 ? 34.951 20.527 5.032 1.00 93.25 360 GLN A O 1
ATOM 2787 N N . ASN A 1 361 ? 36.735 21.887 4.836 1.00 92.88 361 ASN A N 1
ATOM 2788 C CA . ASN A 1 361 ? 37.025 21.977 6.265 1.00 92.88 361 ASN A CA 1
ATOM 2789 C C . ASN A 1 361 ? 35.853 22.592 7.045 1.00 92.88 361 ASN A C 1
ATOM 2791 O O . ASN A 1 361 ? 35.567 22.164 8.166 1.00 92.88 361 ASN A O 1
ATOM 2795 N N . GLU A 1 362 ? 35.163 23.584 6.472 1.00 93.81 362 GLU A N 1
ATOM 2796 C CA . GLU A 1 362 ? 33.981 24.183 7.095 1.00 93.81 362 GLU A CA 1
ATOM 2797 C C . GLU A 1 362 ? 32.831 23.169 7.216 1.00 93.81 362 GLU A C 1
ATOM 2799 O O . GLU A 1 362 ? 32.267 23.012 8.302 1.00 93.81 362 GLU A O 1
ATOM 2804 N N . ILE A 1 363 ? 32.520 22.433 6.142 1.00 94.56 363 ILE A N 1
ATOM 2805 C CA . ILE A 1 363 ? 31.475 21.398 6.147 1.00 94.56 363 ILE A CA 1
ATOM 2806 C C . ILE A 1 363 ? 31.820 20.294 7.155 1.00 94.56 363 ILE A C 1
ATOM 2808 O O . ILE A 1 363 ? 30.988 19.939 7.993 1.00 94.56 363 ILE A O 1
ATOM 2812 N N . GLU A 1 364 ? 33.051 19.783 7.131 1.00 94.56 364 GLU A N 1
ATOM 2813 C CA . GLU A 1 364 ? 33.515 18.762 8.077 1.00 94.56 364 GLU A CA 1
ATOM 2814 C C . GLU A 1 364 ? 33.450 19.249 9.528 1.00 94.56 364 GLU A C 1
ATOM 2816 O O . GLU A 1 364 ? 33.076 18.489 10.423 1.00 94.56 364 GLU A O 1
ATOM 2821 N N . SER A 1 365 ? 33.758 20.524 9.778 1.00 93.94 365 SER A N 1
ATOM 2822 C CA . SER A 1 365 ? 33.629 21.135 11.102 1.00 93.94 365 SER A CA 1
ATOM 2823 C C . SER A 1 365 ? 32.175 21.141 11.591 1.00 93.94 365 SER A C 1
ATOM 2825 O O . SER A 1 365 ? 31.912 20.786 12.745 1.00 93.94 365 SER A O 1
ATOM 2827 N N . ILE A 1 366 ? 31.214 21.465 10.716 1.00 93.81 366 ILE A N 1
ATOM 2828 C CA . ILE A 1 366 ? 29.776 21.419 11.033 1.00 93.81 366 ILE A CA 1
ATOM 2829 C C . ILE A 1 366 ? 29.347 19.986 11.369 1.00 93.81 366 ILE A C 1
ATOM 2831 O O . ILE A 1 366 ? 28.732 19.761 12.415 1.00 93.81 366 ILE A O 1
ATOM 2835 N N . VAL A 1 367 ? 29.710 19.015 10.525 1.00 91.56 367 VAL A N 1
ATOM 2836 C CA . VAL A 1 367 ? 29.346 17.601 10.713 1.00 91.56 367 VAL A CA 1
ATOM 2837 C C . VAL A 1 367 ? 29.965 17.035 11.992 1.00 91.56 367 VAL A C 1
ATOM 2839 O O . VAL A 1 367 ? 29.263 16.434 12.804 1.00 91.56 367 VAL A O 1
ATOM 2842 N N . ARG A 1 368 ? 31.255 17.289 12.241 1.00 88.44 368 ARG A N 1
ATOM 2843 C CA . ARG A 1 368 ? 31.950 16.848 13.461 1.00 88.44 368 ARG A CA 1
ATOM 2844 C C . ARG A 1 368 ? 31.339 17.452 14.723 1.00 88.44 368 ARG A C 1
ATOM 2846 O O . ARG A 1 368 ? 31.237 16.764 15.734 1.00 88.44 368 ARG A O 1
ATOM 2853 N N . THR A 1 369 ? 30.905 18.711 14.668 1.00 85.50 369 THR A N 1
ATOM 2854 C CA . THR A 1 369 ? 30.239 19.371 15.801 1.00 85.50 369 THR A CA 1
ATOM 2855 C C . THR A 1 369 ? 28.899 18.712 16.132 1.00 85.50 369 THR A C 1
ATOM 2857 O O . THR A 1 369 ? 28.578 18.556 17.307 1.00 85.50 369 THR A O 1
ATOM 2860 N N . SER A 1 370 ? 28.127 18.304 15.123 1.00 80.19 370 SER A N 1
ATOM 2861 C CA . SER A 1 370 ? 26.874 17.557 15.313 1.00 80.19 370 SER A CA 1
ATOM 2862 C C . SER A 1 370 ? 27.134 16.149 15.864 1.00 80.19 370 SER A C 1
ATOM 2864 O O . SER A 1 370 ? 26.579 15.784 16.900 1.00 80.19 370 SER A O 1
ATOM 2866 N N . LEU A 1 371 ? 28.076 15.402 15.276 1.00 72.31 371 LEU A N 1
ATOM 2867 C CA . LEU A 1 371 ? 28.460 14.067 15.755 1.00 72.31 371 LEU A CA 1
ATOM 2868 C C . LEU A 1 371 ? 28.998 14.084 17.194 1.00 72.31 371 LEU A C 1
ATOM 2870 O O . LEU A 1 371 ? 28.699 13.181 17.968 1.00 72.31 371 LEU A O 1
ATOM 2874 N N . GLY A 1 372 ? 29.744 15.123 17.581 1.00 60.06 372 GLY A N 1
ATOM 2875 C CA . GLY A 1 372 ? 30.246 15.294 18.947 1.00 60.06 372 GLY A CA 1
ATOM 2876 C C . GLY A 1 372 ? 29.156 15.555 19.994 1.00 60.06 372 GLY A C 1
ATOM 2877 O O . GLY A 1 372 ? 29.379 15.286 21.171 1.00 60.06 372 GLY A O 1
ATOM 2878 N N . ARG A 1 373 ? 27.973 16.042 19.586 1.00 63.16 373 ARG A N 1
ATOM 2879 C CA . ARG A 1 373 ? 26.800 16.207 20.468 1.00 63.16 373 ARG A CA 1
ATOM 2880 C C . ARG A 1 373 ? 26.031 14.902 20.670 1.00 63.16 373 ARG A C 1
ATOM 2882 O O . ARG A 1 373 ? 25.308 14.778 21.654 1.00 63.16 373 ARG A O 1
ATOM 2889 N N . ALA A 1 374 ? 26.197 13.930 19.775 1.00 58.81 374 ALA A N 1
ATOM 2890 C CA . ALA A 1 374 ? 25.601 12.605 19.884 1.00 58.81 374 ALA A CA 1
ATOM 2891 C C . ALA A 1 374 ? 26.426 11.711 20.833 1.00 58.81 374 ALA A C 1
ATOM 2893 O O . ALA A 1 374 ? 27.040 10.736 20.406 1.00 58.81 374 ALA A O 1
ATOM 2894 N N . GLN A 1 375 ? 26.484 12.051 22.124 1.00 49.00 375 GLN A N 1
ATOM 2895 C CA . GLN A 1 375 ? 27.042 11.165 23.154 1.00 49.00 375 GLN A CA 1
ATOM 2896 C C . GLN A 1 375 ? 25.927 10.440 23.924 1.00 49.00 375 GLN A C 1
ATOM 2898 O O . GLN A 1 375 ? 24.927 11.054 24.283 1.00 49.00 375 GLN A O 1
ATOM 2903 N N . PHE A 1 376 ? 26.183 9.149 24.194 1.00 40.59 376 PHE A N 1
ATOM 2904 C CA . PHE A 1 376 ? 25.368 8.091 24.829 1.00 40.59 376 PHE A CA 1
ATOM 2905 C C . PHE A 1 376 ? 24.484 7.240 23.888 1.00 40.59 376 PHE A C 1
ATOM 2907 O O . PHE A 1 376 ? 23.345 7.584 23.590 1.00 40.59 376 PHE A O 1
ATOM 2914 N N . GLY A 1 377 ? 25.008 6.072 23.472 1.00 51.84 377 GLY A N 1
ATOM 2915 C CA . GLY A 1 377 ? 24.262 4.997 22.792 1.00 51.84 377 GLY A CA 1
ATOM 2916 C C . GLY A 1 377 ? 25.075 4.193 21.762 1.00 51.84 377 GLY A C 1
ATOM 2917 O O . GLY A 1 377 ? 26.199 4.567 21.428 1.00 51.84 377 GLY A O 1
ATOM 2918 N N . GLU A 1 378 ? 24.504 3.084 21.264 1.00 47.31 378 GLU A N 1
ATOM 2919 C CA . GLU A 1 378 ? 25.016 2.328 20.102 1.00 47.31 378 GLU A CA 1
ATOM 2920 C C . GLU A 1 378 ? 25.316 3.266 18.919 1.00 47.31 378 GLU A C 1
ATOM 2922 O O . GLU A 1 378 ? 24.631 4.274 18.731 1.00 47.31 378 GLU A O 1
ATOM 2927 N N . ARG A 1 379 ? 26.321 2.929 18.090 1.00 51.16 379 ARG A N 1
ATOM 2928 C CA . ARG A 1 379 ? 26.627 3.704 16.874 1.00 51.16 379 ARG A CA 1
ATOM 2929 C C . ARG A 1 379 ? 25.342 3.895 16.054 1.00 51.16 379 ARG A C 1
ATOM 2931 O O . ARG A 1 379 ? 24.709 2.895 15.707 1.00 51.16 379 ARG A O 1
ATOM 2938 N N . PRO A 1 380 ? 24.954 5.138 15.725 1.00 57.84 380 PRO A N 1
ATOM 2939 C CA . PRO A 1 380 ? 23.727 5.373 14.986 1.00 57.84 380 PRO A CA 1
ATOM 2940 C C . PRO A 1 380 ? 23.814 4.710 13.610 1.00 57.84 380 PRO A C 1
ATOM 2942 O O . PRO A 1 380 ? 24.829 4.805 12.920 1.00 57.84 380 PRO A O 1
ATOM 2945 N N . LYS A 1 381 ? 22.738 4.027 13.213 1.00 69.12 381 LYS A N 1
ATOM 2946 C CA . LYS A 1 381 ? 22.548 3.606 11.822 1.00 69.12 381 LYS A CA 1
ATOM 2947 C C . LYS A 1 381 ? 22.278 4.866 10.985 1.00 69.12 381 LYS A C 1
ATOM 2949 O O . LYS A 1 381 ? 21.550 5.743 11.448 1.00 69.12 381 LYS A O 1
ATOM 2954 N N . GLY A 1 382 ? 22.837 4.935 9.776 1.00 77.06 382 GLY A N 1
ATOM 2955 C CA . GLY A 1 382 ? 22.772 6.111 8.894 1.00 77.06 382 GLY A CA 1
ATOM 2956 C C . GLY A 1 382 ? 23.924 7.098 9.113 1.00 77.06 382 GLY A C 1
ATOM 2957 O O . GLY A 1 382 ? 24.255 7.435 10.252 1.00 77.06 382 GLY A O 1
ATOM 2958 N N . GLY A 1 383 ? 24.554 7.537 8.023 1.00 87.75 383 GLY A N 1
ATOM 2959 C CA . GLY A 1 383 ? 25.754 8.376 8.036 1.00 87.75 383 GLY A CA 1
ATOM 2960 C C . GLY A 1 383 ? 25.568 9.757 7.406 1.00 87.75 383 GLY A C 1
ATOM 2961 O O . GLY A 1 383 ? 24.707 9.961 6.553 1.00 87.75 383 GLY A O 1
ATOM 2962 N N . VAL A 1 384 ? 26.417 10.707 7.816 1.00 93.50 384 VAL A N 1
ATOM 2963 C CA . VAL A 1 384 ? 26.632 11.973 7.099 1.00 93.50 384 VAL A CA 1
ATOM 2964 C C . VAL A 1 384 ? 28.019 11.915 6.466 1.00 93.50 384 VAL A C 1
ATOM 2966 O O . VAL A 1 384 ? 29.028 11.960 7.166 1.00 93.50 384 VAL A O 1
ATOM 2969 N N . PHE A 1 385 ? 28.060 11.784 5.146 1.00 95.12 385 PHE A N 1
ATOM 2970 C CA . PHE A 1 385 ? 29.271 11.643 4.349 1.00 95.12 385 PHE A CA 1
ATOM 2971 C C . PHE A 1 385 ? 29.606 12.985 3.704 1.00 95.12 385 PHE A C 1
ATOM 2973 O O . PHE A 1 385 ? 28.760 13.582 3.039 1.00 95.12 385 PHE A O 1
ATOM 2980 N N . VAL A 1 386 ? 30.836 13.463 3.888 1.00 96.06 386 VAL A N 1
ATOM 2981 C CA . VAL A 1 386 ? 31.326 14.685 3.240 1.00 96.06 386 VAL A CA 1
ATOM 2982 C C . VAL A 1 386 ? 32.308 14.281 2.156 1.00 96.06 386 VAL A C 1
ATOM 2984 O O . VAL A 1 386 ? 33.340 13.681 2.443 1.00 96.06 386 VAL A O 1
ATOM 2987 N N . LEU A 1 387 ? 31.972 14.590 0.909 1.00 95.31 387 LEU A N 1
ATOM 2988 C CA . LEU A 1 387 ? 32.694 14.130 -0.267 1.00 95.31 387 LEU A CA 1
ATOM 2989 C C . LEU A 1 387 ? 33.154 15.316 -1.115 1.00 95.31 387 LEU A C 1
ATOM 2991 O O . LEU A 1 387 ? 32.393 16.254 -1.346 1.00 95.31 387 LEU A O 1
ATOM 2995 N N . SER A 1 388 ? 34.383 15.250 -1.627 1.00 93.25 388 SER A N 1
ATOM 2996 C CA . SER A 1 388 ? 34.900 16.214 -2.603 1.00 93.25 388 SER A CA 1
ATOM 2997 C C . SER A 1 388 ? 34.650 15.700 -4.016 1.00 93.25 388 SER A C 1
ATOM 2999 O O . SER A 1 388 ? 35.118 14.617 -4.369 1.00 93.25 388 SER A O 1
ATOM 3001 N N . ALA A 1 389 ? 33.943 16.475 -4.841 1.00 91.12 389 ALA A N 1
ATOM 3002 C CA . ALA A 1 389 ? 33.579 16.064 -6.196 1.00 91.12 389 ALA A CA 1
ATOM 3003 C C . ALA A 1 389 ? 34.795 15.814 -7.105 1.00 91.12 389 ALA A C 1
ATOM 3005 O O . ALA A 1 389 ? 34.693 15.019 -8.029 1.00 91.12 389 ALA A O 1
ATOM 3006 N N . HIS A 1 390 ? 35.946 16.441 -6.829 1.00 87.44 390 HIS A N 1
ATOM 3007 C CA . HIS A 1 390 ? 37.185 16.247 -7.604 1.00 87.44 390 HIS A CA 1
ATOM 3008 C C . HIS A 1 390 ? 37.910 14.938 -7.287 1.00 87.44 390 HIS A C 1
ATOM 3010 O O . HIS A 1 390 ? 38.780 14.525 -8.046 1.00 87.44 390 HIS A O 1
ATOM 3016 N N . LEU A 1 391 ? 37.591 14.307 -6.153 1.00 90.19 391 LEU A N 1
ATOM 3017 C CA . LEU A 1 391 ? 38.202 13.046 -5.720 1.00 90.19 391 LEU A CA 1
ATOM 3018 C C . LEU A 1 391 ? 37.361 11.823 -6.103 1.00 90.19 391 LEU A C 1
ATOM 3020 O O . LEU A 1 391 ? 37.736 10.696 -5.790 1.00 90.19 391 LEU A O 1
ATOM 3024 N N . ILE A 1 392 ? 36.218 12.041 -6.753 1.00 93.62 392 ILE A N 1
ATOM 3025 C CA . ILE A 1 392 ? 35.275 10.999 -7.148 1.00 93.62 392 ILE A CA 1
ATOM 3026 C C . ILE A 1 392 ? 35.187 11.004 -8.667 1.00 93.62 392 ILE A C 1
ATOM 3028 O O . ILE A 1 392 ? 35.107 12.067 -9.283 1.00 93.62 392 ILE A O 1
ATOM 3032 N N . SER A 1 393 ? 35.204 9.820 -9.276 1.00 94.81 393 SER A N 1
ATOM 3033 C CA . SER A 1 393 ? 35.055 9.722 -10.725 1.00 94.81 393 SER A CA 1
ATOM 3034 C C . SER A 1 393 ? 33.657 10.191 -11.168 1.00 94.81 393 SER A C 1
ATOM 3036 O O . SER A 1 393 ? 32.696 10.082 -10.392 1.00 94.81 393 SER A O 1
ATOM 3038 N N . PRO A 1 394 ? 33.505 10.701 -12.402 1.00 94.31 394 PRO A N 1
ATOM 3039 C CA . PRO A 1 394 ? 32.200 11.087 -12.935 1.00 94.31 394 PRO A CA 1
ATOM 3040 C C . PRO A 1 394 ? 31.155 9.968 -12.822 1.00 94.31 394 PRO A C 1
ATOM 3042 O O . PRO A 1 394 ? 30.041 10.218 -12.370 1.00 94.31 394 PRO A O 1
ATOM 3045 N N . GLU A 1 395 ? 31.546 8.724 -13.099 1.00 95.12 395 GLU A N 1
ATOM 3046 C CA . GLU A 1 395 ? 30.659 7.555 -13.093 1.00 95.12 395 GLU A CA 1
ATOM 3047 C C . GLU A 1 395 ? 30.124 7.255 -11.685 1.00 95.12 395 GLU A C 1
ATOM 3049 O O . GLU A 1 395 ? 28.937 6.986 -11.500 1.00 95.12 395 GLU A O 1
ATOM 3054 N N . ILE A 1 396 ? 30.977 7.342 -10.656 1.00 95.81 396 ILE A N 1
ATOM 3055 C CA . ILE A 1 396 ? 30.560 7.131 -9.261 1.00 95.81 396 ILE A CA 1
ATOM 3056 C C . ILE A 1 396 ? 29.647 8.273 -8.795 1.00 95.81 396 ILE A C 1
ATOM 3058 O O . ILE A 1 396 ? 28.687 8.045 -8.054 1.00 95.81 396 ILE A O 1
ATOM 3062 N N . ARG A 1 397 ? 29.917 9.509 -9.231 1.00 96.00 397 ARG A N 1
ATOM 3063 C CA . ARG A 1 397 ? 29.065 10.664 -8.924 1.00 96.00 397 ARG A CA 1
ATOM 3064 C C . ARG A 1 397 ? 27.679 10.520 -9.556 1.00 96.00 397 ARG A C 1
ATOM 3066 O O . ARG A 1 397 ? 26.683 10.786 -8.886 1.00 96.00 397 ARG A O 1
ATOM 3073 N N . GLU A 1 398 ? 27.605 10.097 -10.812 1.00 96.50 398 GLU A N 1
ATOM 3074 C CA . GLU A 1 398 ? 26.344 9.832 -11.509 1.00 96.50 398 GLU A CA 1
ATOM 3075 C C . GLU A 1 398 ? 25.574 8.679 -10.853 1.00 96.50 398 GLU A C 1
ATOM 3077 O O . GLU A 1 398 ? 24.373 8.811 -10.600 1.00 96.50 398 GLU A O 1
ATOM 3082 N N . LEU A 1 399 ? 26.266 7.604 -10.455 1.00 96.94 399 LEU A N 1
ATOM 3083 C CA . LEU A 1 399 ? 25.681 6.507 -9.681 1.00 96.94 399 LEU A CA 1
ATOM 3084 C C . LEU A 1 399 ? 25.071 6.990 -8.366 1.00 96.94 399 LEU A C 1
ATOM 3086 O O . LEU A 1 399 ? 23.912 6.684 -8.076 1.00 96.94 399 LEU A O 1
ATOM 3090 N N . LEU A 1 400 ? 25.816 7.785 -7.598 1.00 97.00 400 LEU A N 1
ATOM 3091 C CA . LEU A 1 400 ? 25.343 8.369 -6.346 1.00 97.00 400 LEU A CA 1
ATOM 3092 C C . LEU A 1 400 ? 24.073 9.208 -6.555 1.00 97.00 400 LEU A C 1
ATOM 3094 O O . LEU A 1 400 ? 23.114 9.080 -5.791 1.00 97.00 400 LEU A O 1
ATOM 3098 N N . LEU A 1 401 ? 24.045 10.049 -7.592 1.00 96.12 401 LEU A N 1
ATOM 3099 C CA . LEU A 1 401 ? 22.871 10.861 -7.914 1.00 96.12 401 LEU A CA 1
ATOM 3100 C C . LEU A 1 401 ? 21.684 9.988 -8.342 1.00 96.12 401 LEU A C 1
ATOM 3102 O O . LEU A 1 401 ? 20.573 10.217 -7.866 1.00 96.12 401 LEU A O 1
ATOM 3106 N N . SER A 1 402 ? 21.905 8.961 -9.168 1.00 95.62 402 SER A N 1
ATOM 3107 C CA . SER A 1 402 ? 20.849 8.048 -9.627 1.00 95.62 402 SER A CA 1
ATOM 3108 C C . SER A 1 402 ? 20.171 7.297 -8.467 1.00 95.62 402 SER A C 1
ATOM 3110 O O . SER A 1 402 ? 18.943 7.134 -8.450 1.00 95.62 402 SER A O 1
ATOM 3112 N N . ALA A 1 403 ? 20.956 6.900 -7.458 1.00 95.12 403 ALA A N 1
ATOM 3113 C CA . ALA A 1 403 ? 20.499 6.185 -6.269 1.00 95.12 403 ALA A CA 1
ATOM 3114 C C . ALA A 1 403 ? 19.780 7.089 -5.250 1.00 95.12 403 ALA A C 1
ATOM 3116 O O . ALA A 1 403 ? 19.024 6.599 -4.406 1.00 95.12 403 ALA A O 1
ATOM 3117 N N . ALA A 1 404 ? 19.983 8.407 -5.319 1.00 95.31 404 ALA A N 1
ATOM 3118 C CA . ALA A 1 404 ? 19.408 9.353 -4.375 1.00 95.31 404 ALA A CA 1
ATOM 3119 C C . ALA A 1 404 ? 17.874 9.440 -4.490 1.00 95.31 404 ALA A C 1
ATOM 3121 O O . ALA A 1 404 ? 17.296 9.576 -5.576 1.00 95.31 404 ALA A O 1
ATOM 3122 N N . ARG A 1 405 ? 17.196 9.427 -3.335 1.00 93.25 405 ARG A N 1
ATOM 3123 C CA . ARG A 1 405 ? 15.751 9.715 -3.246 1.00 93.25 405 ARG A CA 1
ATOM 3124 C C . ARG A 1 405 ? 15.465 11.210 -3.231 1.00 93.25 405 ARG A C 1
ATOM 3126 O O . ARG A 1 405 ? 14.386 11.629 -3.643 1.00 93.25 405 ARG A O 1
ATOM 3133 N N . VAL A 1 406 ? 16.425 11.999 -2.755 1.00 95.06 406 VAL A N 1
ATOM 3134 C CA . VAL A 1 406 ? 16.356 13.458 -2.721 1.00 95.06 406 VAL A CA 1
ATOM 3135 C C . VAL A 1 406 ? 17.697 14.033 -3.158 1.00 95.06 406 VAL A C 1
ATOM 3137 O O . VAL A 1 406 ? 18.734 13.651 -2.620 1.00 95.06 406 VAL A O 1
ATOM 3140 N N . VAL A 1 407 ? 17.663 14.991 -4.084 1.00 95.75 407 VAL A N 1
ATOM 3141 C CA . VAL A 1 407 ? 18.816 15.819 -4.448 1.00 95.75 407 VAL A CA 1
ATOM 3142 C C . VAL A 1 407 ? 18.494 17.291 -4.218 1.00 95.75 407 VAL A C 1
ATOM 3144 O O . VAL A 1 407 ? 17.594 17.856 -4.842 1.00 95.75 407 VAL A O 1
ATOM 3147 N N . LEU A 1 408 ? 19.257 17.905 -3.318 1.00 96.38 408 LEU A N 1
ATOM 3148 C CA . LEU A 1 408 ? 19.217 19.325 -2.988 1.00 96.38 408 LEU A CA 1
ATOM 3149 C C . LEU A 1 408 ? 20.438 20.024 -3.585 1.00 96.38 408 LEU A C 1
ATOM 3151 O O . LEU A 1 408 ? 21.520 19.445 -3.693 1.00 96.38 408 LEU A O 1
ATOM 3155 N N . VAL A 1 409 ? 20.263 21.283 -3.968 1.00 95.69 409 VAL A N 1
ATOM 3156 C CA . VAL A 1 409 ? 21.294 22.071 -4.654 1.00 95.69 409 VAL A CA 1
ATOM 3157 C C . VAL A 1 409 ? 21.431 23.407 -3.936 1.00 95.69 409 VAL A C 1
ATOM 3159 O O . VAL A 1 409 ? 20.447 24.131 -3.827 1.00 95.69 409 VAL A O 1
ATOM 3162 N N . GLY A 1 410 ? 22.617 23.732 -3.419 1.00 94.75 410 GLY A N 1
ATOM 3163 C CA . GLY A 1 410 ? 22.846 24.922 -2.590 1.00 94.75 410 GLY A CA 1
ATOM 3164 C C . GLY A 1 410 ? 22.468 26.237 -3.276 1.00 94.75 410 GLY A C 1
ATOM 3165 O O . GLY A 1 410 ? 21.881 27.111 -2.643 1.00 94.75 410 GLY A O 1
ATOM 3166 N N . GLN A 1 411 ? 22.693 26.323 -4.590 1.00 93.75 411 GLN A N 1
ATOM 3167 C CA . GLN A 1 411 ? 22.343 27.469 -5.437 1.00 93.75 411 GLN A CA 1
ATOM 3168 C C . GLN A 1 411 ? 20.832 27.752 -5.468 1.00 93.75 411 GLN A C 1
ATOM 3170 O O . GLN A 1 411 ? 20.419 28.877 -5.730 1.00 93.75 411 GLN A O 1
ATOM 3175 N N . ASN A 1 412 ? 19.993 26.754 -5.167 1.00 93.25 412 ASN A N 1
ATOM 3176 C CA . ASN A 1 412 ? 18.537 26.908 -5.123 1.00 93.25 412 ASN A CA 1
ATOM 3177 C C . ASN A 1 412 ? 18.038 27.457 -3.770 1.00 93.25 412 ASN A C 1
ATOM 3179 O O . ASN A 1 412 ? 16.840 27.406 -3.482 1.00 93.25 412 ASN A O 1
ATOM 3183 N N . GLY A 1 413 ? 18.943 27.964 -2.927 1.00 93.56 413 GLY A N 1
ATOM 3184 C CA . GLY A 1 413 ? 18.631 28.573 -1.639 1.00 93.56 413 GLY A CA 1
ATOM 3185 C C . GLY A 1 413 ? 18.406 27.561 -0.514 1.00 93.56 413 GLY A C 1
ATOM 3186 O O . GLY A 1 413 ? 18.802 26.398 -0.597 1.00 93.56 413 GLY A O 1
ATOM 3187 N N . ARG A 1 414 ? 17.774 28.022 0.572 1.00 94.69 414 ARG A N 1
ATOM 3188 C CA . ARG A 1 414 ? 17.496 27.225 1.783 1.00 94.69 414 ARG A CA 1
ATOM 3189 C C . ARG A 1 414 ? 16.470 26.116 1.540 1.00 94.69 414 ARG A C 1
ATOM 3191 O O . ARG A 1 414 ? 15.689 26.172 0.586 1.00 94.69 414 ARG A O 1
ATOM 3198 N N . LEU A 1 415 ? 16.417 25.142 2.450 1.00 94.25 415 LEU A N 1
ATOM 3199 C CA . LEU A 1 415 ? 15.546 23.969 2.351 1.00 94.25 415 LEU A CA 1
ATOM 3200 C C . LEU A 1 415 ? 14.071 24.337 2.122 1.00 94.25 415 LEU A C 1
ATOM 3202 O O . LEU A 1 415 ? 13.415 23.764 1.250 1.00 94.25 415 LEU A O 1
ATOM 3206 N N . ALA A 1 416 ? 13.559 25.326 2.858 1.00 91.94 416 ALA A N 1
ATOM 3207 C CA . ALA A 1 416 ? 12.170 25.774 2.764 1.00 91.94 416 ALA A CA 1
ATOM 3208 C C . ALA A 1 416 ? 11.754 26.151 1.329 1.00 91.94 416 ALA A C 1
ATOM 3210 O O . ALA A 1 416 ? 10.699 25.722 0.854 1.00 91.94 416 ALA A O 1
ATOM 3211 N N . GLY A 1 417 ? 12.605 26.909 0.627 1.00 90.06 417 GLY A N 1
ATOM 3212 C CA . GLY A 1 417 ? 12.349 27.351 -0.745 1.00 90.06 417 GLY A CA 1
ATOM 3213 C C . GLY A 1 417 ? 12.324 26.183 -1.729 1.00 90.06 417 GLY A C 1
ATOM 3214 O O . GLY A 1 417 ? 11.418 26.086 -2.559 1.00 90.06 417 GLY A O 1
ATOM 3215 N N . GLN A 1 418 ? 13.256 25.238 -1.579 1.00 91.62 418 GLN A N 1
ATOM 3216 C CA . GLN A 1 418 ? 13.336 24.055 -2.442 1.00 91.62 418 GLN A CA 1
ATOM 3217 C C . GLN A 1 418 ? 12.142 23.107 -2.253 1.00 91.62 418 GLN A C 1
ATOM 3219 O O . GLN A 1 418 ? 11.640 22.552 -3.231 1.00 91.62 418 GLN A O 1
ATOM 3224 N N . LEU A 1 419 ? 11.636 22.960 -1.023 1.00 88.62 419 LEU A N 1
ATOM 3225 C CA . LEU A 1 419 ? 10.427 22.174 -0.746 1.00 88.62 419 LEU A CA 1
ATOM 3226 C C . LEU A 1 419 ? 9.152 22.838 -1.299 1.00 88.62 419 LEU A C 1
ATOM 3228 O O . LEU A 1 419 ? 8.218 22.142 -1.699 1.00 88.62 419 LEU A O 1
ATOM 3232 N N . GLN A 1 420 ? 9.092 24.173 -1.336 1.00 81.25 420 GLN A N 1
ATOM 3233 C CA . GLN A 1 420 ? 7.922 24.908 -1.826 1.00 81.25 420 GLN A CA 1
ATOM 3234 C C . GLN A 1 420 ? 7.840 24.933 -3.358 1.00 81.25 420 GLN A C 1
ATOM 3236 O O . GLN A 1 420 ? 6.768 24.680 -3.908 1.00 81.25 420 GLN A O 1
ATOM 3241 N N . ALA A 1 421 ? 8.962 25.178 -4.043 1.00 66.44 421 ALA A N 1
ATOM 3242 C CA . ALA A 1 421 ? 9.025 25.312 -5.501 1.00 66.44 421 ALA A CA 1
ATOM 3243 C C . ALA A 1 421 ? 8.574 24.053 -6.264 1.00 66.44 421 ALA A C 1
ATOM 3245 O O . ALA A 1 421 ? 8.192 24.137 -7.426 1.00 66.44 421 ALA A O 1
ATOM 3246 N N . ARG A 1 422 ? 8.602 22.879 -5.619 1.00 63.34 422 ARG A N 1
ATOM 3247 C CA . ARG A 1 422 ? 8.279 21.591 -6.253 1.00 63.34 422 ARG A CA 1
ATOM 3248 C C . ARG A 1 422 ? 6.869 21.067 -5.946 1.00 63.34 422 ARG A C 1
ATOM 3250 O O . ARG A 1 422 ? 6.505 19.983 -6.403 1.00 63.34 422 ARG A O 1
ATOM 3257 N N . ARG A 1 423 ? 6.043 21.850 -5.235 1.00 53.97 423 ARG A N 1
ATOM 3258 C CA . ARG A 1 423 ? 4.600 21.579 -5.059 1.00 53.97 423 ARG A CA 1
ATOM 3259 C C . ARG A 1 423 ? 3.800 21.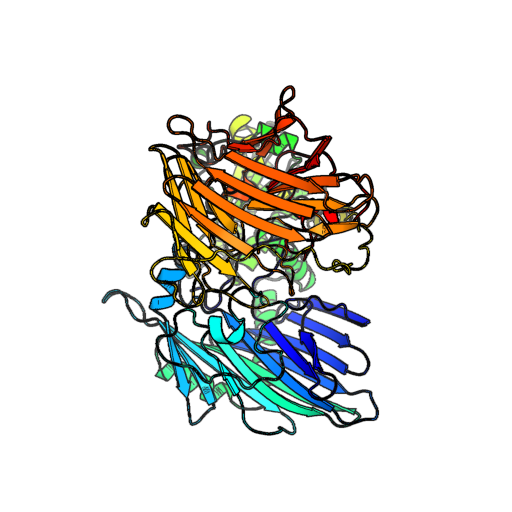703 -6.364 1.00 53.97 423 ARG A C 1
ATOM 3261 O O . ARG A 1 423 ? 2.718 21.139 -6.456 1.00 53.97 423 ARG A O 1
ATOM 3268 N N . THR A 1 424 ? 4.326 22.399 -7.368 1.00 40.38 424 THR A N 1
ATOM 3269 C CA . THR A 1 424 ? 3.664 22.739 -8.642 1.00 40.38 424 THR A CA 1
ATOM 3270 C C . THR A 1 424 ? 3.763 21.663 -9.732 1.00 40.38 424 THR A C 1
ATOM 3272 O O . THR A 1 424 ? 3.546 21.957 -10.905 1.00 40.38 424 THR A O 1
ATOM 3275 N N . SER A 1 425 ? 4.047 20.400 -9.388 1.00 43.50 425 SER A N 1
ATOM 3276 C CA . SER A 1 425 ? 3.928 19.316 -10.374 1.00 43.50 425 SER A CA 1
ATOM 3277 C C . SER A 1 425 ? 2.448 19.020 -10.635 1.00 43.50 425 SER A C 1
ATOM 3279 O O . SER A 1 425 ? 1.709 18.584 -9.755 1.00 43.50 425 SER A O 1
ATOM 3281 N N . VAL A 1 426 ? 2.012 19.329 -11.858 1.00 40.09 426 VAL A N 1
ATOM 3282 C CA . VAL A 1 426 ? 0.631 19.197 -12.328 1.00 40.09 426 VAL A CA 1
ATOM 3283 C C . VAL A 1 426 ? 0.223 17.726 -12.278 1.00 40.09 426 VAL A C 1
ATOM 3285 O O . VAL A 1 426 ? 0.479 16.964 -13.213 1.00 40.09 426 VAL A O 1
ATOM 3288 N N . VAL A 1 427 ? -0.449 17.321 -11.198 1.00 42.31 427 VAL A N 1
ATOM 3289 C CA . VAL A 1 427 ? -1.323 16.149 -11.242 1.00 42.31 427 VAL A CA 1
ATOM 3290 C C . VAL A 1 427 ? -2.372 16.496 -12.288 1.00 42.31 427 VAL A C 1
ATOM 3292 O O . VAL A 1 427 ? -3.223 17.350 -12.059 1.00 42.31 427 VAL A O 1
ATOM 3295 N N . HIS A 1 428 ? -2.265 15.901 -13.474 1.00 42.16 428 HIS A N 1
ATOM 3296 C CA . HIS A 1 428 ? -3.347 15.978 -14.441 1.00 42.16 428 HIS A CA 1
ATOM 3297 C C . HIS A 1 428 ? -4.518 15.227 -13.816 1.00 42.16 428 HIS A C 1
ATOM 3299 O O . HIS A 1 428 ? -4.576 13.997 -13.870 1.00 42.16 428 HIS A O 1
ATOM 3305 N N . GLU A 1 429 ? -5.422 15.960 -13.170 1.00 44.50 429 GLU A N 1
ATOM 3306 C CA . GLU A 1 429 ? -6.704 15.422 -12.750 1.00 44.50 429 GLU A CA 1
ATOM 3307 C C . GLU A 1 429 ? -7.448 14.990 -14.013 1.00 44.50 429 GLU A C 1
ATOM 3309 O O . GLU A 1 429 ? -8.100 15.774 -14.704 1.00 44.50 429 GLU A O 1
ATOM 3314 N N . ARG A 1 430 ? -7.311 13.709 -14.366 1.00 52.81 430 ARG A N 1
ATOM 3315 C CA . ARG A 1 430 ? -8.169 13.094 -15.370 1.00 52.81 430 ARG A CA 1
ATOM 3316 C C . ARG A 1 430 ? -9.573 13.115 -14.778 1.00 52.81 430 ARG A C 1
ATOM 3318 O O . ARG A 1 430 ? -9.828 12.459 -13.768 1.00 52.81 430 ARG A O 1
ATOM 3325 N N . ARG A 1 431 ? -10.474 13.889 -15.392 1.00 44.72 431 ARG A N 1
ATOM 3326 C CA . ARG A 1 431 ? -11.894 13.928 -15.025 1.00 44.72 431 ARG A CA 1
ATOM 3327 C C . ARG A 1 431 ? -12.412 12.488 -14.999 1.00 44.72 431 ARG A C 1
ATOM 3329 O O . ARG A 1 431 ? -12.474 11.841 -16.043 1.00 44.72 431 ARG A O 1
ATOM 3336 N N . ARG A 1 432 ? -12.707 11.975 -13.802 1.00 50.91 432 ARG A N 1
ATOM 3337 C CA . ARG A 1 432 ? -13.234 10.620 -13.624 1.00 50.91 432 ARG A CA 1
ATOM 3338 C C . ARG A 1 432 ? -14.664 10.611 -14.144 1.00 50.91 432 ARG A C 1
ATOM 3340 O O . ARG A 1 432 ? -15.503 11.363 -13.650 1.00 50.91 432 ARG A O 1
ATOM 3347 N N . TYR A 1 433 ? -14.928 9.797 -15.157 1.00 48.19 433 TYR A N 1
ATOM 3348 C CA . TYR A 1 433 ? -16.296 9.541 -15.584 1.00 48.19 433 TYR A CA 1
ATOM 3349 C C . TYR A 1 433 ? -16.938 8.540 -14.615 1.00 48.19 433 TYR A C 1
ATOM 3351 O O . TYR A 1 433 ? -16.232 7.689 -14.064 1.00 48.19 433 TYR A O 1
ATOM 3359 N N . PRO A 1 434 ? -18.247 8.673 -14.341 1.00 45.53 434 PRO A N 1
ATOM 3360 C CA . PRO A 1 434 ? -18.932 7.805 -13.398 1.00 45.53 434 PRO A CA 1
ATOM 3361 C C . PRO A 1 434 ? -18.777 6.342 -13.811 1.00 45.53 434 PRO A C 1
ATOM 3363 O O . PRO A 1 434 ? -18.890 6.002 -14.990 1.00 45.53 434 PRO A O 1
ATOM 3366 N N . ARG A 1 435 ? -18.523 5.496 -12.809 1.00 54.91 435 ARG A N 1
ATOM 3367 C CA . ARG A 1 435 ? -18.460 4.039 -12.919 1.00 54.91 435 ARG A CA 1
ATOM 3368 C C . ARG A 1 435 ? -19.745 3.556 -13.598 1.00 54.91 435 ARG A C 1
ATOM 3370 O O . ARG A 1 435 ? -20.807 3.588 -12.985 1.00 54.91 435 ARG A O 1
ATOM 3377 N N . ARG A 1 436 ? -19.665 3.155 -14.866 1.00 50.75 436 ARG A N 1
ATOM 3378 C CA . ARG A 1 436 ? -20.746 2.420 -15.522 1.00 50.75 436 ARG A CA 1
ATOM 3379 C C . ARG A 1 436 ? -20.446 0.946 -15.323 1.00 50.75 436 ARG A C 1
ATOM 3381 O O . ARG A 1 436 ? -19.541 0.417 -15.960 1.00 50.75 436 ARG A O 1
ATOM 3388 N N . SER A 1 437 ? -21.156 0.315 -14.390 1.00 49.41 437 SER A N 1
ATOM 3389 C CA . SER A 1 437 ? -21.307 -1.137 -14.446 1.00 49.41 437 SER A CA 1
ATOM 3390 C C . SER A 1 437 ? -21.898 -1.484 -15.810 1.00 49.41 437 SER A C 1
ATOM 3392 O O . SER A 1 437 ? -22.718 -0.718 -16.330 1.00 49.41 437 SER A O 1
ATOM 3394 N N . SER A 1 438 ? -21.474 -2.598 -16.403 1.00 51.53 438 SER A N 1
ATOM 3395 C CA . SER A 1 438 ? -22.169 -3.143 -17.565 1.00 51.53 438 SER A CA 1
ATOM 3396 C C . SER A 1 438 ? -23.634 -3.326 -17.182 1.00 51.53 438 SER A C 1
ATOM 3398 O O . SER A 1 438 ? -23.951 -4.107 -16.288 1.00 51.53 438 SER A O 1
ATOM 3400 N N . GLN A 1 439 ? -24.526 -2.548 -17.795 1.00 49.78 439 GLN A N 1
ATOM 3401 C CA . GLN A 1 439 ? -25.966 -2.659 -17.532 1.00 49.78 439 GLN A CA 1
ATOM 3402 C C . GLN A 1 439 ? -26.574 -3.849 -18.279 1.00 49.78 439 GLN A C 1
ATOM 3404 O O . GLN A 1 439 ? -27.696 -4.256 -17.986 1.00 49.78 439 GLN A O 1
ATOM 3409 N N . THR A 1 440 ? -25.823 -4.410 -19.225 1.00 53.88 440 THR A N 1
ATOM 3410 C CA . THR A 1 440 ? -26.230 -5.551 -20.031 1.00 53.88 440 THR A CA 1
ATOM 3411 C C . THR A 1 440 ? -25.533 -6.806 -19.507 1.00 53.88 440 THR A C 1
ATOM 3413 O O . THR A 1 440 ? -24.309 -6.910 -19.644 1.00 53.88 440 THR A O 1
ATOM 3416 N N . PRO A 1 441 ? -26.274 -7.770 -18.927 1.00 56.53 441 PRO A N 1
ATOM 3417 C CA . PRO A 1 441 ? -25.719 -9.074 -18.599 1.00 56.53 441 PRO A CA 1
ATOM 3418 C C . PRO A 1 441 ? -25.111 -9.692 -19.859 1.00 56.53 441 PRO A C 1
ATOM 3420 O O . PRO A 1 441 ? -25.751 -9.719 -20.915 1.00 56.53 441 PRO A O 1
ATOM 3423 N N . GLY A 1 442 ? -23.874 -10.184 -19.769 1.00 59.09 442 GLY A N 1
ATOM 3424 C CA . GLY A 1 442 ? -23.331 -11.041 -20.817 1.00 59.09 442 GLY A CA 1
ATOM 3425 C C . GLY A 1 442 ? -24.217 -12.276 -21.002 1.00 59.09 442 GLY A C 1
ATOM 3426 O O . GLY A 1 442 ? -24.923 -12.696 -20.082 1.00 59.09 442 GLY A O 1
ATOM 3427 N N . SER A 1 443 ? -24.179 -12.894 -22.185 1.00 65.44 443 SER A N 1
ATOM 3428 C CA . SER A 1 443 ? -24.771 -14.230 -22.333 1.00 65.44 443 SER A CA 1
ATOM 3429 C C . SER A 1 443 ? -24.135 -15.163 -21.294 1.00 65.44 443 SER A C 1
ATOM 3431 O O . SER A 1 443 ? -22.912 -15.129 -21.151 1.00 65.44 443 SER A O 1
ATOM 3433 N N . PRO A 1 444 ? -24.901 -15.988 -20.560 1.00 70.75 444 PRO A N 1
ATOM 3434 C CA . PRO A 1 444 ? -24.344 -16.787 -19.477 1.00 70.75 444 PRO A CA 1
ATOM 3435 C C . PRO A 1 444 ? -23.235 -17.701 -20.001 1.00 70.75 444 PRO A C 1
ATOM 3437 O O . PRO A 1 444 ? -23.410 -18.395 -21.005 1.00 70.75 444 PRO A O 1
ATOM 3440 N N . VAL A 1 445 ? -22.089 -17.711 -19.315 1.00 77.56 445 VAL A N 1
ATOM 3441 C CA . VAL A 1 445 ? -21.028 -18.678 -19.612 1.00 77.56 445 VAL A CA 1
ATOM 3442 C C . VAL A 1 445 ? -21.590 -20.079 -19.373 1.00 77.56 445 VAL A C 1
ATOM 3444 O O . VAL A 1 445 ? -22.150 -20.365 -18.309 1.00 77.56 445 VAL A O 1
ATOM 3447 N N . VAL A 1 446 ? -21.451 -20.964 -20.362 1.00 79.62 446 VAL A N 1
ATOM 3448 C CA . VAL A 1 446 ? -21.930 -22.345 -20.251 1.00 79.62 446 VAL A CA 1
ATOM 3449 C C . VAL A 1 446 ? -21.127 -23.058 -19.168 1.00 79.62 446 VAL A C 1
ATOM 3451 O O . VAL A 1 446 ? -19.928 -23.298 -19.319 1.00 79.62 446 VAL A O 1
ATOM 3454 N N . ARG A 1 447 ? -21.794 -23.405 -18.062 1.00 84.38 447 ARG A N 1
ATOM 3455 C CA . ARG A 1 447 ? -21.147 -24.122 -16.961 1.00 84.38 447 ARG A CA 1
ATOM 3456 C C . ARG A 1 447 ? -20.702 -25.514 -17.430 1.00 84.38 447 ARG A C 1
ATOM 3458 O O . ARG A 1 447 ? -21.493 -26.210 -18.069 1.00 84.38 447 ARG A O 1
ATOM 3465 N N . PRO A 1 448 ? -19.476 -25.952 -17.098 1.00 86.12 448 PRO A N 1
ATOM 3466 C CA . PRO A 1 448 ? -19.002 -27.283 -17.449 1.00 86.12 448 PRO A CA 1
ATOM 3467 C C . PRO A 1 448 ? -19.864 -28.351 -16.770 1.00 86.12 448 PRO A C 1
ATOM 3469 O O . PRO A 1 448 ? -20.166 -28.246 -15.581 1.00 86.12 448 PRO A O 1
ATOM 3472 N N . THR A 1 449 ? -20.236 -29.390 -17.513 1.00 86.56 449 THR A N 1
ATOM 3473 C CA . THR A 1 449 ? -20.967 -30.558 -17.005 1.00 86.56 449 THR A CA 1
ATOM 3474 C C . THR A 1 449 ? -20.062 -31.790 -17.000 1.00 86.56 449 THR A C 1
ATOM 3476 O O . THR A 1 449 ? -19.067 -31.842 -17.721 1.00 86.56 449 THR A O 1
ATOM 3479 N N . GLY A 1 450 ? -20.381 -32.781 -16.159 1.00 89.88 450 GLY A N 1
ATOM 3480 C CA . GLY A 1 450 ? -19.637 -34.047 -16.111 1.00 89.88 450 GLY A CA 1
ATOM 3481 C C . GLY A 1 450 ? -18.226 -33.956 -15.516 1.00 89.88 450 GLY A C 1
ATOM 3482 O O . GLY A 1 450 ? -17.371 -34.754 -15.884 1.00 89.88 450 GLY A O 1
ATOM 3483 N N . LEU A 1 451 ? -17.967 -32.991 -14.624 1.00 95.44 451 LEU A N 1
ATOM 3484 C CA . LEU A 1 451 ? -16.694 -32.911 -13.899 1.00 95.44 451 LEU A CA 1
ATOM 3485 C C . LEU A 1 451 ? -16.553 -34.077 -12.906 1.00 95.44 451 LEU A C 1
ATOM 3487 O O . LEU A 1 451 ? -17.470 -34.379 -12.141 1.00 95.44 451 LEU A O 1
ATOM 3491 N N . GLU A 1 452 ? -15.378 -34.693 -12.887 1.00 96.62 452 GLU A N 1
ATOM 3492 C CA . GLU A 1 452 ? -14.991 -35.748 -11.955 1.00 96.62 452 GLU A CA 1
ATOM 3493 C C . GLU A 1 452 ? -14.730 -35.139 -10.561 1.00 96.62 452 GLU A C 1
ATOM 3495 O O . GLU A 1 452 ? -14.058 -34.114 -10.437 1.00 96.62 452 GLU A O 1
ATOM 3500 N N . TYR A 1 453 ? -15.237 -35.767 -9.494 1.00 95.44 453 TYR A N 1
ATOM 3501 C CA . TYR A 1 453 ? -15.046 -35.322 -8.098 1.00 95.44 453 TYR A CA 1
ATOM 3502 C C . TYR A 1 453 ? -15.448 -33.858 -7.824 1.00 95.44 453 TYR A C 1
ATOM 3504 O O . TYR A 1 453 ? -14.742 -33.124 -7.129 1.00 95.44 453 TYR A O 1
ATOM 3512 N N . PHE A 1 454 ? -16.582 -33.415 -8.376 1.00 95.44 454 PHE A N 1
ATOM 3513 C CA . PHE A 1 454 ? -17.072 -32.052 -8.175 1.00 95.44 454 PHE A CA 1
ATOM 3514 C C . PHE A 1 454 ? -17.383 -31.752 -6.698 1.00 95.44 454 PHE A C 1
ATOM 3516 O O . PHE A 1 454 ? -18.169 -32.455 -6.066 1.00 95.44 454 PHE A O 1
ATOM 3523 N N . ASN A 1 455 ? -16.802 -30.679 -6.160 1.00 93.62 455 ASN A N 1
ATOM 3524 C CA . ASN A 1 455 ? -16.896 -30.307 -4.740 1.00 93.62 455 ASN A CA 1
ATOM 3525 C C . ASN A 1 455 ? -17.788 -29.082 -4.462 1.00 93.62 455 ASN A C 1
ATOM 3527 O O . ASN A 1 455 ? -17.709 -28.487 -3.390 1.00 93.62 455 ASN A O 1
ATOM 3531 N N . GLY A 1 456 ? -18.607 -28.671 -5.433 1.00 92.38 456 GLY A N 1
ATOM 3532 C CA . GLY A 1 456 ? -19.458 -27.480 -5.343 1.00 92.38 456 GLY A CA 1
ATOM 3533 C C . GLY A 1 456 ? -18.845 -26.220 -5.957 1.00 92.38 456 GLY A C 1
ATOM 3534 O O . GLY A 1 456 ? -19.593 -25.358 -6.412 1.00 92.38 456 GLY A O 1
ATOM 3535 N N . LEU A 1 457 ? -17.512 -26.130 -6.037 1.00 93.56 457 LEU A N 1
ATOM 3536 C CA . LEU A 1 457 ? -16.794 -25.022 -6.686 1.00 93.56 457 LEU A CA 1
ATOM 3537 C C . LEU A 1 457 ? -16.003 -25.470 -7.917 1.00 93.56 457 LEU A C 1
ATOM 3539 O O . LEU A 1 457 ? -15.805 -24.687 -8.841 1.00 93.56 457 LEU A O 1
ATOM 3543 N N . GLY A 1 458 ? -15.545 -26.719 -7.951 1.00 95.56 458 GLY A N 1
ATOM 3544 C CA . GLY A 1 458 ? -14.736 -27.234 -9.045 1.00 95.56 458 GLY A CA 1
ATOM 3545 C C . GLY A 1 458 ? -14.579 -28.747 -9.025 1.00 95.56 458 GLY A C 1
ATOM 3546 O O . GLY A 1 458 ? -14.996 -29.422 -8.085 1.00 95.56 458 GLY A O 1
ATOM 3547 N N . GLY A 1 459 ? -13.997 -29.284 -10.090 1.00 97.00 459 GLY A N 1
ATOM 3548 C CA . GLY A 1 459 ? -13.758 -30.713 -10.277 1.00 97.00 459 GLY A CA 1
ATOM 3549 C C . GLY A 1 459 ? -12.774 -30.973 -11.415 1.00 97.00 459 GLY A C 1
ATOM 3550 O O . GLY A 1 459 ? -12.424 -30.067 -12.175 1.00 97.00 459 GLY A O 1
ATOM 3551 N N . PHE A 1 460 ? -12.313 -32.212 -11.530 1.00 97.62 460 PHE A N 1
ATOM 3552 C CA . PHE A 1 460 ? -11.402 -32.623 -12.590 1.00 97.62 460 PHE A CA 1
ATOM 3553 C C . PHE A 1 460 ? -12.140 -32.817 -13.920 1.00 97.62 460 PHE A C 1
ATOM 3555 O O . PHE A 1 460 ? -13.308 -33.191 -13.970 1.00 97.62 460 PHE A O 1
ATOM 3562 N N . ALA A 1 461 ? -11.437 -32.567 -15.015 1.00 96.06 461 ALA A N 1
ATOM 3563 C CA . ALA A 1 461 ? -11.874 -32.834 -16.373 1.00 96.06 461 ALA A CA 1
ATOM 3564 C C . ALA A 1 461 ? -10.752 -33.527 -17.154 1.00 96.06 461 ALA A C 1
ATOM 3566 O O . ALA A 1 461 ? -9.583 -33.526 -16.752 1.00 96.06 461 ALA A O 1
ATOM 3567 N N . LYS A 1 462 ? -11.104 -34.068 -18.327 1.00 94.38 462 LYS A N 1
ATOM 3568 C CA . LYS A 1 462 ? -10.161 -34.724 -19.247 1.00 94.38 462 LYS A CA 1
ATOM 3569 C C . LYS A 1 462 ? -9.366 -35.845 -18.560 1.00 94.38 462 LYS A C 1
ATOM 3571 O O . LYS A 1 462 ? -8.151 -35.925 -18.753 1.00 94.38 462 LYS A O 1
ATOM 3576 N N . ASN A 1 463 ? -10.036 -36.690 -17.772 1.00 93.94 463 ASN A N 1
ATOM 3577 C CA . ASN A 1 463 ? -9.426 -37.797 -17.030 1.00 93.94 463 ASN A CA 1
ATOM 3578 C C . ASN A 1 463 ? -8.327 -37.295 -16.076 1.00 93.94 463 ASN A C 1
ATOM 3580 O O . ASN A 1 463 ? -7.177 -37.734 -16.141 1.00 93.94 463 ASN A O 1
ATOM 3584 N N . GLY A 1 464 ? -8.648 -36.286 -15.262 1.00 92.88 464 GLY A N 1
ATOM 3585 C CA . GLY A 1 464 ? -7.717 -35.710 -14.282 1.00 92.88 464 GLY A CA 1
ATOM 3586 C C . GLY A 1 464 ? -6.626 -34.777 -14.830 1.00 92.88 464 GLY A C 1
ATOM 3587 O O . GLY A 1 464 ? -5.789 -34.308 -14.061 1.00 92.88 464 GLY A O 1
ATOM 3588 N N . ARG A 1 465 ? -6.594 -34.480 -16.136 1.00 94.94 465 ARG A N 1
ATOM 3589 C CA . ARG A 1 465 ? -5.537 -33.640 -16.748 1.00 94.94 465 ARG A CA 1
ATOM 3590 C C . ARG A 1 465 ? -5.770 -32.135 -16.632 1.00 94.94 465 ARG A C 1
ATOM 3592 O O . ARG A 1 465 ? -4.881 -31.348 -16.965 1.00 94.94 465 ARG A O 1
ATOM 3599 N N . GLU A 1 466 ? -6.965 -31.741 -16.222 1.00 96.69 466 GLU A N 1
ATOM 3600 C CA . GLU A 1 466 ? -7.373 -30.354 -16.036 1.00 96.69 466 GLU A CA 1
ATOM 3601 C C . GLU A 1 466 ? -8.237 -30.267 -14.778 1.00 96.69 466 GLU A C 1
ATOM 3603 O O . GLU A 1 466 ? -9.111 -31.107 -14.578 1.00 96.69 466 GLU A O 1
ATOM 3608 N N . TYR A 1 467 ? -8.009 -29.263 -13.939 1.00 97.69 467 TYR A N 1
ATOM 3609 C CA . TYR A 1 467 ? -8.893 -28.937 -12.827 1.00 97.69 467 TYR A CA 1
ATOM 3610 C C . TYR A 1 467 ? -9.686 -27.677 -13.168 1.00 97.69 467 TYR A C 1
ATOM 3612 O O . TYR A 1 467 ? -9.106 -26.652 -13.532 1.00 97.69 467 TYR A O 1
ATOM 3620 N N . VAL A 1 468 ? -11.010 -27.767 -13.087 1.00 98.12 468 VAL A N 1
ATOM 3621 C CA . VAL A 1 468 ? -11.938 -26.718 -13.510 1.00 98.12 468 VAL A CA 1
ATOM 3622 C C . VAL A 1 468 ? -12.598 -26.107 -12.286 1.00 98.12 468 VAL A C 1
ATOM 3624 O O . VAL A 1 468 ? -13.153 -26.827 -11.461 1.00 98.12 468 VAL A O 1
ATOM 3627 N N . ILE A 1 469 ? -12.556 -24.783 -12.186 1.00 97.75 469 ILE A N 1
ATOM 3628 C CA . ILE A 1 469 ? -13.097 -23.987 -11.085 1.00 97.75 469 ILE A CA 1
ATOM 3629 C C . ILE A 1 469 ? -14.151 -23.049 -11.663 1.00 97.75 469 ILE A C 1
ATOM 3631 O O . ILE A 1 469 ? -13.896 -22.358 -12.648 1.00 97.75 469 ILE A O 1
ATOM 3635 N N . VAL A 1 470 ? -15.327 -23.022 -11.045 1.00 96.31 470 VAL A N 1
ATOM 3636 C CA . VAL A 1 470 ? -16.451 -22.168 -11.424 1.00 96.31 470 VAL A CA 1
ATOM 3637 C C . VAL A 1 470 ? -16.697 -21.168 -10.302 1.00 96.31 470 VAL A C 1
ATOM 3639 O O . VAL A 1 470 ? -17.076 -21.542 -9.194 1.00 96.31 470 VAL A O 1
ATOM 3642 N N . LEU A 1 471 ? -16.491 -19.886 -10.593 1.00 94.88 471 LEU A N 1
ATOM 3643 C CA . LEU A 1 471 ? -16.764 -18.791 -9.666 1.00 94.88 471 LEU A CA 1
ATOM 3644 C C . LEU A 1 471 ? -18.071 -18.126 -10.083 1.00 94.88 471 LEU A C 1
ATOM 3646 O O . LEU A 1 471 ? -18.106 -17.402 -11.076 1.00 94.88 471 LEU A O 1
ATOM 3650 N N . GLY A 1 472 ? -19.151 -18.398 -9.353 1.00 92.31 472 GLY A N 1
ATOM 3651 C CA . GLY A 1 472 ? -20.404 -17.667 -9.513 1.00 92.31 472 GLY A CA 1
ATOM 3652 C C . GLY A 1 472 ? -20.407 -16.295 -8.818 1.00 92.31 472 GLY A C 1
ATOM 3653 O O . GLY A 1 472 ? -19.416 -15.915 -8.173 1.00 92.31 472 GLY A O 1
ATOM 3654 N N . PRO A 1 473 ? -21.553 -15.590 -8.880 1.00 90.19 473 PRO A N 1
ATOM 3655 C CA . PRO A 1 473 ? -21.782 -14.333 -8.170 1.00 90.19 473 PRO A CA 1
ATOM 3656 C C . PRO A 1 473 ? -21.388 -14.425 -6.694 1.00 90.19 473 PRO A C 1
ATOM 3658 O O . PRO A 1 473 ? -21.840 -15.316 -5.973 1.00 90.19 473 PRO A O 1
ATOM 3661 N N . GLY A 1 474 ? -20.481 -13.550 -6.253 1.00 85.44 474 GLY A N 1
ATOM 3662 C CA . GLY A 1 474 ? -19.972 -13.510 -4.875 1.00 85.44 474 GLY A CA 1
ATOM 3663 C C . GLY A 1 474 ? -19.205 -14.751 -4.377 1.00 85.44 474 GLY A C 1
ATOM 3664 O O . GLY A 1 474 ? -18.785 -14.775 -3.218 1.00 85.44 474 GLY A O 1
ATOM 3665 N N . GLN A 1 475 ? -18.992 -15.781 -5.205 1.00 91.62 475 GLN A N 1
ATOM 3666 C CA . GLN A 1 475 ? -18.347 -17.029 -4.787 1.00 91.62 475 GLN A CA 1
ATOM 3667 C C . GLN A 1 475 ? -16.827 -16.976 -4.942 1.00 91.62 475 GLN A C 1
ATOM 3669 O O . GLN A 1 475 ? -16.295 -16.555 -5.966 1.00 91.62 475 GLN A O 1
ATOM 3674 N N . ASN A 1 476 ? -16.109 -17.469 -3.941 1.00 92.69 476 ASN A N 1
ATOM 3675 C CA . ASN A 1 476 ? -14.669 -17.690 -4.004 1.00 92.69 476 ASN A CA 1
ATOM 3676 C C . ASN A 1 476 ? -14.343 -19.026 -3.333 1.00 92.69 476 ASN A C 1
ATOM 3678 O O . ASN A 1 476 ? -15.053 -19.408 -2.396 1.00 92.69 476 ASN A O 1
ATOM 3682 N N . PRO A 1 477 ? -13.268 -19.720 -3.740 1.00 93.94 477 PRO A N 1
ATOM 3683 C CA . PRO A 1 477 ? -12.738 -20.801 -2.928 1.00 93.94 477 PRO A CA 1
ATOM 3684 C C . PRO A 1 477 ? -12.249 -20.276 -1.568 1.00 93.94 477 PRO A C 1
ATOM 3686 O O . PRO A 1 477 ? -11.916 -19.091 -1.445 1.00 93.94 477 PRO A O 1
ATOM 3689 N N . PRO A 1 478 ? -12.168 -21.145 -0.540 1.00 90.50 478 PRO A N 1
ATOM 3690 C CA . PRO A 1 478 ? -11.732 -20.750 0.803 1.00 90.50 478 PRO A CA 1
ATOM 3691 C C . PRO A 1 478 ? -10.345 -20.087 0.840 1.00 90.50 478 PRO A C 1
ATOM 3693 O O . PRO A 1 478 ? -10.084 -19.234 1.683 1.00 90.50 478 PRO A O 1
ATOM 3696 N N . ALA A 1 479 ? -9.469 -20.459 -0.095 1.00 91.50 479 ALA A N 1
ATOM 3697 C CA . ALA A 1 479 ? -8.151 -19.878 -0.326 1.00 91.50 479 ALA A CA 1
ATOM 3698 C C . ALA A 1 479 ? -7.873 -19.848 -1.840 1.00 91.50 479 ALA A C 1
ATOM 3700 O O . ALA A 1 479 ? -8.535 -20.590 -2.568 1.00 91.50 479 ALA A O 1
ATOM 3701 N N . PRO A 1 480 ? -6.914 -19.038 -2.329 1.00 93.81 480 PRO A N 1
ATOM 3702 C CA . PRO A 1 480 ? -6.544 -19.049 -3.741 1.00 93.81 480 PRO A CA 1
ATOM 3703 C C . PRO A 1 480 ? -6.109 -20.450 -4.183 1.00 93.81 480 PRO A C 1
ATOM 3705 O O . PRO A 1 480 ? -5.219 -21.051 -3.579 1.00 93.81 480 PRO A O 1
ATOM 3708 N N . TRP A 1 481 ? -6.731 -20.971 -5.233 1.00 95.06 481 TRP A N 1
ATOM 3709 C CA . TRP A 1 481 ? -6.345 -22.224 -5.872 1.00 95.06 481 TRP A CA 1
ATOM 3710 C C . TRP A 1 481 ? -5.483 -21.873 -7.070 1.00 95.06 481 TRP A C 1
ATOM 3712 O O . TRP A 1 481 ? -5.941 -21.207 -7.993 1.00 95.06 481 TRP A O 1
ATOM 3722 N N . ILE A 1 482 ? -4.211 -22.261 -7.016 1.00 95.50 482 ILE A N 1
ATOM 3723 C CA . ILE A 1 482 ? -3.211 -21.820 -7.986 1.00 95.50 482 ILE A CA 1
ATOM 3724 C C . ILE A 1 482 ? -2.776 -22.947 -8.915 1.00 95.50 482 ILE A C 1
ATOM 3726 O O . ILE A 1 482 ? -2.733 -24.114 -8.531 1.00 95.50 482 ILE A O 1
ATOM 3730 N N . ASN A 1 483 ? -2.358 -22.560 -10.113 1.00 97.50 483 ASN A N 1
ATOM 3731 C CA . ASN A 1 483 ? -1.526 -23.363 -10.990 1.00 97.50 483 ASN A CA 1
ATOM 3732 C C . ASN A 1 483 ? -0.123 -22.765 -11.056 1.00 97.50 483 ASN A C 1
ATOM 3734 O O . ASN A 1 483 ? 0.033 -21.542 -11.095 1.00 97.50 483 ASN A O 1
ATOM 3738 N N . VAL A 1 484 ? 0.882 -23.631 -11.112 1.00 97.19 484 VAL A N 1
ATOM 3739 C CA . VAL A 1 484 ? 2.285 -23.260 -11.294 1.00 97.19 484 VAL A CA 1
ATOM 3740 C C . VAL A 1 484 ? 2.732 -23.798 -12.645 1.00 97.19 484 VAL A C 1
ATOM 3742 O O . VAL A 1 484 ? 2.736 -25.005 -12.874 1.00 97.19 484 VAL A O 1
ATOM 3745 N N . VAL A 1 485 ? 3.102 -22.892 -13.546 1.00 97.75 485 VAL A N 1
ATOM 3746 C CA . VAL A 1 485 ? 3.508 -23.213 -14.916 1.00 97.75 485 VAL A CA 1
ATOM 3747 C C . VAL A 1 485 ? 4.926 -22.706 -15.124 1.00 97.75 485 VAL A C 1
ATOM 3749 O O . VAL A 1 485 ? 5.174 -21.503 -15.059 1.00 97.75 485 VAL A O 1
ATOM 3752 N N . ALA A 1 486 ? 5.865 -23.618 -15.359 1.00 97.31 486 ALA A N 1
ATOM 3753 C CA . ALA A 1 486 ? 7.277 -23.279 -15.464 1.00 97.31 486 ALA A CA 1
ATOM 3754 C C . ALA A 1 486 ? 8.039 -24.202 -16.419 1.00 97.31 486 ALA A C 1
ATOM 3756 O O . ALA A 1 486 ? 7.665 -25.355 -16.635 1.00 97.31 486 ALA A O 1
ATOM 3757 N N . ASN A 1 487 ? 9.144 -23.677 -16.934 1.00 95.94 487 ASN A N 1
ATOM 3758 C CA . ASN A 1 487 ? 10.248 -24.417 -17.531 1.00 95.94 487 ASN A CA 1
ATOM 3759 C C . ASN A 1 487 ? 11.500 -24.252 -16.625 1.00 95.94 487 ASN A C 1
ATOM 3761 O O . ASN A 1 487 ? 11.410 -23.603 -15.578 1.00 95.94 487 ASN A O 1
ATOM 3765 N N . PRO A 1 488 ? 12.676 -24.811 -16.973 1.00 95.56 488 PRO A N 1
ATOM 3766 C CA . PRO A 1 488 ? 13.865 -24.725 -16.117 1.00 95.56 488 PRO A CA 1
ATOM 3767 C C . PRO A 1 488 ? 14.363 -23.304 -15.799 1.00 95.56 488 PRO A C 1
ATOM 3769 O O . PRO A 1 488 ? 15.099 -23.125 -14.832 1.00 95.56 488 PRO A O 1
ATOM 3772 N N . ILE A 1 489 ? 14.004 -22.298 -16.604 1.00 95.75 489 ILE A N 1
ATOM 3773 C CA . ILE A 1 489 ? 14.564 -20.940 -16.520 1.00 95.75 489 ILE A CA 1
ATOM 3774 C C . ILE A 1 489 ? 13.523 -19.842 -16.277 1.00 95.75 489 ILE A C 1
ATOM 3776 O O . ILE A 1 489 ? 13.901 -18.694 -16.046 1.00 95.75 489 ILE A O 1
ATOM 3780 N N . PHE A 1 490 ? 12.230 -20.155 -16.311 1.00 97.62 490 PHE A N 1
ATOM 3781 C CA . PHE A 1 490 ? 11.145 -19.188 -16.178 1.00 97.62 490 PHE A CA 1
ATOM 3782 C C . PHE A 1 490 ? 9.861 -19.859 -15.703 1.00 97.62 490 PHE A C 1
ATOM 3784 O O . PHE A 1 490 ? 9.585 -21.011 -16.036 1.00 97.62 490 PHE A O 1
ATOM 3791 N N . GLY A 1 491 ? 9.036 -19.121 -14.971 1.00 97.88 491 GLY A N 1
ATOM 3792 C CA . GLY A 1 491 ? 7.699 -19.586 -14.648 1.00 97.88 491 GLY A CA 1
ATOM 3793 C C . GLY A 1 491 ? 6.776 -18.482 -14.176 1.00 97.88 491 GLY A C 1
ATOM 3794 O O . GLY A 1 491 ? 7.181 -17.342 -13.941 1.00 97.88 491 GLY A O 1
ATOM 3795 N N . PHE A 1 492 ? 5.512 -18.848 -14.040 1.00 97.69 492 PHE A N 1
ATOM 3796 C CA . PHE A 1 492 ? 4.512 -18.035 -13.380 1.00 97.69 492 PHE A CA 1
ATOM 3797 C C . PHE A 1 492 ? 3.605 -18.910 -12.520 1.00 97.69 492 PHE A C 1
ATOM 3799 O O . PHE A 1 492 ? 3.436 -20.108 -12.763 1.00 97.69 492 PHE A O 1
ATOM 3806 N N . GLN A 1 493 ? 2.995 -18.288 -11.518 1.00 95.88 493 GLN A N 1
ATOM 3807 C CA . GLN A 1 493 ? 1.819 -18.844 -10.862 1.00 95.88 493 GLN A CA 1
ATOM 3808 C C . GLN A 1 493 ? 0.603 -18.011 -11.242 1.00 95.88 493 GLN A C 1
ATOM 3810 O O . GLN A 1 493 ? 0.720 -16.796 -11.428 1.00 95.88 493 GLN A O 1
ATOM 3815 N N . VAL A 1 494 ? -0.566 -18.636 -11.287 1.00 97.25 494 VAL A N 1
ATOM 3816 C CA . VAL A 1 494 ? -1.839 -17.934 -11.455 1.00 97.25 494 VAL A CA 1
ATOM 3817 C C . VAL A 1 494 ? -2.929 -18.634 -10.655 1.00 97.25 494 VAL A C 1
ATOM 3819 O O . VAL A 1 494 ? -2.975 -19.858 -10.612 1.00 97.25 494 VAL A O 1
ATOM 3822 N N . SER A 1 495 ? -3.773 -17.852 -10.000 1.00 97.00 495 SER A N 1
ATOM 3823 C CA . SER A 1 495 ? -4.919 -18.312 -9.212 1.00 97.00 495 SER A CA 1
ATOM 3824 C C . SER A 1 495 ? -6.189 -18.438 -10.050 1.00 97.00 495 SER A C 1
ATOM 3826 O O . SER A 1 495 ? -6.248 -17.965 -11.187 1.00 97.00 495 SER A O 1
ATOM 3828 N N . GLU A 1 496 ? -7.238 -18.997 -9.454 1.00 96.25 496 GLU A N 1
ATOM 3829 C CA . GLU A 1 496 ? -8.577 -19.097 -10.029 1.00 96.25 496 GLU A CA 1
ATOM 3830 C C . GLU A 1 496 ? -9.150 -17.737 -10.444 1.00 96.25 496 GLU A C 1
ATOM 3832 O O . GLU A 1 496 ? -9.925 -17.646 -11.392 1.00 96.25 496 GLU A O 1
ATOM 3837 N N . SER A 1 497 ? -8.750 -16.663 -9.755 1.00 95.56 497 SER A N 1
ATOM 3838 C CA . SER A 1 497 ? -9.204 -15.303 -10.043 1.00 95.56 497 SER A CA 1
ATOM 3839 C C . SER A 1 497 ? -8.340 -14.580 -11.081 1.00 95.56 497 SER A C 1
ATOM 3841 O O . SER A 1 497 ? -8.598 -13.413 -11.360 1.00 95.56 497 SER A O 1
ATOM 3843 N N . GLY A 1 498 ? -7.301 -15.227 -11.620 1.00 95.38 498 GLY A N 1
ATOM 3844 C CA . GLY A 1 498 ? -6.339 -14.631 -12.554 1.00 95.38 498 GLY A CA 1
ATOM 3845 C C . GLY A 1 498 ? -5.196 -13.853 -11.896 1.00 95.38 498 GLY A C 1
ATOM 3846 O O . GLY A 1 498 ? -4.299 -13.380 -12.587 1.00 95.38 498 GLY A O 1
ATOM 3847 N N . ALA A 1 499 ? -5.174 -13.737 -10.564 1.00 94.00 499 ALA A N 1
ATOM 3848 C CA . ALA A 1 499 ? -4.059 -13.097 -9.874 1.00 94.00 499 ALA A CA 1
ATOM 3849 C C . ALA A 1 499 ? -2.838 -14.016 -9.860 1.00 94.00 499 ALA A C 1
ATOM 3851 O O . ALA A 1 499 ? -2.950 -15.210 -9.571 1.00 94.00 499 ALA A O 1
ATOM 3852 N N . GLY A 1 500 ? -1.669 -13.461 -10.154 1.00 89.31 500 GLY A N 1
ATOM 3853 C CA . GLY A 1 500 ? -0.451 -14.232 -10.329 1.00 89.31 500 GLY A CA 1
ATOM 3854 C C . GLY A 1 500 ? 0.795 -13.364 -10.345 1.00 89.31 500 GLY A C 1
ATOM 3855 O O . GLY A 1 500 ? 0.715 -12.134 -10.325 1.00 89.31 500 GLY A O 1
ATOM 3856 N N . TYR A 1 501 ? 1.944 -14.031 -10.399 1.00 94.38 501 TYR A N 1
ATOM 3857 C CA . TYR A 1 501 ? 3.239 -13.389 -10.583 1.00 94.38 501 TYR A CA 1
ATOM 3858 C C . TYR A 1 501 ? 4.151 -14.260 -11.445 1.00 94.38 501 TYR A C 1
ATOM 3860 O O . TYR A 1 501 ? 3.960 -15.474 -11.527 1.00 94.38 501 TYR A O 1
ATOM 3868 N N . SER A 1 502 ? 5.120 -13.628 -12.102 1.00 97.12 502 SER A N 1
ATOM 3869 C CA . SER A 1 502 ? 6.109 -14.279 -12.965 1.00 97.12 502 SER A CA 1
ATOM 3870 C C . SER A 1 502 ? 7.519 -14.103 -12.407 1.00 97.12 502 SER A C 1
ATOM 3872 O O . SER A 1 502 ? 7.815 -13.099 -11.753 1.00 97.12 502 SER A O 1
ATOM 3874 N N . TRP A 1 503 ? 8.408 -15.043 -12.710 1.00 96.62 503 TRP A N 1
ATOM 3875 C CA . TRP A 1 503 ? 9.819 -15.005 -12.331 1.00 96.62 503 TRP A CA 1
ATOM 3876 C C . TRP A 1 503 ? 10.711 -15.567 -13.432 1.00 96.62 503 TRP A C 1
ATOM 3878 O O . TRP A 1 503 ? 10.284 -16.372 -14.257 1.00 96.62 503 TRP A O 1
ATOM 3888 N N . ALA A 1 504 ? 11.988 -15.198 -13.385 1.00 95.19 504 ALA 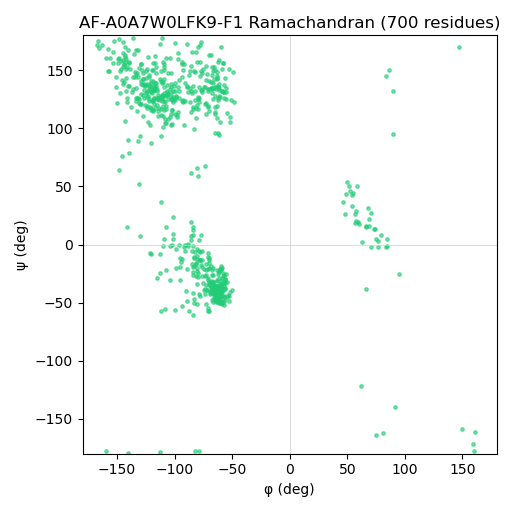A N 1
ATOM 3889 C CA . ALA A 1 504 ? 13.019 -15.779 -14.234 1.00 95.19 504 ALA A CA 1
ATOM 3890 C C . ALA A 1 504 ? 14.135 -16.353 -13.361 1.00 95.19 504 ALA A C 1
ATOM 3892 O O . ALA A 1 504 ? 14.688 -15.646 -12.528 1.00 95.19 504 ALA A O 1
ATOM 3893 N N . LEU A 1 505 ? 14.504 -17.616 -13.572 1.00 92.88 505 LEU A N 1
ATOM 3894 C CA . LEU A 1 505 ? 15.582 -18.366 -12.908 1.00 92.88 505 LEU A CA 1
ATOM 3895 C C . LEU A 1 505 ? 15.384 -18.641 -11.407 1.00 92.88 505 LEU A C 1
ATOM 3897 O O . LEU A 1 505 ? 15.717 -19.728 -10.951 1.00 92.88 505 LEU A O 1
ATOM 3901 N N . ASN A 1 506 ? 14.834 -17.707 -10.630 1.00 91.88 506 ASN A N 1
ATOM 3902 C CA . ASN A 1 506 ? 14.542 -17.906 -9.212 1.00 91.88 506 ASN A CA 1
ATOM 3903 C C . ASN A 1 506 ? 13.213 -17.239 -8.832 1.00 91.88 506 ASN A C 1
ATOM 3905 O O . ASN A 1 506 ? 13.053 -16.032 -8.996 1.00 91.88 506 ASN A O 1
ATOM 3909 N N . SER A 1 507 ? 12.271 -18.015 -8.297 1.00 91.25 507 SER A N 1
ATOM 3910 C CA . SER A 1 507 ? 10.919 -17.549 -7.958 1.00 91.25 507 SER A CA 1
ATOM 3911 C C . SER A 1 507 ? 10.853 -16.565 -6.791 1.00 91.25 507 SER A C 1
ATOM 3913 O O . SER A 1 507 ? 9.878 -15.831 -6.663 1.00 91.25 507 SER A O 1
ATOM 3915 N N . ARG A 1 508 ? 11.898 -16.499 -5.964 1.00 88.19 508 ARG A N 1
ATOM 3916 C CA . ARG A 1 508 ? 11.979 -15.609 -4.803 1.00 88.19 508 ARG A CA 1
ATOM 3917 C C . ARG A 1 508 ? 12.794 -14.356 -5.103 1.00 88.19 508 ARG A C 1
ATOM 3919 O O . ARG A 1 508 ? 12.299 -13.245 -4.936 1.00 88.19 508 ARG A O 1
ATOM 3926 N N . GLU A 1 509 ? 14.033 -14.549 -5.541 1.00 88.38 509 GLU A N 1
ATOM 3927 C CA . GLU A 1 509 ? 15.031 -13.482 -5.688 1.00 88.38 509 GLU A CA 1
ATOM 3928 C C . GLU A 1 509 ? 14.915 -12.742 -7.031 1.00 88.38 509 GLU A C 1
ATOM 3930 O O . GLU A 1 509 ? 15.460 -11.652 -7.194 1.00 88.38 509 GLU A O 1
ATOM 3935 N N . ARG A 1 510 ? 14.208 -13.322 -8.013 1.00 90.56 510 ARG A N 1
ATOM 3936 C CA . ARG A 1 510 ? 14.097 -12.792 -9.382 1.00 90.56 510 ARG A CA 1
ATOM 3937 C C . ARG A 1 510 ? 12.651 -12.738 -9.856 1.00 90.56 510 ARG A C 1
ATOM 3939 O O . ARG A 1 510 ? 12.293 -13.220 -10.936 1.00 90.56 510 ARG A O 1
ATOM 3946 N N . GLN A 1 511 ? 11.821 -12.120 -9.027 1.00 94.31 511 GLN A N 1
ATOM 3947 C CA . GLN A 1 511 ? 10.457 -11.784 -9.401 1.00 94.31 511 GLN A CA 1
ATOM 3948 C C . GLN A 1 511 ? 10.483 -10.762 -10.541 1.00 94.31 511 GLN A C 1
ATOM 3950 O O . GLN A 1 511 ? 11.141 -9.723 -10.454 1.00 94.31 511 GLN A O 1
ATOM 3955 N N . VAL A 1 512 ? 9.765 -11.067 -11.618 1.00 96.31 512 VAL A N 1
ATOM 3956 C CA . VAL A 1 512 ? 9.514 -10.134 -12.723 1.00 96.31 512 VAL A CA 1
ATOM 3957 C C . VAL A 1 512 ? 8.334 -9.240 -12.352 1.00 96.31 512 VAL A C 1
ATOM 3959 O O . VAL A 1 512 ? 8.435 -8.017 -12.449 1.00 96.31 512 VAL A O 1
ATOM 3962 N N . THR A 1 513 ? 7.263 -9.856 -11.848 1.00 96.56 513 THR A N 1
ATOM 3963 C CA . THR A 1 513 ? 6.070 -9.192 -11.303 1.00 96.56 513 THR A CA 1
ATOM 3964 C C . THR A 1 513 ? 5.824 -9.635 -9.854 1.00 96.56 513 THR A C 1
ATOM 3966 O O . THR A 1 513 ? 6.410 -10.637 -9.436 1.00 96.56 513 THR A O 1
ATOM 3969 N N . PRO A 1 514 ? 5.041 -8.900 -9.038 1.00 93.19 514 PRO A N 1
ATOM 3970 C CA . PRO A 1 514 ? 5.048 -9.087 -7.588 1.00 93.19 514 PRO A CA 1
ATOM 3971 C C . PRO A 1 514 ? 4.274 -10.312 -7.119 1.00 93.19 514 PRO A C 1
ATOM 3973 O O . PRO A 1 514 ? 3.102 -10.493 -7.448 1.00 93.19 514 PRO A O 1
ATOM 3976 N N . TRP A 1 515 ? 4.898 -11.092 -6.238 1.00 90.00 515 TRP A N 1
ATOM 3977 C CA . TRP A 1 515 ? 4.201 -12.079 -5.426 1.00 90.00 515 TRP A CA 1
ATOM 3978 C C . TRP A 1 515 ? 3.611 -11.427 -4.171 1.00 90.00 515 TRP A C 1
ATOM 3980 O O . TRP A 1 515 ? 4.331 -10.921 -3.310 1.00 90.00 515 TRP A O 1
ATOM 3990 N N . SER A 1 516 ? 2.284 -11.439 -4.045 1.00 84.56 516 SER A N 1
ATOM 3991 C CA . SER A 1 516 ? 1.596 -10.803 -2.915 1.00 84.56 516 SER A CA 1
ATOM 3992 C C . SER A 1 516 ? 1.592 -11.652 -1.641 1.00 84.56 516 SER A C 1
ATOM 3994 O O . SER A 1 516 ? 1.647 -11.098 -0.541 1.00 84.56 516 SER A O 1
ATOM 3996 N N . ASN A 1 517 ? 1.530 -12.982 -1.786 1.00 86.00 517 ASN A N 1
ATOM 3997 C CA . ASN A 1 517 ? 1.352 -13.947 -0.694 1.00 86.00 517 ASN A CA 1
ATOM 3998 C C . ASN A 1 517 ? 0.234 -13.547 0.300 1.00 86.00 517 ASN A C 1
ATOM 4000 O O . ASN A 1 517 ? 0.353 -13.722 1.516 1.00 86.00 517 ASN A O 1
ATOM 4004 N N . ASP A 1 518 ? -0.840 -12.950 -0.227 1.00 90.19 518 ASP A N 1
ATOM 4005 C CA . ASP A 1 518 ? -2.022 -12.522 0.520 1.00 90.19 518 ASP A CA 1
ATOM 4006 C C . ASP A 1 518 ? -3.204 -13.436 0.143 1.00 90.19 518 ASP A C 1
ATOM 4008 O O . ASP A 1 518 ? -3.806 -13.232 -0.914 1.00 90.19 518 ASP A O 1
ATOM 4012 N N . PRO A 1 519 ? -3.566 -14.429 0.979 1.00 88.94 519 PRO A N 1
ATOM 4013 C CA . PRO A 1 519 ? -4.645 -15.366 0.661 1.00 88.94 519 PRO A CA 1
ATOM 4014 C C . PRO A 1 519 ? -6.045 -14.742 0.762 1.00 88.94 519 PRO A C 1
ATOM 4016 O O . PRO A 1 519 ? -7.006 -15.297 0.234 1.00 88.94 519 PRO A O 1
ATOM 4019 N N . VAL A 1 520 ? -6.180 -13.590 1.424 1.00 92.44 520 VAL A N 1
ATOM 4020 C CA . VAL A 1 520 ? -7.468 -12.917 1.613 1.00 92.44 520 VAL A CA 1
ATOM 4021 C C . VAL A 1 520 ? -7.774 -12.067 0.386 1.00 92.44 520 VAL A C 1
ATOM 4023 O O . VAL A 1 520 ? -8.752 -12.338 -0.314 1.00 92.44 520 VAL A O 1
ATOM 4026 N N . ARG A 1 521 ? -6.909 -11.091 0.082 1.00 92.25 521 ARG A N 1
ATOM 4027 C CA . ARG A 1 521 ? -7.077 -10.152 -1.038 1.00 92.25 521 ARG A CA 1
ATOM 4028 C C . ARG A 1 521 ? -6.694 -10.781 -2.375 1.00 92.25 521 ARG A C 1
ATOM 4030 O O . ARG A 1 521 ? -7.417 -10.602 -3.345 1.00 92.25 521 ARG A O 1
ATOM 4037 N N . ASN A 1 522 ? -5.586 -11.526 -2.419 1.00 92.94 522 ASN A N 1
ATOM 4038 C CA . ASN A 1 522 ? -4.997 -12.089 -3.639 1.00 92.94 522 ASN A CA 1
ATOM 4039 C C . ASN A 1 522 ? -4.817 -11.049 -4.776 1.00 92.94 522 ASN A C 1
ATOM 4041 O O . ASN A 1 522 ? -5.340 -11.260 -5.871 1.00 92.94 522 ASN A O 1
ATOM 4045 N N . PRO A 1 523 ? -4.139 -9.903 -4.539 1.00 92.44 523 PRO A N 1
ATOM 4046 C CA . PRO A 1 523 ? -4.039 -8.842 -5.539 1.00 92.44 523 PRO A CA 1
ATOM 4047 C C . PRO A 1 523 ? -3.183 -9.279 -6.746 1.00 92.44 523 PRO A C 1
ATOM 4049 O O . PRO A 1 523 ? -2.154 -9.938 -6.548 1.00 92.44 523 PRO A O 1
ATOM 4052 N N . PRO A 1 524 ? -3.577 -8.920 -7.984 1.00 93.81 524 PRO A N 1
ATOM 4053 C CA . PRO A 1 524 ? -2.861 -9.293 -9.200 1.00 93.81 524 PRO A CA 1
ATOM 4054 C C . PRO A 1 524 ? -1.697 -8.338 -9.507 1.00 93.81 524 PRO A C 1
ATOM 4056 O O . PRO A 1 524 ? -1.862 -7.123 -9.472 1.00 93.81 524 PRO A O 1
ATOM 4059 N N . GLY A 1 525 ? -0.539 -8.887 -9.892 1.00 93.69 525 GLY A N 1
ATOM 4060 C CA . GLY A 1 525 ? 0.583 -8.113 -10.449 1.00 93.69 525 GLY A CA 1
ATOM 4061 C C . GLY A 1 525 ? 0.561 -7.992 -11.980 1.00 93.69 525 GLY A C 1
ATOM 4062 O O . GLY A 1 525 ? 1.408 -7.319 -12.566 1.00 93.69 525 GLY A O 1
ATOM 4063 N N . GLN A 1 526 ? -0.374 -8.681 -12.640 1.00 95.06 526 GLN A N 1
ATOM 4064 C CA . GLN A 1 526 ? -0.577 -8.694 -14.090 1.00 95.06 526 GLN A CA 1
ATOM 4065 C C . GLN A 1 526 ? -2.077 -8.730 -14.379 1.00 95.06 526 GLN A C 1
ATOM 4067 O O . GLN A 1 526 ? -2.786 -9.519 -13.758 1.00 95.06 526 GLN A O 1
ATOM 4072 N N . CYS A 1 527 ? -2.562 -7.878 -15.283 1.00 95.69 527 CYS A N 1
ATOM 4073 C CA . CYS A 1 527 ? -3.994 -7.743 -15.569 1.00 95.69 527 CYS A CA 1
ATOM 4074 C C . CYS A 1 527 ? -4.252 -7.480 -17.056 1.00 95.69 527 CYS A C 1
ATOM 4076 O O . CYS A 1 527 ? -3.423 -6.874 -17.738 1.00 95.69 527 CYS A O 1
ATOM 4078 N N . PHE A 1 528 ? -5.446 -7.853 -17.521 1.00 96.75 528 PHE A N 1
ATOM 4079 C CA . PHE A 1 528 ? -5.956 -7.513 -18.848 1.00 96.75 528 PHE A CA 1
ATOM 4080 C C . PHE A 1 528 ? -7.314 -6.830 -18.728 1.00 96.75 528 PHE A C 1
ATOM 4082 O O . PHE A 1 528 ? -8.172 -7.265 -17.956 1.00 96.75 528 PHE A O 1
ATOM 4089 N N . PHE A 1 529 ? -7.509 -5.786 -19.523 1.00 97.06 529 PHE A N 1
ATOM 4090 C CA . PHE A 1 529 ? -8.751 -5.033 -19.608 1.00 97.06 529 PHE A CA 1
ATOM 4091 C C . PHE A 1 529 ? -9.206 -4.946 -21.061 1.00 97.06 529 PHE A C 1
ATOM 4093 O O . PHE A 1 529 ? -8.385 -4.761 -21.963 1.00 97.06 529 PHE A O 1
ATOM 4100 N N . VAL A 1 530 ? -10.515 -5.035 -21.272 1.00 96.38 530 VAL A N 1
ATOM 4101 C CA . VAL A 1 530 ? -11.170 -4.774 -22.554 1.00 96.38 530 VAL A CA 1
ATOM 4102 C C . VAL A 1 530 ? -12.193 -3.672 -22.329 1.00 96.38 530 VAL A C 1
ATOM 4104 O O . VAL A 1 530 ? -13.057 -3.795 -21.458 1.00 96.38 530 VAL A O 1
ATOM 4107 N N . ARG A 1 531 ? -12.075 -2.588 -23.094 1.00 94.31 531 ARG A N 1
ATOM 4108 C CA . ARG A 1 531 ? -12.990 -1.448 -23.036 1.00 94.31 531 ARG A CA 1
ATOM 4109 C C . ARG A 1 531 ? -13.687 -1.264 -24.373 1.00 94.31 531 ARG A C 1
ATOM 4111 O O . ARG A 1 531 ? -13.025 -1.273 -25.406 1.00 94.31 531 ARG A O 1
ATOM 4118 N N . ASP A 1 532 ? -14.992 -1.039 -24.344 1.00 92.62 532 ASP A N 1
ATOM 4119 C CA . ASP A 1 532 ? -15.738 -0.540 -25.499 1.00 92.62 532 ASP A CA 1
ATOM 4120 C C . ASP A 1 532 ? -15.561 0.986 -25.602 1.00 92.62 532 ASP A C 1
ATOM 4122 O O . ASP A 1 532 ? -15.881 1.724 -24.669 1.00 92.62 532 ASP A O 1
ATOM 4126 N N . ASP A 1 533 ? -15.011 1.471 -26.716 1.00 90.31 533 ASP A N 1
ATOM 4127 C CA . ASP A 1 533 ? -14.677 2.891 -26.896 1.00 90.31 533 ASP A CA 1
ATOM 4128 C C . ASP A 1 533 ? -15.902 3.776 -27.174 1.00 90.31 533 ASP A C 1
ATOM 4130 O O . ASP A 1 533 ? -15.816 5.005 -27.085 1.00 90.31 533 ASP A O 1
ATOM 4134 N N . GLU A 1 534 ? -17.050 3.173 -27.491 1.00 89.00 534 GLU A N 1
ATOM 4135 C CA . GLU A 1 534 ? -18.312 3.886 -27.662 1.00 89.00 534 GLU A CA 1
ATOM 4136 C C . GLU A 1 534 ? -19.070 3.984 -26.335 1.00 89.00 534 GLU A C 1
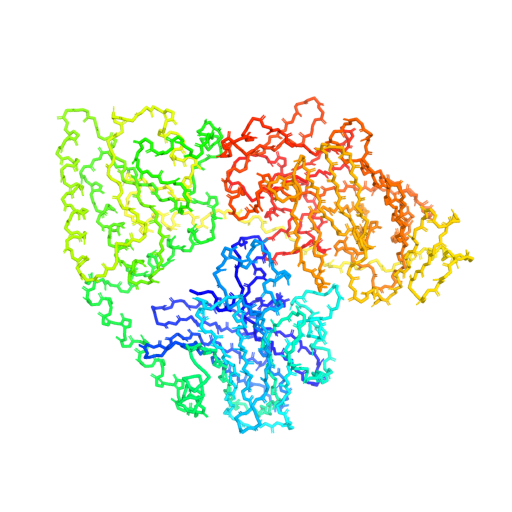ATOM 4138 O O . GLU A 1 534 ? -19.512 5.073 -25.954 1.00 89.00 534 GLU A O 1
ATOM 4143 N N . THR A 1 535 ? -19.220 2.866 -25.613 1.00 86.38 535 THR A N 1
ATOM 4144 C CA . THR A 1 535 ? -20.035 2.811 -24.380 1.00 86.38 535 THR A CA 1
ATOM 4145 C C . THR A 1 535 ? -19.259 3.133 -23.113 1.00 86.38 535 THR A C 1
ATOM 4147 O O . THR A 1 535 ? -19.872 3.558 -22.127 1.00 86.38 535 THR A O 1
ATOM 4150 N N . TRP A 1 536 ? -17.930 2.996 -23.157 1.00 87.12 536 TRP A N 1
ATOM 4151 C CA . TRP A 1 536 ? -17.011 3.091 -22.019 1.00 87.12 536 TRP A CA 1
ATOM 4152 C C . TRP A 1 536 ? -17.177 1.974 -20.989 1.00 87.12 536 TRP A C 1
ATOM 4154 O O . TRP A 1 536 ? -16.655 2.075 -19.878 1.00 87.12 536 TRP A O 1
ATOM 4164 N N . GLU A 1 537 ? -17.880 0.902 -21.351 1.00 89.50 537 GLU A N 1
ATOM 4165 C CA . GLU A 1 537 ? -17.952 -0.297 -20.526 1.00 89.50 537 GLU A CA 1
ATOM 4166 C C . GLU A 1 537 ? -16.585 -0.978 -20.484 1.00 89.50 537 GLU A C 1
ATOM 4168 O O . GLU A 1 537 ? -15.912 -1.136 -21.506 1.00 89.50 537 GLU A O 1
ATOM 4173 N N . LEU A 1 538 ? -16.179 -1.370 -19.280 1.00 91.62 538 LEU A N 1
ATOM 4174 C CA . LEU A 1 538 ? -14.896 -1.995 -18.994 1.00 91.62 538 LEU A CA 1
ATOM 4175 C C . LEU A 1 538 ? -15.149 -3.399 -18.450 1.00 91.62 538 LEU A C 1
ATOM 4177 O O . LEU A 1 538 ? -15.967 -3.573 -17.552 1.00 91.62 538 LEU A O 1
ATOM 4181 N N . CYS A 1 539 ? -14.425 -4.387 -18.963 1.00 93.19 539 CYS A N 1
ATOM 4182 C CA . CYS A 1 539 ? -14.466 -5.760 -18.471 1.00 93.19 539 CYS A CA 1
ATOM 4183 C C . CYS A 1 539 ? -13.066 -6.388 -18.461 1.00 93.19 539 CYS A C 1
ATOM 4185 O O . CYS A 1 539 ? -12.106 -5.841 -19.013 1.00 93.19 539 CYS A O 1
ATOM 4187 N N . SER A 1 540 ? -12.943 -7.538 -17.802 1.00 94.94 540 SER A N 1
ATOM 4188 C CA . SER A 1 540 ? -11.709 -8.320 -17.710 1.00 94.94 540 SER A CA 1
ATOM 4189 C C . SER A 1 540 ? -12.009 -9.799 -17.984 1.00 94.94 540 SER A C 1
ATOM 4191 O O . SER A 1 540 ? -13.095 -10.262 -17.628 1.00 94.94 540 SER A O 1
ATOM 4193 N N . PRO A 1 541 ? -11.088 -10.563 -18.606 1.00 96.06 541 PRO A N 1
ATOM 4194 C CA . PRO A 1 541 ? -11.261 -12.008 -18.788 1.00 96.06 541 PRO A CA 1
ATOM 4195 C C . PRO A 1 541 ? -11.158 -12.808 -17.478 1.00 96.06 541 PRO A C 1
ATOM 4197 O O . PRO A 1 541 ? -11.490 -13.990 -17.454 1.00 96.06 541 PRO A O 1
ATOM 4200 N N . THR A 1 542 ? -10.666 -12.195 -16.400 1.00 96.25 542 THR A N 1
ATOM 4201 C CA . THR A 1 542 ? -10.416 -12.832 -15.102 1.00 96.25 542 THR A CA 1
ATOM 4202 C C . THR A 1 542 ? -11.252 -12.179 -14.002 1.00 96.25 542 THR A C 1
ATOM 4204 O O . THR A 1 542 ? -11.640 -11.019 -14.119 1.00 96.25 542 THR A O 1
ATOM 4207 N N . ALA A 1 543 ? -11.520 -12.904 -12.908 1.00 94.62 543 ALA A N 1
ATOM 4208 C CA . ALA A 1 543 ? -12.353 -12.403 -11.801 1.00 94.62 543 ALA A CA 1
ATOM 4209 C C . ALA A 1 543 ? -11.688 -11.293 -10.961 1.00 94.62 543 ALA A C 1
ATOM 4211 O O . ALA A 1 543 ? -12.331 -10.681 -10.114 1.00 94.62 543 ALA A O 1
ATOM 4212 N N . SER A 1 544 ? -10.393 -11.056 -11.167 1.00 93.06 544 SER A N 1
ATOM 4213 C CA . SER A 1 544 ? -9.599 -9.980 -10.581 1.00 93.06 544 SER A CA 1
ATOM 4214 C C . SER A 1 544 ? -8.760 -9.333 -11.693 1.00 93.06 544 SER A C 1
ATOM 4216 O O . SER A 1 544 ? -8.284 -10.061 -12.569 1.00 93.06 544 SER A O 1
ATOM 4218 N N . PRO A 1 545 ? -8.523 -8.007 -11.681 1.00 90.69 545 PRO A N 1
ATOM 4219 C CA . PRO A 1 545 ? -8.887 -7.042 -10.632 1.00 90.69 545 PRO A CA 1
ATOM 4220 C C . PRO A 1 545 ? -10.322 -6.509 -10.740 1.00 90.69 545 PRO A C 1
ATOM 4222 O O . PRO A 1 545 ? -10.862 -6.006 -9.763 1.00 90.69 545 PRO A O 1
ATOM 4225 N N . LEU A 1 546 ? -10.952 -6.622 -11.911 1.00 91.44 546 LEU A N 1
ATOM 4226 C CA . LEU A 1 546 ? -12.297 -6.114 -12.153 1.00 91.44 546 LEU A CA 1
ATOM 4227 C C . LEU A 1 546 ? -13.301 -7.265 -12.152 1.00 91.44 546 LEU A C 1
ATOM 4229 O O . LEU A 1 546 ? -13.409 -8.003 -13.132 1.00 91.44 546 LEU A O 1
ATOM 4233 N N . ARG A 1 547 ? -14.035 -7.393 -11.047 1.00 90.19 547 ARG A N 1
ATOM 4234 C CA . ARG A 1 547 ? -15.079 -8.402 -10.891 1.00 90.19 547 ARG A CA 1
ATOM 4235 C C . ARG A 1 547 ? -16.426 -7.899 -11.407 1.00 90.19 547 ARG A C 1
ATOM 4237 O O . ARG A 1 547 ? -16.858 -6.805 -11.046 1.00 90.19 547 ARG A O 1
ATOM 4244 N N . ASP A 1 548 ? -17.074 -8.720 -12.221 1.00 90.06 548 ASP A N 1
ATOM 4245 C CA . ASP A 1 548 ? -18.502 -8.659 -12.503 1.00 90.06 548 ASP A CA 1
ATOM 4246 C C . ASP A 1 548 ? -19.236 -9.361 -11.353 1.00 90.06 548 ASP A C 1
ATOM 4248 O O . ASP A 1 548 ? -18.997 -10.542 -11.081 1.00 90.06 548 ASP A O 1
ATOM 4252 N N . GLU A 1 549 ? -20.063 -8.612 -10.625 1.00 86.69 549 GLU A N 1
ATOM 4253 C CA . GLU A 1 549 ? -20.749 -9.104 -9.424 1.00 86.69 549 GLU A CA 1
ATOM 4254 C C . GLU A 1 549 ? -21.773 -10.194 -9.757 1.00 86.69 549 GLU A C 1
ATOM 4256 O O . GLU A 1 549 ? -21.933 -11.133 -8.975 1.00 86.69 549 GLU A O 1
ATOM 4261 N N . ASP A 1 550 ? -22.389 -10.115 -10.941 1.00 87.31 550 ASP A N 1
ATOM 4262 C CA . ASP A 1 550 ? -23.379 -11.078 -11.436 1.00 87.31 550 ASP A CA 1
ATOM 4263 C C . ASP A 1 550 ? -22.761 -12.103 -12.410 1.00 87.31 550 ASP A C 1
ATOM 4265 O O . ASP A 1 550 ? -23.422 -13.050 -12.853 1.00 87.31 550 ASP A O 1
ATOM 4269 N N . GLY A 1 551 ? -21.473 -11.939 -12.722 1.00 88.38 551 GLY A N 1
ATOM 4270 C CA . GLY A 1 551 ? -20.734 -12.754 -13.675 1.00 88.38 551 GLY A CA 1
ATOM 4271 C C . GLY A 1 551 ? -20.415 -14.164 -13.174 1.00 88.38 551 GLY A C 1
ATOM 4272 O O . GLY A 1 551 ? -20.267 -14.439 -11.979 1.00 88.38 551 GLY A O 1
ATOM 4273 N N . VAL A 1 552 ? -20.258 -15.083 -14.130 1.00 93.44 552 VAL A N 1
ATOM 4274 C CA . VAL A 1 552 ? -19.699 -16.420 -13.896 1.00 93.44 552 VAL A CA 1
ATOM 4275 C C . VAL A 1 552 ? -18.350 -16.508 -14.590 1.00 93.44 552 VAL A C 1
ATOM 4277 O O . VAL A 1 552 ? -18.256 -16.279 -15.794 1.00 93.44 552 VAL A O 1
ATOM 4280 N N . TYR A 1 553 ? -17.326 -16.903 -13.841 1.00 96.00 553 TYR A N 1
ATOM 4281 C CA . TYR A 1 553 ? -15.981 -17.127 -14.360 1.00 96.00 553 TYR A CA 1
ATOM 4282 C C . TYR A 1 553 ? -15.647 -18.611 -14.327 1.00 96.00 553 TYR A C 1
ATOM 4284 O O . TYR A 1 553 ? -15.934 -19.296 -13.341 1.00 96.00 553 TYR A O 1
ATOM 4292 N N . ILE A 1 554 ? -14.995 -19.100 -15.379 1.00 97.69 554 ILE A N 1
ATOM 4293 C CA . ILE A 1 554 ? -14.441 -20.455 -15.408 1.00 97.69 554 ILE A CA 1
ATOM 4294 C C . ILE A 1 554 ? -12.925 -20.350 -15.505 1.00 97.69 554 ILE A C 1
ATOM 4296 O O . ILE A 1 554 ? -12.401 -19.808 -16.475 1.00 97.69 554 ILE A O 1
ATOM 4300 N N . ALA A 1 555 ? -12.224 -20.899 -14.517 1.00 98.06 555 ALA A N 1
ATOM 4301 C CA . ALA A 1 555 ? -10.782 -21.088 -14.558 1.00 98.06 555 ALA A CA 1
ATOM 4302 C C . ALA A 1 555 ? -10.467 -22.571 -14.765 1.00 98.06 555 ALA A C 1
ATOM 4304 O O . ALA A 1 555 ? -11.008 -23.442 -14.087 1.00 98.06 555 ALA A O 1
ATOM 4305 N N . ARG A 1 556 ? -9.579 -22.870 -15.707 1.00 98.25 556 ARG A N 1
ATOM 4306 C CA . ARG A 1 556 ? -9.110 -24.222 -16.016 1.00 98.25 556 ARG A CA 1
ATOM 4307 C C . ARG A 1 556 ? -7.612 -24.266 -15.823 1.00 98.25 556 ARG A C 1
ATOM 4309 O O . ARG A 1 556 ? -6.879 -23.585 -16.539 1.00 98.25 556 ARG A O 1
ATOM 4316 N N . HIS A 1 557 ? -7.157 -25.080 -14.887 1.00 98.25 557 HIS A N 1
ATOM 4317 C CA . HIS A 1 557 ? -5.745 -25.301 -14.621 1.00 98.25 557 HIS A CA 1
ATOM 4318 C C . HIS A 1 557 ? -5.340 -26.653 -15.195 1.00 98.25 557 HIS A C 1
ATOM 4320 O O . HIS A 1 557 ? -5.774 -27.698 -14.716 1.00 98.25 557 HIS A O 1
ATOM 4326 N N . GLY A 1 558 ? -4.544 -26.630 -16.260 1.00 97.31 558 GLY A N 1
ATOM 4327 C CA . GLY A 1 558 ? -4.016 -27.825 -16.905 1.00 97.31 558 GLY A CA 1
ATOM 4328 C C . GLY A 1 558 ? -2.505 -27.945 -16.736 1.00 97.31 558 GLY A C 1
ATOM 4329 O O . GLY A 1 558 ? -1.821 -27.028 -16.276 1.00 97.31 558 GLY A O 1
ATOM 4330 N N . GLN A 1 559 ? -1.965 -29.082 -17.166 1.00 93.50 559 GLN A N 1
ATOM 4331 C CA . GLN A 1 559 ? -0.518 -29.285 -17.241 1.00 93.50 559 GLN A CA 1
ATOM 4332 C C . GLN A 1 559 ? 0.101 -28.305 -18.250 1.00 93.50 559 GLN A C 1
ATOM 4334 O O . GLN A 1 559 ? -0.105 -28.435 -19.456 1.00 93.50 559 GLN A O 1
ATOM 4339 N N . GLY A 1 560 ? 0.846 -27.317 -17.749 1.00 94.19 560 GLY A N 1
ATOM 4340 C CA . GLY A 1 560 ? 1.561 -26.336 -18.569 1.00 94.19 560 GLY A CA 1
ATOM 4341 C C . GLY A 1 560 ? 0.739 -25.128 -19.036 1.00 94.19 560 GLY A C 1
ATOM 4342 O O . GLY A 1 560 ? 1.261 -24.325 -19.806 1.00 94.19 560 GLY A O 1
ATOM 4343 N N . TYR A 1 561 ? -0.519 -24.974 -18.604 1.00 97.88 5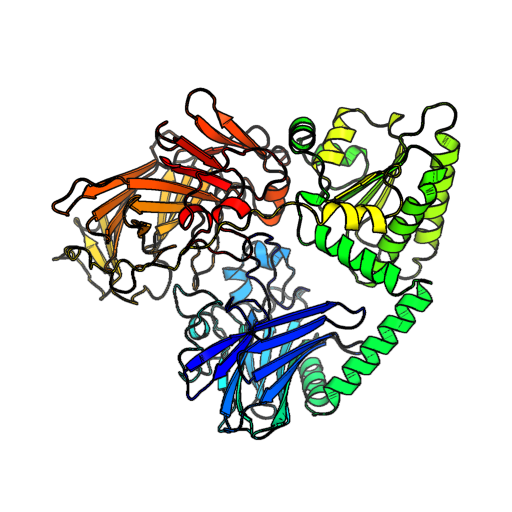61 TYR A N 1
ATOM 4344 C CA . TYR A 1 561 ? -1.339 -23.812 -18.968 1.00 97.88 561 TYR A CA 1
ATOM 4345 C C . TYR A 1 561 ? -2.457 -23.517 -17.966 1.00 97.88 561 TYR A C 1
ATOM 4347 O O . TYR A 1 561 ? -2.923 -24.399 -17.245 1.00 97.88 561 TYR A O 1
ATOM 4355 N N . SER A 1 562 ? -2.963 -22.288 -18.009 1.00 98.56 562 SER A N 1
ATOM 4356 C CA . SER A 1 562 ? -4.240 -21.913 -17.401 1.00 98.56 562 SER A CA 1
ATOM 4357 C C . SER A 1 562 ? -5.125 -21.208 -18.424 1.00 98.56 562 SER A C 1
ATOM 4359 O O . SER A 1 562 ? -4.626 -20.451 -19.254 1.00 98.56 562 SER A O 1
ATOM 4361 N N . ARG A 1 563 ? -6.434 -21.466 -18.390 1.00 98.50 563 ARG A N 1
ATOM 4362 C CA . ARG A 1 563 ? -7.427 -20.805 -19.247 1.00 98.50 563 ARG A CA 1
ATOM 4363 C C . ARG A 1 563 ? -8.520 -20.169 -18.402 1.00 98.50 563 ARG A C 1
ATOM 4365 O O . ARG A 1 563 ? -9.004 -20.811 -17.477 1.00 98.50 563 ARG A O 1
ATOM 4372 N N . PHE A 1 564 ? -8.922 -18.959 -18.763 1.00 98.38 564 PHE A N 1
ATOM 4373 C CA . PHE A 1 564 ? -10.011 -18.218 -18.140 1.00 98.38 564 PHE A CA 1
ATOM 4374 C C . PHE A 1 564 ? -11.079 -17.894 -19.176 1.00 98.38 564 PHE A C 1
ATOM 4376 O O . PHE A 1 564 ? -10.745 -17.496 -20.292 1.00 98.38 564 PHE A O 1
ATOM 4383 N N . GLU A 1 565 ? -12.340 -18.080 -18.803 1.00 97.75 565 GLU A N 1
ATOM 4384 C CA . GLU A 1 565 ? -13.509 -17.831 -19.644 1.00 97.75 565 GLU A CA 1
ATOM 4385 C C . GLU A 1 565 ? -14.473 -16.912 -18.883 1.00 97.75 565 GLU A C 1
ATOM 4387 O O . GLU A 1 565 ? -14.806 -17.185 -17.723 1.00 97.75 565 GLU A O 1
ATOM 4392 N N . HIS A 1 566 ? -14.902 -15.826 -19.527 1.00 96.00 566 HIS A N 1
ATOM 4393 C CA . HIS A 1 566 ? -15.832 -14.852 -18.961 1.00 96.00 566 HIS A CA 1
ATOM 4394 C C . HIS A 1 566 ? -16.653 -14.181 -20.067 1.00 96.00 566 HIS A C 1
ATOM 4396 O O . HIS A 1 566 ? -16.097 -13.755 -21.079 1.00 96.00 566 HIS A O 1
ATOM 4402 N N . ASN A 1 567 ? -17.962 -14.046 -19.853 1.00 94.00 567 ASN A N 1
ATOM 4403 C CA . ASN A 1 567 ? -18.851 -13.330 -20.761 1.00 94.00 567 ASN A CA 1
ATOM 4404 C C . ASN A 1 567 ? -19.353 -12.056 -20.084 1.00 94.00 567 ASN A C 1
ATOM 4406 O O . ASN A 1 567 ? -20.082 -12.140 -19.101 1.00 94.00 567 ASN A O 1
ATOM 4410 N N . ALA A 1 568 ? -19.004 -10.895 -20.634 1.00 89.75 568 ALA A N 1
ATOM 4411 C CA . ALA A 1 568 ? -19.402 -9.589 -20.110 1.00 89.75 568 ALA A CA 1
ATOM 4412 C C . ALA A 1 568 ? -19.439 -8.543 -21.226 1.00 89.75 568 ALA A C 1
ATOM 4414 O O . ALA A 1 568 ? -18.764 -8.697 -22.241 1.00 89.75 568 ALA A O 1
ATOM 4415 N N . CYS A 1 569 ? -20.223 -7.475 -21.050 1.00 84.81 569 CYS A N 1
ATOM 4416 C CA . CYS A 1 569 ? -20.348 -6.381 -22.028 1.00 84.81 569 CYS A CA 1
ATOM 4417 C C . CYS A 1 569 ? -20.728 -6.859 -23.449 1.00 84.81 569 CYS A C 1
ATOM 4419 O O . CYS A 1 569 ? -20.279 -6.291 -24.444 1.00 84.81 569 CYS A O 1
ATOM 4421 N N . GLU A 1 570 ? -21.519 -7.938 -23.549 1.00 90.69 570 GLU A N 1
ATOM 4422 C CA . GLU A 1 570 ? -21.837 -8.631 -24.813 1.00 90.69 570 GLU A CA 1
ATOM 4423 C C . GLU A 1 570 ? -20.591 -9.137 -25.579 1.00 90.69 570 GLU A C 1
ATOM 4425 O O . GLU A 1 570 ? -20.603 -9.280 -26.808 1.00 90.69 570 GLU A O 1
ATOM 4430 N N . LEU A 1 571 ? -19.516 -9.453 -24.857 1.00 93.19 571 LEU A N 1
ATOM 4431 C CA . LEU A 1 571 ? -18.300 -10.084 -25.360 1.00 93.19 571 LEU A CA 1
ATOM 4432 C C . LEU A 1 571 ? -18.104 -11.450 -24.692 1.00 93.19 571 LEU A C 1
ATOM 4434 O O . LEU A 1 571 ? -18.274 -11.579 -23.482 1.00 93.19 571 LEU A O 1
ATOM 4438 N N . GLU A 1 572 ? -17.689 -12.453 -25.466 1.00 95.94 572 GLU A N 1
ATOM 4439 C CA . GLU A 1 572 ? -17.082 -13.679 -24.928 1.00 95.94 572 GLU A CA 1
ATOM 4440 C C . GLU A 1 572 ? -15.562 -13.478 -24.874 1.00 95.94 572 GLU A C 1
ATOM 4442 O O . GLU A 1 572 ? -14.931 -13.173 -25.897 1.00 95.94 572 GLU A O 1
ATOM 4447 N N . LEU A 1 573 ? -14.973 -13.642 -23.689 1.00 97.25 573 LEU A N 1
ATOM 4448 C CA . LEU A 1 573 ? -13.542 -13.493 -23.438 1.00 97.25 573 LEU A CA 1
ATOM 4449 C C . LEU A 1 573 ? -12.929 -14.846 -23.058 1.00 97.25 573 LEU A C 1
ATOM 4451 O O . LEU A 1 573 ? -13.368 -15.492 -22.108 1.00 97.25 573 LEU A O 1
ATOM 4455 N N . GLU A 1 574 ? -11.871 -15.245 -23.765 1.00 98.25 574 GLU A N 1
ATOM 4456 C CA . GLU A 1 574 ? -11.034 -16.400 -23.415 1.00 98.25 574 GLU A CA 1
ATOM 4457 C C . GLU A 1 574 ? -9.576 -15.947 -23.282 1.00 98.25 574 GLU A C 1
ATOM 4459 O O . GLU A 1 574 ? -8.963 -15.532 -24.267 1.00 98.25 574 GLU A O 1
ATOM 4464 N N . LEU A 1 575 ? -8.993 -16.075 -22.090 1.00 98.56 575 LEU A N 1
ATOM 4465 C CA . LEU A 1 575 ? -7.569 -15.835 -21.847 1.00 98.56 575 LEU A CA 1
ATOM 4466 C C . LEU A 1 575 ? -6.848 -17.164 -21.615 1.00 98.56 575 LEU A C 1
ATOM 4468 O O . LEU A 1 575 ? -7.145 -17.870 -20.657 1.00 98.56 575 LEU A O 1
ATOM 4472 N N . LEU A 1 576 ? -5.878 -17.496 -22.466 1.00 98.69 576 LEU A N 1
ATOM 4473 C CA . LEU A 1 576 ? -4.996 -18.654 -22.298 1.00 98.69 576 LEU A CA 1
ATOM 4474 C C . LEU A 1 576 ? -3.586 -18.196 -21.923 1.00 98.69 576 LEU A C 1
ATOM 4476 O O . L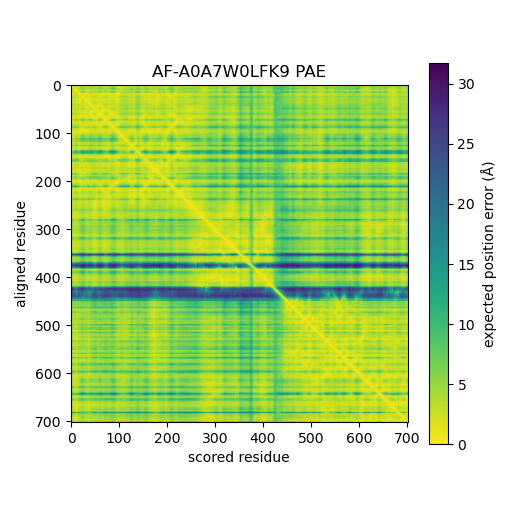EU A 1 576 ? -2.985 -17.422 -22.663 1.00 98.69 576 LEU A O 1
ATOM 4480 N N . GLU A 1 577 ? -3.036 -18.740 -20.843 1.00 98.56 577 GLU A N 1
ATOM 4481 C CA . GLU A 1 577 ? -1.686 -18.442 -20.365 1.00 98.56 577 GLU A CA 1
ATOM 4482 C C . GLU A 1 577 ? -0.819 -19.702 -20.299 1.00 98.56 577 GLU A C 1
ATOM 4484 O O . GLU A 1 577 ? -1.262 -20.727 -19.779 1.00 98.56 577 GLU A O 1
ATOM 4489 N N . TYR A 1 578 ? 0.414 -19.636 -20.807 1.00 98.25 578 TYR A N 1
ATOM 4490 C CA . TYR A 1 578 ? 1.368 -20.752 -20.790 1.00 98.25 578 TYR A CA 1
ATOM 4491 C C . TYR A 1 578 ? 2.824 -20.277 -20.929 1.00 98.25 578 TYR A C 1
ATOM 4493 O O . TYR A 1 578 ? 3.085 -19.115 -21.246 1.00 98.25 578 TYR A O 1
ATOM 4501 N N . VAL A 1 579 ? 3.773 -21.186 -20.685 1.00 98.00 579 VAL A N 1
ATOM 4502 C CA . VAL A 1 579 ? 5.221 -20.966 -20.854 1.00 98.00 579 VAL A CA 1
ATOM 4503 C C . VAL A 1 579 ? 5.738 -21.890 -21.961 1.00 98.00 579 VAL A C 1
ATOM 4505 O O . VAL A 1 579 ? 5.491 -23.097 -21.887 1.00 98.00 579 VAL A O 1
ATOM 4508 N N . PRO A 1 580 ? 6.427 -21.376 -23.000 1.00 96.44 580 PRO A N 1
ATOM 4509 C CA . PRO A 1 580 ? 7.130 -22.214 -23.967 1.00 96.44 580 PRO A CA 1
ATOM 4510 C C . PRO A 1 580 ? 8.194 -23.088 -23.293 1.00 96.44 580 PRO A C 1
ATOM 4512 O O . PRO A 1 580 ? 8.785 -22.710 -22.286 1.00 96.44 580 PRO A O 1
ATOM 4515 N N . LEU A 1 581 ? 8.481 -24.257 -23.865 1.00 94.81 581 LEU A N 1
ATOM 4516 C CA . LEU A 1 581 ? 9.412 -25.211 -23.248 1.00 94.81 581 LEU A CA 1
ATOM 4517 C C . LEU A 1 581 ? 10.854 -24.684 -23.157 1.00 94.81 581 LEU A C 1
ATOM 4519 O O . LEU A 1 581 ? 11.542 -24.993 -22.188 1.00 94.81 581 LEU A O 1
ATOM 4523 N N . ALA A 1 582 ? 11.299 -23.909 -24.152 1.00 94.94 582 ALA A N 1
ATOM 4524 C CA . ALA A 1 582 ? 12.681 -23.435 -24.261 1.00 94.94 582 ALA A CA 1
ATOM 4525 C C . ALA A 1 582 ? 12.862 -21.956 -23.879 1.00 94.94 582 ALA A C 1
ATOM 4527 O O . ALA A 1 582 ? 13.918 -21.585 -23.370 1.00 94.94 582 ALA A O 1
ATOM 4528 N N . ASP A 1 583 ? 11.846 -21.119 -24.100 1.00 95.44 583 ASP A N 1
ATOM 4529 C CA . ASP A 1 583 ? 11.982 -19.667 -23.976 1.00 95.44 583 ASP A CA 1
ATOM 4530 C C . ASP A 1 583 ? 11.527 -19.157 -22.600 1.00 95.44 583 ASP A C 1
ATOM 4532 O O . ASP A 1 583 ? 10.510 -19.620 -22.072 1.00 95.44 583 ASP A O 1
ATOM 4536 N N . PRO A 1 584 ? 12.219 -18.166 -22.005 1.00 95.69 584 PRO A N 1
ATOM 4537 C CA . PRO A 1 584 ? 11.850 -17.586 -20.718 1.00 95.69 584 PRO A CA 1
ATOM 4538 C C . PRO A 1 584 ? 10.712 -16.562 -20.864 1.00 95.69 584 PRO A C 1
ATOM 4540 O O . PRO A 1 584 ? 10.874 -15.383 -20.553 1.00 95.69 584 PRO A O 1
ATOM 4543 N N . LEU A 1 585 ? 9.569 -17.011 -21.383 1.00 95.25 585 LEU A N 1
ATOM 4544 C CA . LEU A 1 585 ? 8.441 -16.162 -21.752 1.00 95.25 585 LEU A CA 1
ATOM 4545 C C . LEU A 1 585 ? 7.138 -16.676 -21.136 1.00 95.25 585 LEU A C 1
ATOM 4547 O O . LEU A 1 585 ? 6.839 -17.867 -21.181 1.00 95.25 585 LEU A O 1
ATOM 4551 N N . LYS A 1 586 ? 6.311 -15.757 -20.636 1.00 97.44 586 LYS A N 1
ATOM 4552 C CA . LYS A 1 586 ? 4.882 -16.006 -20.421 1.00 97.44 586 LYS A CA 1
ATOM 4553 C C . LYS A 1 586 ? 4.127 -15.536 -21.659 1.00 97.44 586 LYS A C 1
ATOM 4555 O O . LYS A 1 586 ? 4.219 -14.365 -22.015 1.00 97.44 586 LYS A O 1
ATOM 4560 N N . ILE A 1 587 ? 3.360 -16.421 -22.286 1.00 97.69 587 ILE A N 1
ATOM 4561 C CA . ILE A 1 587 ? 2.447 -16.053 -23.371 1.00 97.69 587 ILE A CA 1
ATOM 4562 C C . ILE A 1 587 ? 1.035 -15.978 -22.803 1.00 97.69 587 ILE A C 1
ATOM 4564 O O . ILE A 1 587 ? 0.529 -16.973 -22.288 1.00 97.69 587 ILE A O 1
ATOM 4568 N N . SER A 1 588 ? 0.394 -14.820 -22.955 1.00 97.62 588 SER A N 1
ATOM 4569 C CA . SER A 1 588 ? -1.017 -14.595 -22.635 1.00 97.62 588 SER A CA 1
ATOM 4570 C C . SER A 1 588 ? -1.778 -14.297 -23.928 1.00 97.62 588 SER A C 1
ATOM 4572 O O . SER A 1 588 ? -1.585 -13.259 -24.556 1.00 97.62 588 SER A O 1
ATOM 4574 N N . ARG A 1 589 ? -2.636 -15.226 -24.357 1.00 97.88 589 ARG A N 1
ATOM 4575 C CA . ARG A 1 589 ? -3.444 -15.110 -25.576 1.00 97.88 589 ARG A CA 1
ATOM 4576 C C . ARG A 1 589 ? -4.893 -14.820 -25.212 1.00 97.88 589 ARG A C 1
ATOM 4578 O O . ARG A 1 589 ? -5.596 -15.724 -24.765 1.00 97.88 589 ARG A O 1
ATOM 4585 N N . LEU A 1 590 ? -5.331 -13.591 -25.467 1.00 97.94 590 LEU A N 1
ATOM 4586 C CA . LEU A 1 590 ? -6.720 -13.169 -25.320 1.00 97.94 590 LEU A CA 1
ATOM 4587 C C . LEU A 1 590 ? -7.469 -13.335 -26.648 1.00 97.94 590 LEU A C 1
ATOM 4589 O O . LEU A 1 590 ? -7.058 -12.789 -27.672 1.00 97.94 590 LEU A O 1
ATOM 4593 N N . LYS A 1 591 ? -8.574 -14.078 -26.629 1.00 98.00 591 LYS A N 1
ATOM 4594 C CA . LYS A 1 591 ? -9.565 -14.106 -27.706 1.00 98.00 591 LYS A CA 1
ATOM 4595 C C . LYS A 1 591 ? -10.802 -13.348 -27.252 1.00 98.00 591 LYS A C 1
ATOM 4597 O O . LYS A 1 591 ? -11.253 -13.523 -26.123 1.00 98.00 591 LYS A O 1
ATOM 4602 N N . ILE A 1 592 ? -11.338 -12.539 -28.154 1.00 97.31 592 ILE A N 1
ATOM 4603 C CA . ILE A 1 592 ? -12.530 -11.727 -27.932 1.00 97.31 592 ILE A CA 1
ATOM 4604 C C . ILE A 1 592 ? -13.496 -12.047 -29.063 1.00 97.31 592 ILE A C 1
ATOM 4606 O O . ILE A 1 592 ? -13.125 -11.944 -30.235 1.00 97.31 592 ILE A O 1
ATOM 4610 N N . ARG A 1 593 ? -14.727 -12.423 -28.727 1.00 96.69 593 ARG A N 1
ATOM 4611 C CA . ARG A 1 593 ? -15.809 -12.574 -29.699 1.00 96.69 593 ARG A CA 1
ATOM 4612 C C . ARG A 1 593 ? -16.924 -11.603 -29.349 1.00 96.69 593 ARG A C 1
ATOM 4614 O O . ARG A 1 593 ? -17.466 -11.638 -28.251 1.00 96.69 593 ARG A O 1
ATOM 4621 N N . ASN A 1 594 ? -17.272 -10.752 -30.306 1.00 95.19 594 ASN A N 1
ATOM 4622 C CA . ASN A 1 594 ? -18.431 -9.882 -30.191 1.00 95.19 594 ASN A CA 1
ATOM 4623 C C . ASN A 1 594 ? -19.715 -10.708 -30.350 1.00 95.19 594 ASN A C 1
ATOM 4625 O O . ASN A 1 594 ? -19.892 -11.364 -31.378 1.00 95.19 594 ASN A O 1
ATOM 4629 N N . THR A 1 595 ? -20.582 -10.682 -29.339 1.00 93.94 595 THR A N 1
ATOM 4630 C CA . THR A 1 595 ? -21.880 -11.381 -29.353 1.00 93.94 595 THR A CA 1
ATOM 4631 C C . THR A 1 595 ? -23.061 -10.447 -29.584 1.00 93.94 595 THR A C 1
ATOM 4633 O O . THR A 1 595 ? -24.194 -10.914 -29.680 1.00 93.94 595 THR A O 1
ATOM 4636 N N . SER A 1 596 ? -22.816 -9.140 -29.719 1.00 90.56 596 SER A N 1
ATOM 4637 C CA . SER A 1 596 ? -23.868 -8.195 -30.072 1.00 90.56 596 SER A CA 1
ATOM 4638 C C . SER A 1 596 ? -24.169 -8.195 -31.570 1.00 90.56 596 SER A C 1
ATOM 4640 O O . SER A 1 596 ? -23.439 -8.742 -32.398 1.00 90.56 596 SER A O 1
ATOM 4642 N N . ASN A 1 597 ? -25.256 -7.520 -31.931 1.00 91.62 597 ASN A N 1
ATOM 4643 C CA . ASN A 1 597 ? -25.693 -7.326 -33.312 1.00 91.62 597 ASN A CA 1
ATOM 4644 C C . ASN A 1 597 ? -25.045 -6.112 -34.010 1.00 91.62 597 ASN A C 1
ATOM 4646 O O . ASN A 1 597 ? -25.461 -5.754 -35.111 1.00 91.62 597 ASN A O 1
ATOM 4650 N N . ARG A 1 598 ? -24.058 -5.459 -33.383 1.00 92.06 598 ARG A N 1
ATOM 4651 C CA . ARG A 1 598 ? -23.401 -4.250 -33.906 1.00 92.06 598 ARG A CA 1
ATOM 4652 C C . ARG A 1 598 ? -21.889 -4.401 -33.935 1.00 92.06 598 ARG A C 1
ATOM 4654 O O . ARG A 1 598 ? -21.315 -5.040 -33.057 1.00 92.06 598 ARG A O 1
ATOM 4661 N N . THR A 1 599 ? -21.235 -3.768 -34.904 1.00 95.12 599 THR A N 1
ATOM 4662 C CA . THR A 1 599 ? -19.773 -3.614 -34.904 1.00 95.12 599 THR A CA 1
ATOM 4663 C C . THR A 1 599 ? -19.343 -2.814 -33.676 1.00 95.12 599 THR A C 1
ATOM 4665 O O . THR A 1 599 ? -20.000 -1.837 -33.327 1.00 95.12 599 THR A O 1
ATOM 4668 N N . ARG A 1 600 ? -18.252 -3.224 -33.022 1.00 94.25 600 ARG A N 1
ATOM 4669 C CA . ARG A 1 600 ? -17.705 -2.550 -31.838 1.00 94.25 600 ARG A CA 1
ATOM 4670 C C . ARG A 1 600 ? -16.268 -2.124 -32.065 1.00 94.25 600 ARG A C 1
ATOM 4672 O O . ARG A 1 600 ? -15.499 -2.843 -32.705 1.00 94.25 600 ARG A O 1
ATOM 4679 N N . ARG A 1 601 ? -15.906 -0.986 -31.479 1.00 94.69 601 ARG A N 1
ATOM 4680 C CA . ARG A 1 601 ? -14.524 -0.532 -31.358 1.00 94.69 601 ARG A CA 1
ATOM 4681 C C . ARG A 1 601 ? -14.047 -0.807 -29.940 1.00 94.69 601 ARG A C 1
ATOM 4683 O O . ARG A 1 601 ? -14.603 -0.265 -28.989 1.00 94.69 601 ARG A O 1
ATOM 4690 N N . LEU A 1 602 ? -13.052 -1.676 -29.816 1.00 95.25 602 LEU A N 1
ATOM 4691 C CA . LEU A 1 602 ? -12.545 -2.132 -28.529 1.00 95.25 602 LEU A CA 1
ATOM 4692 C C . LEU A 1 602 ? -11.094 -1.694 -28.357 1.00 95.25 602 LEU A C 1
ATOM 4694 O O . LEU A 1 602 ? -10.297 -1.869 -29.276 1.00 95.25 602 LEU A O 1
ATOM 4698 N N . SER A 1 603 ? -10.767 -1.207 -27.165 1.00 95.69 603 SER A N 1
ATOM 4699 C CA . SER A 1 603 ? -9.394 -1.026 -26.701 1.00 95.69 603 SER A CA 1
ATOM 4700 C C . SER A 1 603 ? -9.012 -2.190 -25.786 1.00 95.69 603 SER A C 1
ATOM 4702 O O . SER A 1 603 ? -9.754 -2.521 -24.853 1.00 95.69 603 SER A O 1
ATOM 4704 N N . VAL A 1 604 ? -7.842 -2.791 -26.005 1.00 97.19 604 VAL A N 1
ATOM 4705 C CA . VAL A 1 604 ? -7.293 -3.844 -25.130 1.00 97.19 604 VAL A CA 1
ATOM 4706 C C . VAL A 1 604 ? -6.098 -3.284 -24.386 1.00 97.19 604 VAL A C 1
ATOM 4708 O O . VAL A 1 604 ? -5.190 -2.735 -24.997 1.00 97.19 604 VAL A O 1
ATOM 4711 N N . THR A 1 605 ? -6.079 -3.409 -23.061 1.00 98.06 605 THR A N 1
ATOM 4712 C CA . THR A 1 605 ? -4.973 -2.918 -22.230 1.00 98.06 605 THR A CA 1
ATOM 4713 C C . THR A 1 605 ? -4.386 -4.035 -21.380 1.00 98.06 605 THR A C 1
ATOM 4715 O O . THR A 1 605 ? -5.111 -4.695 -20.636 1.00 98.06 605 THR A O 1
ATOM 4718 N N . SER A 1 606 ? -3.070 -4.228 -21.461 1.00 97.38 606 SER A N 1
ATOM 4719 C CA . SER A 1 606 ? -2.314 -5.105 -20.564 1.00 97.38 606 SER A CA 1
ATOM 4720 C C . SER A 1 606 ? -1.565 -4.279 -19.528 1.00 97.38 606 SER A C 1
ATOM 4722 O O . SER A 1 606 ? -0.942 -3.276 -19.874 1.00 97.38 606 SER A O 1
ATOM 4724 N N . TYR A 1 607 ? -1.577 -4.734 -18.281 1.00 98.00 607 TYR A N 1
ATOM 4725 C CA . TYR A 1 607 ? -0.837 -4.150 -17.168 1.00 98.00 607 TYR A CA 1
ATOM 4726 C C . TYR A 1 607 ? 0.118 -5.190 -16.580 1.00 98.00 607 TYR A C 1
ATOM 4728 O O . TYR A 1 607 ? -0.304 -6.309 -16.285 1.00 98.00 607 TYR A O 1
ATOM 4736 N N . ALA A 1 608 ? 1.375 -4.812 -16.362 1.00 97.38 608 ALA A N 1
ATOM 4737 C CA . ALA A 1 608 ? 2.360 -5.582 -15.612 1.00 97.38 608 ALA A CA 1
ATOM 4738 C C . ALA A 1 608 ? 3.065 -4.684 -14.589 1.00 97.38 608 ALA A C 1
ATOM 4740 O O . ALA A 1 608 ? 3.618 -3.642 -14.932 1.00 97.38 608 ALA A O 1
ATOM 4741 N N . GLU A 1 609 ? 3.067 -5.082 -13.324 1.00 96.75 609 GLU A N 1
ATOM 4742 C CA . GLU A 1 609 ? 3.795 -4.374 -12.275 1.00 96.75 609 GLU A CA 1
ATOM 4743 C C . GLU A 1 609 ? 5.241 -4.875 -12.197 1.00 96.75 609 GLU A C 1
ATOM 4745 O O . GLU A 1 609 ? 5.464 -6.068 -11.995 1.00 96.75 609 GLU A O 1
ATOM 4750 N N . TRP A 1 610 ? 6.230 -3.987 -12.339 1.00 96.94 610 TRP A N 1
ATOM 4751 C CA . TRP A 1 610 ? 7.638 -4.391 -12.328 1.00 96.94 610 TRP A CA 1
ATOM 4752 C C . TRP A 1 610 ? 8.181 -4.557 -10.909 1.00 96.94 610 TRP A C 1
ATOM 4754 O O . TRP A 1 610 ? 8.038 -3.670 -10.065 1.00 96.94 610 TRP A O 1
ATOM 4764 N N . VAL A 1 611 ? 8.866 -5.680 -10.673 1.00 95.25 611 VAL A N 1
ATOM 4765 C CA . VAL A 1 611 ? 9.673 -5.907 -9.465 1.00 95.25 611 VAL A CA 1
ATOM 4766 C C . VAL A 1 611 ? 11.155 -5.949 -9.795 1.00 95.25 611 VAL A C 1
ATOM 4768 O O . VAL A 1 611 ? 11.906 -5.159 -9.245 1.00 95.25 611 VAL A O 1
ATOM 4771 N N . LEU A 1 612 ? 11.582 -6.848 -10.685 1.00 94.94 612 LEU A N 1
ATOM 4772 C CA . LEU A 1 612 ? 12.984 -7.020 -11.096 1.00 94.94 612 LEU A CA 1
ATOM 4773 C C . LEU A 1 612 ? 13.947 -7.169 -9.904 1.00 94.94 612 LEU A C 1
ATOM 4775 O O . LEU A 1 612 ? 14.943 -6.453 -9.781 1.00 94.94 612 LEU A O 1
ATOM 4779 N N . GLY A 1 613 ? 13.619 -8.076 -8.985 1.00 92.62 613 GLY A N 1
ATOM 4780 C CA . GLY A 1 613 ? 14.421 -8.353 -7.792 1.00 92.62 613 GLY A CA 1
ATOM 4781 C C . GLY A 1 613 ? 13.632 -9.075 -6.695 1.00 92.62 613 GLY A C 1
ATOM 4782 O O . GLY A 1 613 ? 12.574 -9.640 -6.979 1.00 92.62 613 GLY A O 1
ATOM 4783 N N . PRO A 1 614 ? 14.113 -9.048 -5.439 1.00 87.50 614 PRO A N 1
ATOM 4784 C CA . PRO A 1 614 ? 13.481 -9.773 -4.336 1.00 87.50 614 PRO A CA 1
ATOM 4785 C C . PRO A 1 614 ? 12.207 -9.098 -3.815 1.00 87.50 614 PRO A C 1
ATOM 4787 O O . PRO A 1 614 ? 11.330 -9.754 -3.256 1.00 87.50 614 PRO A O 1
ATOM 4790 N N . SER A 1 615 ? 12.086 -7.775 -3.963 1.00 88.62 615 SER A N 1
ATOM 4791 C CA . SER A 1 615 ? 10.876 -7.042 -3.593 1.00 88.62 615 SER A CA 1
ATOM 4792 C C . SER A 1 615 ? 10.779 -5.711 -4.328 1.00 88.62 615 SER A C 1
ATOM 4794 O O . SER A 1 615 ? 11.785 -5.045 -4.586 1.00 88.62 615 SER A O 1
ATOM 4796 N N . ARG A 1 616 ? 9.545 -5.274 -4.594 1.00 89.50 616 ARG A N 1
ATOM 4797 C CA . ARG A 1 616 ? 9.280 -3.990 -5.251 1.00 89.50 616 ARG A CA 1
ATOM 4798 C C . ARG A 1 616 ? 9.853 -2.807 -4.475 1.00 89.50 616 ARG A C 1
ATOM 4800 O O . ARG A 1 616 ? 10.391 -1.884 -5.068 1.00 89.50 616 ARG A O 1
ATOM 4807 N N . ARG A 1 617 ? 9.752 -2.832 -3.144 1.00 85.00 617 ARG A N 1
ATOM 4808 C CA . ARG A 1 617 ? 10.193 -1.728 -2.277 1.00 85.00 617 ARG A CA 1
ATOM 4809 C C . ARG A 1 617 ? 11.659 -1.353 -2.493 1.00 85.00 617 ARG A C 1
ATOM 4811 O O . ARG A 1 617 ? 11.995 -0.175 -2.403 1.00 85.00 617 ARG A O 1
ATOM 4818 N N . VAL A 1 618 ? 12.508 -2.352 -2.721 1.00 85.31 618 VAL A N 1
ATOM 4819 C CA . VAL A 1 618 ? 13.942 -2.154 -2.948 1.00 85.31 618 VAL A CA 1
ATOM 4820 C C . VAL A 1 618 ? 14.187 -1.802 -4.412 1.00 85.31 618 VAL A C 1
ATOM 4822 O O . VAL A 1 618 ? 14.806 -0.788 -4.705 1.00 85.31 618 VAL A O 1
ATOM 4825 N N . SER A 1 619 ? 13.644 -2.589 -5.340 1.00 91.50 619 SER A N 1
ATOM 4826 C CA . SER A 1 619 ? 13.992 -2.473 -6.759 1.00 91.50 619 SER A CA 1
ATOM 4827 C C . SER A 1 619 ? 13.299 -1.330 -7.512 1.00 91.50 619 SER A C 1
ATOM 4829 O O . SER A 1 619 ? 13.829 -0.861 -8.519 1.00 91.50 619 SER A O 1
ATOM 4831 N N . ALA A 1 620 ? 12.129 -0.857 -7.066 1.00 91.38 620 ALA A N 1
ATOM 4832 C CA . ALA A 1 620 ? 11.317 0.089 -7.839 1.00 91.38 620 ALA A CA 1
ATOM 4833 C C . ALA A 1 620 ? 12.046 1.407 -8.123 1.00 91.38 620 ALA A C 1
ATOM 4835 O O . ALA A 1 620 ? 11.978 1.927 -9.232 1.00 91.38 620 ALA A O 1
ATOM 4836 N N . VAL A 1 621 ? 12.798 1.924 -7.146 1.00 90.38 621 VAL A N 1
ATOM 4837 C CA . VAL A 1 621 ? 13.511 3.204 -7.282 1.00 90.38 621 VAL A CA 1
ATOM 4838 C C . VAL A 1 621 ? 14.695 3.146 -8.254 1.00 90.38 621 VAL A C 1
ATOM 4840 O O . VAL A 1 621 ? 15.153 4.211 -8.675 1.00 90.38 621 VAL A O 1
ATOM 4843 N N . HIS A 1 622 ? 15.151 1.939 -8.605 1.00 93.75 622 HIS A N 1
ATOM 4844 C CA . HIS A 1 622 ? 16.268 1.663 -9.514 1.00 93.75 622 HIS A CA 1
ATOM 4845 C C . HIS A 1 622 ? 15.821 1.050 -10.850 1.00 93.75 622 HIS A C 1
ATOM 4847 O O . HIS A 1 622 ? 16.649 0.767 -11.717 1.00 93.75 622 HIS A O 1
ATOM 4853 N N . THR A 1 623 ? 14.518 0.819 -11.022 1.00 95.38 623 THR A N 1
ATOM 4854 C CA . THR A 1 623 ? 13.976 0.259 -12.257 1.00 95.38 623 THR A CA 1
ATOM 4855 C C . THR A 1 623 ? 13.856 1.353 -13.310 1.00 95.38 623 THR A C 1
ATOM 4857 O O . THR A 1 623 ? 13.229 2.387 -13.079 1.00 95.38 623 THR A O 1
ATOM 4860 N N . VAL A 1 624 ? 14.434 1.100 -14.480 1.00 96.44 624 VAL A N 1
ATOM 4861 C CA . VAL A 1 624 ? 14.377 1.987 -15.642 1.00 96.44 624 VAL A CA 1
ATOM 4862 C C . VAL A 1 624 ? 13.595 1.297 -16.746 1.00 96.44 624 VAL A C 1
ATOM 4864 O O . VAL A 1 624 ? 13.892 0.153 -17.101 1.00 96.44 624 VAL A O 1
ATOM 4867 N N . THR A 1 625 ? 12.602 1.998 -17.288 1.00 97.88 625 THR A N 1
ATOM 4868 C CA . THR A 1 625 ? 11.819 1.536 -18.437 1.00 97.88 625 THR A CA 1
ATOM 4869 C C . THR A 1 625 ? 12.247 2.247 -19.717 1.00 97.88 625 THR A C 1
ATOM 4871 O O . THR A 1 625 ? 12.646 3.406 -19.686 1.00 97.88 625 THR A O 1
ATOM 4874 N N . ALA A 1 626 ? 12.162 1.558 -20.849 1.00 97.38 626 ALA A N 1
ATOM 4875 C CA . ALA A 1 626 ? 12.428 2.106 -22.176 1.00 97.38 626 ALA A CA 1
ATOM 4876 C C . ALA A 1 626 ? 11.459 1.493 -23.194 1.00 97.38 626 ALA A C 1
ATOM 4878 O O . ALA A 1 626 ? 10.852 0.460 -22.919 1.00 97.38 626 ALA A O 1
ATOM 4879 N N . ILE A 1 627 ? 11.323 2.112 -24.364 1.00 97.19 627 ILE A N 1
ATOM 4880 C CA . ILE A 1 627 ? 10.542 1.567 -25.477 1.00 97.19 627 ILE A CA 1
ATOM 4881 C C . ILE A 1 627 ? 11.500 1.000 -26.523 1.00 97.19 627 ILE A C 1
ATOM 4883 O O . ILE A 1 627 ? 12.491 1.641 -26.868 1.00 97.19 627 ILE A O 1
ATOM 4887 N N . ASP A 1 628 ? 11.220 -0.200 -27.016 1.00 96.75 628 ASP A N 1
ATOM 4888 C CA . ASP A 1 628 ? 11.901 -0.732 -28.192 1.00 96.75 628 ASP A CA 1
ATOM 4889 C C . ASP A 1 628 ? 11.349 -0.075 -29.467 1.00 96.75 628 ASP A C 1
ATOM 4891 O O . ASP A 1 628 ? 10.136 0.010 -29.659 1.00 96.75 628 ASP A O 1
ATOM 4895 N N . GLU A 1 629 ? 12.214 0.408 -30.357 1.00 92.44 629 GLU A N 1
ATOM 4896 C CA . GLU A 1 629 ? 11.764 1.210 -31.501 1.00 92.44 629 GLU A CA 1
ATOM 4897 C C . GLU A 1 629 ? 11.012 0.397 -32.558 1.00 92.44 629 GLU A C 1
ATOM 4899 O O . GLU A 1 629 ? 10.109 0.942 -33.203 1.00 92.44 629 GLU A O 1
ATOM 4904 N N . ILE A 1 630 ? 11.355 -0.885 -32.709 1.00 92.38 630 ILE A N 1
ATOM 4905 C CA . ILE A 1 630 ? 10.837 -1.767 -33.760 1.00 92.38 630 ILE A CA 1
ATOM 4906 C C . ILE A 1 630 ? 9.537 -2.424 -33.302 1.00 92.38 630 ILE A C 1
ATOM 4908 O O . ILE A 1 630 ? 8.501 -2.292 -33.948 1.00 92.38 630 ILE A O 1
ATOM 4912 N N . THR A 1 631 ? 9.591 -3.131 -32.178 1.00 94.12 631 THR A N 1
ATOM 4913 C CA . THR A 1 631 ? 8.464 -3.905 -31.643 1.00 94.12 631 THR A CA 1
ATOM 4914 C C . THR A 1 631 ? 7.498 -3.053 -30.835 1.00 94.12 631 THR A C 1
ATOM 4916 O O . THR A 1 631 ? 6.375 -3.481 -30.606 1.00 94.12 631 THR A O 1
ATOM 4919 N N . LYS A 1 632 ? 7.923 -1.863 -30.382 1.00 94.81 632 LYS A N 1
ATOM 4920 C CA . LYS A 1 632 ? 7.217 -1.037 -29.388 1.00 94.81 632 LYS A CA 1
ATOM 4921 C C . LYS A 1 632 ? 7.031 -1.731 -28.038 1.00 94.81 632 LYS A C 1
ATOM 4923 O O . LYS A 1 632 ? 6.159 -1.329 -27.269 1.00 94.81 632 LYS A O 1
ATOM 4928 N N . ALA A 1 633 ? 7.784 -2.788 -27.737 1.00 97.44 633 ALA A N 1
ATOM 4929 C CA . ALA A 1 633 ? 7.743 -3.429 -26.429 1.00 97.44 633 ALA A CA 1
ATOM 4930 C C . ALA A 1 633 ? 8.277 -2.471 -25.353 1.00 97.44 633 ALA A C 1
ATOM 4932 O O . ALA A 1 633 ? 9.254 -1.753 -25.586 1.00 97.44 633 ALA A O 1
ATOM 4933 N N . ILE A 1 634 ? 7.680 -2.484 -24.158 1.00 98.44 634 ILE A N 1
ATOM 4934 C CA . ILE A 1 634 ? 8.311 -1.835 -23.004 1.00 98.44 634 ILE A CA 1
ATOM 4935 C C . ILE A 1 634 ? 9.390 -2.776 -22.483 1.00 98.44 634 ILE A C 1
ATOM 4937 O O . ILE A 1 634 ? 9.096 -3.903 -22.086 1.00 98.44 634 ILE A O 1
ATOM 4941 N N . LEU A 1 635 ? 10.619 -2.277 -22.428 1.00 98.19 635 LEU A N 1
ATOM 4942 C CA . LEU A 1 635 ? 11.761 -2.900 -21.776 1.00 98.19 635 LEU A CA 1
ATOM 4943 C C . LEU A 1 635 ? 11.887 -2.364 -20.349 1.00 98.19 635 LEU A C 1
ATOM 4945 O O . LEU A 1 635 ? 11.670 -1.177 -20.113 1.00 98.19 635 LEU A O 1
ATOM 4949 N N . ALA A 1 636 ? 12.295 -3.209 -19.408 1.00 97.88 636 ALA A N 1
ATOM 4950 C CA . ALA A 1 636 ? 12.552 -2.828 -18.027 1.00 97.88 636 ALA A CA 1
ATOM 4951 C C . ALA A 1 636 ? 13.860 -3.457 -17.524 1.00 97.88 636 ALA A C 1
ATOM 4953 O O . ALA A 1 636 ? 14.125 -4.642 -17.749 1.00 97.88 636 ALA A O 1
ATOM 4954 N N . ARG A 1 637 ? 14.692 -2.651 -16.857 1.00 96.38 637 ARG A N 1
ATOM 4955 C CA . ARG A 1 637 ? 16.015 -3.042 -16.344 1.00 96.38 637 ARG A CA 1
ATOM 4956 C C . ARG A 1 637 ? 16.205 -2.544 -14.918 1.00 96.38 637 ARG A C 1
ATOM 4958 O O . ARG A 1 637 ? 15.720 -1.471 -14.573 1.00 96.38 637 ARG A O 1
ATOM 4965 N N . ASN A 1 638 ? 16.956 -3.294 -14.119 1.00 95.81 638 ASN A N 1
ATOM 4966 C CA . ASN A 1 638 ? 17.368 -2.892 -12.777 1.00 95.81 638 ASN A CA 1
ATOM 4967 C C . ASN A 1 638 ? 18.874 -3.131 -12.608 1.00 95.81 638 ASN A C 1
ATOM 4969 O O . ASN A 1 638 ? 19.287 -4.199 -12.158 1.00 95.81 638 ASN A O 1
ATOM 4973 N N . LYS A 1 639 ? 19.684 -2.127 -12.962 1.00 95.12 639 LYS A N 1
ATOM 4974 C CA . LYS A 1 639 ? 21.154 -2.201 -12.896 1.00 95.12 639 LYS A CA 1
ATOM 4975 C C . LYS A 1 639 ? 21.718 -2.226 -11.472 1.00 95.12 639 LYS A C 1
ATOM 4977 O O . LYS A 1 639 ? 22.890 -2.532 -11.300 1.00 95.12 639 LYS A O 1
ATOM 4982 N N . TRP A 1 640 ? 20.895 -1.940 -10.461 1.00 94.75 640 TRP A N 1
ATOM 4983 C CA . TRP A 1 640 ? 21.313 -1.925 -9.057 1.00 94.75 640 TRP A CA 1
ATOM 4984 C C . TRP A 1 640 ? 21.771 -3.295 -8.554 1.00 94.75 640 TRP A C 1
ATOM 4986 O O . TRP A 1 640 ? 22.658 -3.391 -7.706 1.00 94.75 640 TRP A O 1
ATOM 4996 N N . SER A 1 641 ? 21.178 -4.362 -9.095 1.00 89.06 641 SER A N 1
ATOM 4997 C CA . SER A 1 641 ? 21.559 -5.734 -8.777 1.00 89.06 641 SER A CA 1
ATOM 4998 C C . SER A 1 641 ? 22.923 -6.069 -9.381 1.00 89.06 641 SER A C 1
ATOM 5000 O O . SER A 1 641 ? 23.062 -6.110 -10.602 1.00 89.06 641 SER A O 1
ATOM 5002 N N . ALA A 1 642 ? 23.903 -6.384 -8.532 1.00 83.31 642 ALA A N 1
ATOM 5003 C CA . ALA A 1 642 ? 25.235 -6.798 -8.977 1.00 83.31 642 ALA A CA 1
ATOM 5004 C C . ALA A 1 642 ? 25.202 -8.079 -9.830 1.00 83.31 642 ALA A C 1
ATOM 5006 O O . ALA A 1 642 ? 25.911 -8.180 -10.826 1.00 83.31 642 ALA A O 1
ATOM 5007 N N . ASP A 1 643 ? 24.339 -9.035 -9.479 1.00 80.81 643 ASP A N 1
ATOM 5008 C CA . ASP A 1 643 ? 24.306 -10.337 -10.147 1.00 80.81 643 ASP A CA 1
ATOM 5009 C C . ASP A 1 643 ? 23.475 -10.335 -11.444 1.00 80.81 643 ASP A C 1
ATOM 5011 O O . ASP A 1 643 ? 23.687 -11.174 -12.325 1.00 80.81 643 ASP A O 1
ATOM 5015 N N . PHE A 1 644 ? 22.483 -9.438 -11.562 1.00 82.12 644 PHE A N 1
ATOM 5016 C CA . PHE A 1 644 ? 21.457 -9.495 -12.621 1.00 82.12 644 PHE A CA 1
ATOM 5017 C C . PHE A 1 644 ? 21.238 -8.180 -13.373 1.00 82.12 644 PHE A C 1
ATOM 5019 O O . PHE A 1 644 ? 20.326 -8.122 -14.199 1.00 82.12 644 PHE A O 1
ATOM 5026 N N . GLY A 1 645 ? 22.061 -7.158 -13.125 1.00 84.56 645 GLY A N 1
ATOM 5027 C CA . GLY A 1 645 ? 21.890 -5.808 -13.667 1.00 84.56 645 GLY A CA 1
ATOM 5028 C C . GLY A 1 645 ? 21.839 -5.712 -15.194 1.00 84.56 645 GLY A C 1
ATOM 5029 O O . GLY A 1 645 ? 21.167 -4.833 -15.731 1.00 84.56 645 GLY A O 1
ATOM 5030 N N . GLU A 1 646 ? 22.458 -6.669 -15.889 1.00 89.31 646 GLU A N 1
ATOM 5031 C CA . GLU A 1 646 ? 22.494 -6.741 -17.356 1.00 89.31 646 GLU A CA 1
ATOM 5032 C C . GLU A 1 646 ? 21.245 -7.382 -17.984 1.00 89.31 646 GLU A C 1
ATOM 5034 O O . GLU A 1 646 ? 21.092 -7.415 -19.206 1.00 89.31 646 GLU A O 1
ATOM 5039 N N . ARG A 1 647 ? 20.326 -7.928 -17.176 1.00 91.69 647 ARG A N 1
ATOM 5040 C CA . ARG A 1 647 ? 19.118 -8.585 -17.690 1.00 91.69 647 ARG A CA 1
ATOM 5041 C C . ARG A 1 647 ? 18.024 -7.576 -18.018 1.00 91.69 647 ARG A C 1
ATOM 5043 O O . ARG A 1 647 ? 17.857 -6.553 -17.359 1.00 91.69 647 ARG A O 1
ATOM 5050 N N . VAL A 1 648 ? 17.226 -7.929 -19.021 1.00 95.62 648 VAL A N 1
ATOM 5051 C CA . VAL A 1 648 ? 16.111 -7.118 -19.510 1.00 95.62 648 VAL A CA 1
ATOM 5052 C C . VAL A 1 648 ? 14.832 -7.936 -19.415 1.00 95.62 648 VAL A C 1
ATOM 5054 O O . VAL A 1 648 ? 14.766 -9.046 -19.939 1.00 95.62 648 VAL A O 1
ATOM 5057 N N . ALA A 1 649 ? 13.826 -7.392 -18.738 1.00 96.88 649 ALA A N 1
ATOM 5058 C CA . ALA A 1 649 ? 12.455 -7.873 -18.835 1.00 96.88 649 ALA A CA 1
ATOM 5059 C C . ALA A 1 649 ? 11.713 -7.058 -19.895 1.00 96.88 649 ALA A C 1
ATOM 5061 O O . ALA A 1 649 ? 12.072 -5.909 -20.155 1.00 96.88 649 ALA A O 1
ATOM 5062 N N . PHE A 1 650 ? 10.670 -7.628 -20.489 1.00 97.50 650 PHE A N 1
ATOM 5063 C CA . PHE A 1 650 ? 9.829 -6.890 -21.419 1.00 97.50 650 PHE A CA 1
ATOM 5064 C C . PHE A 1 650 ? 8.363 -7.303 -21.327 1.00 97.50 650 PHE A C 1
ATOM 5066 O O . PHE A 1 650 ? 8.034 -8.391 -20.852 1.00 97.50 650 PHE A O 1
ATOM 5073 N N . VAL A 1 651 ? 7.490 -6.413 -21.793 1.00 97.62 651 VAL A N 1
ATOM 5074 C CA . VAL A 1 651 ? 6.086 -6.695 -22.100 1.00 97.62 651 VAL A CA 1
ATOM 5075 C C . VAL A 1 651 ? 5.790 -6.186 -23.507 1.00 97.62 651 VAL A C 1
ATOM 5077 O O . VAL A 1 651 ? 6.290 -5.134 -23.907 1.00 97.62 651 VAL A O 1
ATOM 5080 N N . ASP A 1 652 ? 4.995 -6.945 -24.253 1.00 96.94 652 ASP A N 1
ATOM 5081 C CA . ASP A 1 652 ? 4.597 -6.647 -25.627 1.00 96.94 652 ASP A CA 1
ATOM 5082 C C . ASP A 1 652 ? 3.136 -7.067 -25.854 1.00 96.94 652 ASP A C 1
ATOM 5084 O O . ASP A 1 652 ? 2.650 -8.005 -25.215 1.00 96.94 652 ASP A O 1
ATOM 5088 N N . LEU A 1 653 ? 2.441 -6.384 -26.768 1.00 95.56 653 LEU A N 1
ATOM 5089 C CA . LEU A 1 653 ? 1.069 -6.698 -27.179 1.00 95.56 653 LEU A CA 1
ATOM 5090 C C . LEU A 1 653 ? 1.034 -7.198 -28.636 1.00 95.56 653 LEU A C 1
ATOM 5092 O O . LEU A 1 653 ? 0.112 -6.916 -29.406 1.00 95.56 653 LEU A O 1
ATOM 5096 N N . GLY A 1 654 ? 2.064 -7.956 -29.026 1.00 92.19 654 GLY A N 1
ATOM 5097 C CA . GLY A 1 654 ? 2.266 -8.458 -30.382 1.00 92.19 654 GLY A CA 1
ATOM 5098 C C . GLY A 1 654 ? 2.587 -7.348 -31.380 1.00 92.19 654 GLY A C 1
ATOM 5099 O O . GLY A 1 654 ? 2.132 -7.434 -32.521 1.00 92.19 654 GLY A O 1
ATOM 5100 N N . GLY A 1 655 ? 3.263 -6.283 -30.936 1.00 91.88 655 GLY A N 1
ATOM 5101 C CA . GLY A 1 655 ? 3.556 -5.089 -31.732 1.00 91.88 655 GLY A CA 1
ATOM 5102 C C . GLY A 1 655 ? 2.333 -4.260 -32.142 1.00 91.88 655 GLY A C 1
ATOM 5103 O O . GLY A 1 655 ? 2.425 -3.448 -33.059 1.00 91.88 655 GLY A O 1
ATOM 5104 N N . ARG A 1 656 ? 1.169 -4.476 -31.511 1.00 92.88 656 ARG A N 1
ATOM 5105 C CA . ARG A 1 656 ? -0.092 -3.781 -31.846 1.00 92.88 656 ARG A CA 1
ATOM 5106 C C . ARG A 1 656 ? -0.358 -2.535 -31.011 1.00 92.88 656 ARG A C 1
ATOM 5108 O O . ARG A 1 656 ? -1.275 -1.784 -31.320 1.00 92.88 656 ARG A O 1
ATOM 5115 N N . GLN A 1 657 ? 0.395 -2.349 -29.937 1.00 94.31 657 GLN A N 1
ATOM 5116 C CA . GLN A 1 657 ? 0.227 -1.245 -29.007 1.00 94.31 657 GLN A CA 1
ATOM 5117 C C . GLN A 1 657 ? 0.359 0.109 -29.714 1.00 94.31 657 GLN A C 1
ATOM 5119 O O . GLN A 1 657 ? 1.309 0.370 -30.451 1.00 94.31 657 GLN A O 1
ATOM 5124 N N . THR A 1 658 ? -0.602 0.985 -29.450 1.00 94.06 658 THR A N 1
ATOM 5125 C CA . THR A 1 658 ? -0.674 2.349 -29.982 1.00 94.06 658 THR A CA 1
ATOM 5126 C C . THR A 1 658 ? -0.364 3.395 -28.916 1.00 94.06 658 THR A C 1
ATOM 5128 O O . THR A 1 658 ? 0.038 4.511 -29.248 1.00 94.06 658 THR A O 1
ATOM 5131 N N . SER A 1 659 ? -0.512 3.042 -27.636 1.00 96.12 659 SER A N 1
ATOM 5132 C CA . SER A 1 659 ? -0.081 3.876 -26.517 1.00 96.12 659 SER A CA 1
ATOM 5133 C C . SER A 1 659 ? 0.410 3.051 -25.329 1.00 96.12 659 SER A C 1
ATOM 5135 O O . SER A 1 659 ? 0.079 1.869 -25.194 1.00 96.12 659 SER A O 1
ATOM 5137 N N . TRP A 1 660 ? 1.228 3.663 -24.473 1.00 97.94 660 TRP A N 1
ATOM 5138 C CA . TRP A 1 660 ? 1.852 2.986 -23.337 1.00 97.94 660 TRP A CA 1
ATOM 5139 C C . TRP A 1 660 ? 2.205 3.922 -22.178 1.00 97.94 660 TRP A C 1
ATOM 5141 O O . TRP A 1 660 ? 2.226 5.143 -22.323 1.00 97.94 660 TRP A O 1
ATOM 5151 N N . THR A 1 661 ? 2.500 3.359 -21.006 1.00 97.69 661 THR A N 1
ATOM 5152 C CA . THR A 1 661 ? 3.137 4.098 -19.904 1.00 97.69 661 THR A CA 1
ATOM 5153 C C . THR A 1 661 ? 3.990 3.183 -19.028 1.00 97.69 661 THR A C 1
ATOM 5155 O O . THR A 1 661 ? 3.650 2.019 -18.799 1.00 97.69 661 THR A O 1
ATOM 5158 N N . GLY A 1 662 ? 5.109 3.731 -18.553 1.00 97.12 662 GLY A N 1
ATOM 5159 C CA . GLY A 1 662 ? 5.978 3.155 -17.534 1.00 97.12 662 GLY A CA 1
ATOM 5160 C C . GLY A 1 662 ? 5.631 3.586 -16.103 1.00 97.12 662 GLY A C 1
ATOM 5161 O O . GLY A 1 662 ? 6.285 3.131 -15.167 1.00 97.12 662 GLY A O 1
ATOM 5162 N N . ASP A 1 663 ? 4.631 4.459 -15.916 1.00 95.75 663 ASP A N 1
ATOM 5163 C CA . ASP A 1 663 ? 4.267 5.064 -14.628 1.00 95.75 663 ASP A CA 1
ATOM 5164 C C . ASP A 1 663 ? 2.920 4.541 -14.107 1.00 95.75 663 ASP A C 1
ATOM 5166 O O . ASP A 1 663 ? 1.839 4.858 -14.613 1.00 95.75 663 ASP A O 1
ATOM 5170 N N . ARG A 1 664 ? 2.980 3.757 -13.030 1.00 95.38 664 ARG A N 1
ATOM 5171 C CA . ARG A 1 664 ? 1.820 3.156 -12.367 1.00 95.38 664 ARG A CA 1
ATOM 5172 C C . ARG A 1 664 ? 0.891 4.229 -11.801 1.00 95.38 664 ARG A C 1
ATOM 5174 O O . ARG A 1 664 ? -0.322 4.020 -11.798 1.00 95.38 664 ARG A O 1
ATOM 5181 N N . THR A 1 665 ? 1.430 5.382 -11.397 1.00 93.81 665 THR A N 1
ATOM 5182 C CA . THR A 1 665 ? 0.646 6.523 -10.901 1.00 93.81 665 THR A CA 1
ATOM 5183 C C . THR A 1 665 ? -0.265 7.078 -11.986 1.00 93.81 665 THR A C 1
ATOM 5185 O O . THR A 1 665 ? -1.410 7.429 -11.709 1.00 93.81 665 THR A O 1
ATOM 5188 N N . GLU A 1 666 ? 0.217 7.140 -13.230 1.00 94.38 666 GLU A N 1
ATOM 5189 C CA . GLU A 1 666 ? -0.592 7.566 -14.371 1.00 94.38 666 GLU A CA 1
ATOM 5190 C C . GLU A 1 666 ? -1.723 6.571 -14.643 1.00 94.38 666 GLU A C 1
ATOM 5192 O O . GLU A 1 666 ? -2.864 6.979 -14.867 1.00 94.38 666 GLU A O 1
ATOM 5197 N N . PHE A 1 667 ? -1.407 5.273 -14.625 1.00 96.12 667 PHE A N 1
ATOM 5198 C CA . PHE A 1 667 ? -2.369 4.234 -14.968 1.00 96.12 667 PHE A CA 1
ATOM 5199 C C . PHE A 1 667 ? -3.455 4.059 -13.900 1.00 96.12 667 PHE A C 1
ATOM 5201 O O . PHE A 1 667 ? -4.647 4.196 -14.186 1.00 96.12 667 PHE A O 1
ATOM 5208 N N . ILE A 1 668 ? -3.041 3.776 -12.662 1.00 95.00 668 ILE A N 1
ATOM 5209 C CA . ILE A 1 668 ? -3.937 3.514 -11.530 1.00 95.00 668 ILE A CA 1
ATOM 5210 C C . ILE A 1 668 ? -4.591 4.816 -11.049 1.00 95.00 668 ILE A C 1
ATOM 5212 O O . ILE A 1 668 ? -5.781 4.837 -10.727 1.00 95.00 668 ILE A O 1
ATOM 5216 N N . GLY A 1 669 ? -3.838 5.917 -11.054 1.00 92.38 669 GLY A N 1
ATOM 5217 C CA . GLY A 1 669 ? -4.214 7.177 -10.424 1.00 92.38 669 GLY A CA 1
ATOM 5218 C C . GLY A 1 669 ? -3.836 7.217 -8.944 1.00 92.38 669 GLY A C 1
ATOM 5219 O O . GLY A 1 669 ? -3.845 6.199 -8.253 1.00 92.38 669 GLY A O 1
ATOM 5220 N N . ARG A 1 670 ? -3.549 8.418 -8.431 1.00 90.31 670 ARG A N 1
ATOM 5221 C CA . ARG A 1 670 ? -3.256 8.633 -7.006 1.00 90.31 670 ARG A CA 1
ATOM 5222 C C . ARG A 1 670 ? -4.432 8.190 -6.128 1.00 90.31 670 ARG A C 1
ATOM 5224 O O . ARG A 1 670 ? -5.581 8.554 -6.396 1.00 90.31 670 ARG A O 1
ATOM 5231 N N . ASN A 1 671 ? -4.127 7.426 -5.081 1.00 90.62 671 ASN A N 1
ATOM 5232 C CA . ASN A 1 671 ? -5.073 6.742 -4.195 1.00 90.62 671 ASN A CA 1
ATOM 5233 C C . ASN A 1 671 ? -6.029 5.786 -4.945 1.00 90.62 671 ASN A C 1
ATOM 5235 O O . ASN A 1 671 ? -7.116 5.464 -4.459 1.00 90.62 671 ASN A O 1
ATOM 5239 N N . GLY A 1 672 ? -5.683 5.386 -6.172 1.00 91.06 672 GLY A N 1
ATOM 5240 C CA . GLY A 1 672 ? -6.480 4.503 -7.019 1.00 91.06 672 GLY A CA 1
ATOM 5241 C C . GLY A 1 672 ? -6.289 3.025 -6.681 1.00 91.06 672 GLY A C 1
ATOM 5242 O O . GLY A 1 672 ? -5.602 2.665 -5.730 1.00 91.06 672 GLY A O 1
ATOM 5243 N N . ASN A 1 673 ? -6.945 2.158 -7.446 1.00 91.31 673 ASN A N 1
ATOM 5244 C CA . ASN A 1 673 ? -6.708 0.715 -7.436 1.00 91.31 673 ASN A CA 1
ATOM 5245 C C . ASN A 1 673 ? -6.886 0.141 -8.853 1.00 91.31 673 ASN A C 1
ATOM 5247 O O . ASN A 1 673 ? -7.262 0.864 -9.778 1.00 91.31 673 ASN A O 1
ATOM 5251 N N . LEU A 1 674 ? -6.586 -1.147 -9.028 1.00 92.62 674 LEU A N 1
ATOM 5252 C CA . LEU A 1 674 ? -6.650 -1.806 -10.335 1.00 92.62 674 LEU A CA 1
ATOM 5253 C C . LEU A 1 674 ? -8.071 -2.166 -10.785 1.00 92.62 674 LEU A C 1
ATOM 5255 O O . LEU A 1 674 ? -8.255 -2.469 -11.959 1.00 92.62 674 LEU A O 1
ATOM 5259 N N . ASP A 1 675 ? -9.065 -2.123 -9.897 1.00 89.50 675 ASP A N 1
ATOM 5260 C CA . ASP A 1 675 ? -10.449 -2.460 -10.240 1.00 89.50 675 ASP A CA 1
ATOM 5261 C C . ASP A 1 675 ? -10.994 -1.467 -11.284 1.00 89.50 675 ASP A C 1
ATOM 5263 O O . ASP A 1 675 ? -11.637 -1.865 -12.249 1.00 89.50 675 ASP A O 1
ATOM 5267 N N . TYR A 1 676 ? -10.688 -0.171 -11.117 1.00 88.38 676 TYR A N 1
ATOM 5268 C CA . TYR A 1 676 ? -11.049 0.906 -12.050 1.00 88.38 676 TYR A CA 1
ATOM 5269 C C . TYR A 1 676 ? -9.890 1.907 -12.203 1.00 88.38 676 TYR A C 1
ATOM 5271 O O . TYR A 1 676 ? -9.926 2.992 -11.608 1.00 88.38 676 TYR A O 1
ATOM 5279 N N . PRO A 1 677 ? -8.855 1.571 -12.997 1.00 93.12 677 PRO A N 1
ATOM 5280 C CA . PRO A 1 677 ? -7.687 2.427 -13.178 1.00 93.12 677 PRO A CA 1
ATOM 5281 C C . PRO A 1 677 ? -8.077 3.780 -13.784 1.00 93.12 677 PRO A C 1
ATOM 5283 O O . PRO A 1 677 ? -8.824 3.845 -14.766 1.00 93.12 677 PRO A O 1
ATOM 5286 N N . ALA A 1 678 ? -7.542 4.876 -13.240 1.00 91.38 678 ALA A N 1
ATOM 5287 C CA . ALA A 1 678 ? -7.876 6.231 -13.683 1.00 91.38 678 ALA A CA 1
ATOM 5288 C C . ALA A 1 678 ? -7.633 6.464 -15.186 1.00 91.38 678 ALA A C 1
ATOM 5290 O O . ALA A 1 678 ? -8.380 7.215 -15.819 1.00 91.38 678 ALA A O 1
ATOM 5291 N N . ALA A 1 679 ? -6.620 5.814 -15.769 1.00 92.06 679 ALA A N 1
ATOM 5292 C CA . ALA A 1 679 ? -6.323 5.932 -17.192 1.00 92.06 679 ALA A CA 1
ATOM 5293 C C . ALA A 1 679 ? -7.408 5.329 -18.097 1.00 92.06 679 ALA A C 1
ATOM 5295 O O . ALA A 1 679 ? -7.646 5.867 -19.176 1.00 92.06 679 ALA A O 1
ATOM 5296 N N . LEU A 1 680 ? -8.094 4.267 -17.660 1.00 91.56 680 LEU A N 1
ATOM 5297 C CA . LEU A 1 680 ? -9.126 3.587 -18.456 1.00 91.56 680 LEU A CA 1
ATOM 5298 C C . LEU A 1 680 ? -10.497 4.257 -18.343 1.00 91.56 680 LEU A C 1
ATOM 5300 O O . LEU A 1 680 ? -11.303 4.176 -19.270 1.00 91.56 680 LEU A O 1
ATOM 5304 N N . CYS A 1 681 ? -10.720 4.985 -17.249 1.00 83.56 681 CYS A N 1
ATOM 5305 C CA . CYS A 1 681 ? -11.924 5.775 -17.013 1.00 83.56 681 CYS A CA 1
ATOM 5306 C C . CYS A 1 681 ? -11.938 7.117 -17.766 1.00 83.56 681 CYS A C 1
ATOM 5308 O O . CYS A 1 681 ? -12.928 7.836 -17.677 1.00 83.56 681 CYS A O 1
ATOM 5310 N N . GLY A 1 682 ? -10.853 7.502 -18.450 1.00 75.12 682 GLY A N 1
ATOM 5311 C CA . GLY A 1 682 ? -10.709 8.790 -19.136 1.00 75.12 682 GLY A CA 1
ATOM 5312 C C . GLY A 1 682 ? -10.537 8.661 -20.652 1.00 75.12 682 GLY A C 1
ATOM 5313 O O . GLY A 1 682 ? -10.172 7.609 -21.165 1.00 75.12 682 GLY A O 1
ATOM 5314 N N . ARG A 1 683 ? -10.762 9.766 -21.379 1.00 76.31 683 ARG A N 1
ATOM 5315 C CA . ARG A 1 683 ? -10.661 9.812 -22.854 1.00 76.31 683 ARG A CA 1
ATOM 5316 C C . ARG A 1 683 ? -9.245 9.975 -23.400 1.00 76.31 683 ARG A C 1
ATOM 5318 O O . ARG A 1 683 ? -9.033 9.807 -24.595 1.00 76.31 683 ARG A O 1
ATOM 5325 N N . LEU A 1 684 ? -8.305 10.372 -22.550 1.00 84.31 684 LEU A N 1
ATOM 5326 C CA . LEU A 1 684 ? -6.938 10.641 -22.974 1.00 84.31 684 LEU A CA 1
ATOM 5327 C C . LEU A 1 684 ? -6.175 9.322 -23.142 1.00 84.31 684 LEU A C 1
ATOM 5329 O O . LEU A 1 684 ? -6.259 8.482 -22.237 1.00 84.31 684 LEU A O 1
ATOM 5333 N N . PRO A 1 685 ? -5.399 9.158 -24.230 1.00 90.00 685 PRO A N 1
ATOM 5334 C CA . PRO A 1 685 ? -4.504 8.016 -24.372 1.00 90.00 685 PRO A CA 1
ATOM 5335 C C . PRO A 1 685 ? -3.473 7.979 -23.233 1.00 90.00 685 PRO A C 1
ATOM 5337 O O . PRO A 1 685 ? -3.352 8.914 -22.426 1.00 90.00 685 PRO A O 1
ATOM 5340 N N . LEU A 1 686 ? -2.736 6.875 -23.140 1.00 94.88 686 LEU A N 1
ATOM 5341 C CA . LEU A 1 686 ? -1.569 6.811 -22.262 1.00 94.88 686 LEU A CA 1
ATOM 5342 C C . LEU A 1 686 ? -0.496 7.795 -22.756 1.00 94.88 686 LEU A C 1
ATOM 5344 O O . LEU A 1 686 ? -0.419 8.101 -23.946 1.00 94.88 686 LEU A O 1
ATOM 5348 N N . SER A 1 687 ? 0.310 8.326 -21.838 1.00 94.94 687 SER A N 1
ATOM 5349 C CA . SER A 1 687 ? 1.236 9.429 -22.122 1.00 94.94 687 SER A CA 1
ATOM 5350 C C . SER A 1 687 ? 2.437 9.063 -22.996 1.00 94.94 687 SER A C 1
ATOM 5352 O O . SER A 1 687 ? 3.201 9.953 -23.363 1.00 94.94 687 SER A O 1
ATOM 5354 N N . ASN A 1 688 ? 2.639 7.779 -23.301 1.00 96.44 688 ASN A N 1
ATOM 5355 C CA . ASN A 1 688 ? 3.813 7.232 -23.985 1.00 96.44 688 ASN A CA 1
ATOM 5356 C C . ASN A 1 688 ? 5.135 7.485 -23.247 1.00 96.44 688 ASN A C 1
ATOM 5358 O O . ASN A 1 688 ? 6.213 7.375 -23.834 1.00 96.44 688 ASN A O 1
ATOM 5362 N N . ARG A 1 689 ? 5.068 7.794 -21.946 1.00 94.94 689 ARG A N 1
ATOM 5363 C CA . ARG A 1 689 ? 6.250 8.032 -21.116 1.00 94.94 689 ARG A CA 1
ATOM 5364 C C . ARG A 1 689 ? 6.798 6.727 -20.560 1.00 94.94 689 ARG A C 1
ATOM 5366 O O . ARG A 1 689 ? 6.071 5.920 -19.990 1.00 94.94 689 ARG A O 1
ATOM 5373 N N . VAL A 1 690 ? 8.105 6.576 -20.694 1.00 96.62 690 VAL A N 1
ATOM 5374 C CA . VAL A 1 690 ? 8.950 5.555 -20.071 1.00 96.62 690 VAL A CA 1
ATOM 5375 C C . VAL A 1 690 ? 10.192 6.264 -19.537 1.00 96.62 690 VAL A C 1
ATOM 5377 O O . VAL A 1 690 ? 10.457 7.410 -19.904 1.00 96.62 690 VAL A O 1
ATOM 5380 N N . GLY A 1 691 ? 10.931 5.613 -18.653 1.00 95.62 691 GLY A N 1
ATOM 5381 C CA . GLY A 1 691 ? 12.167 6.149 -18.100 1.00 95.62 691 GLY A CA 1
ATOM 5382 C C . GLY A 1 691 ? 12.428 5.671 -16.680 1.00 95.62 691 GLY A C 1
ATOM 5383 O O . GLY A 1 691 ? 11.898 4.649 -16.230 1.00 95.62 691 GLY A O 1
ATOM 5384 N N . ALA A 1 692 ? 13.255 6.438 -15.984 1.00 94.94 692 ALA A N 1
ATOM 5385 C CA . ALA A 1 692 ? 13.654 6.240 -14.604 1.00 94.94 692 ALA A CA 1
ATOM 5386 C C . ALA A 1 692 ? 12.929 7.222 -13.669 1.00 94.94 692 ALA A C 1
ATOM 5388 O O . ALA A 1 692 ? 12.415 8.257 -14.089 1.00 94.94 692 ALA A O 1
ATOM 5389 N N . GLY A 1 693 ? 12.890 6.908 -12.373 1.00 91.12 693 GLY A N 1
ATOM 5390 C CA . GLY A 1 693 ? 12.297 7.788 -11.358 1.00 91.12 693 GLY A CA 1
ATOM 5391 C C . GLY A 1 693 ? 10.761 7.804 -11.319 1.00 91.12 693 GLY A C 1
ATOM 5392 O O . GLY A 1 693 ? 10.203 8.451 -10.434 1.00 91.12 693 GLY A O 1
ATOM 5393 N N . PHE A 1 694 ? 10.087 7.076 -12.215 1.00 91.94 694 PHE A N 1
ATOM 5394 C CA . PHE A 1 694 ? 8.649 6.797 -12.147 1.00 91.94 694 PHE A CA 1
ATOM 5395 C C . PHE A 1 694 ? 8.321 5.690 -11.138 1.00 91.94 694 PHE A C 1
ATOM 5397 O O . PHE A 1 694 ? 9.214 5.021 -10.620 1.00 91.94 694 PHE A O 1
ATOM 5404 N N . ASP A 1 695 ? 7.028 5.476 -10.883 1.00 93.69 695 ASP A N 1
ATOM 5405 C CA . ASP A 1 695 ? 6.544 4.297 -10.170 1.00 93.69 695 ASP A CA 1
ATOM 5406 C C . ASP A 1 695 ? 6.404 3.131 -11.172 1.00 93.69 695 ASP A C 1
ATOM 5408 O O . ASP A 1 695 ? 5.434 3.103 -11.927 1.00 93.69 695 ASP A O 1
ATOM 5412 N N . PRO A 1 696 ? 7.361 2.189 -11.265 1.00 95.50 696 PRO A N 1
ATOM 5413 C CA . PRO A 1 696 ? 7.554 1.402 -12.480 1.00 95.50 696 PRO A CA 1
ATOM 5414 C C . PRO A 1 696 ? 6.430 0.389 -12.730 1.00 95.50 696 PRO A C 1
ATOM 5416 O O . PRO A 1 696 ? 6.042 -0.386 -11.848 1.00 95.50 696 PRO A O 1
ATOM 5419 N N . CYS A 1 697 ? 5.953 0.360 -13.972 1.00 97.50 697 CYS A N 1
ATOM 5420 C CA . CYS A 1 697 ? 5.072 -0.668 -14.528 1.00 97.50 697 CYS A CA 1
ATOM 5421 C C . CYS A 1 697 ? 5.263 -0.779 -16.051 1.00 97.50 697 CYS A C 1
ATOM 5423 O O . CYS A 1 697 ? 6.040 -0.036 -16.648 1.00 97.50 697 CYS A O 1
ATOM 5425 N N . GLY A 1 698 ? 4.602 -1.744 -16.678 1.00 98.06 698 GLY A N 1
ATOM 5426 C CA . GLY A 1 698 ? 4.490 -1.874 -18.121 1.00 98.06 698 GLY A CA 1
ATOM 5427 C C . GLY A 1 698 ? 3.020 -1.901 -18.498 1.00 98.06 698 GLY A C 1
ATOM 5428 O O . GLY A 1 698 ? 2.344 -2.905 -18.268 1.00 98.06 698 GLY A O 1
ATOM 5429 N N . VAL A 1 699 ? 2.519 -0.796 -19.048 1.00 98.38 699 VAL A N 1
ATOM 5430 C CA . VAL A 1 699 ? 1.147 -0.707 -19.553 1.00 98.38 699 VAL A CA 1
ATOM 5431 C C . VAL A 1 699 ? 1.179 -0.484 -21.047 1.00 98.38 699 VAL A C 1
ATOM 5433 O O . VAL A 1 699 ? 1.794 0.474 -21.507 1.00 98.38 699 VAL A O 1
ATOM 5436 N N . LEU A 1 700 ? 0.490 -1.348 -21.783 1.00 98.06 700 LEU A N 1
ATOM 5437 C CA . LEU A 1 700 ? 0.343 -1.272 -23.233 1.00 98.06 700 LEU A CA 1
ATOM 5438 C C . LEU A 1 700 ? -1.140 -1.281 -23.583 1.00 98.06 700 LEU A C 1
ATOM 5440 O O . LEU A 1 700 ? -1.890 -2.082 -23.024 1.00 98.06 700 LEU A O 1
ATOM 5444 N N . GLN A 1 701 ? -1.548 -0.425 -24.514 1.00 97.00 701 GLN A N 1
ATOM 5445 C CA . GLN A 1 701 ? -2.905 -0.379 -25.048 1.00 97.00 701 GLN A CA 1
ATOM 5446 C C . GLN A 1 701 ? -2.871 -0.475 -26.574 1.00 97.00 701 GLN A C 1
ATOM 5448 O O . GLN A 1 701 ? -2.084 0.229 -27.208 1.00 97.00 701 GLN A O 1
ATOM 5453 N N . ALA A 1 702 ? -3.719 -1.336 -27.141 1.00 94.06 702 ALA A N 1
ATOM 5454 C CA . ALA A 1 702 ? -3.959 -1.471 -28.579 1.00 94.06 702 ALA A CA 1
ATOM 5455 C C . ALA A 1 702 ? -5.389 -1.069 -28.934 1.00 94.06 702 ALA A C 1
ATOM 5457 O O . ALA A 1 702 ? -6.303 -1.416 -28.141 1.00 94.06 702 ALA A O 1
#

Secondary structure (DSSP, 8-state):
-EEE-----TTT---S-EEEEEETTT--EEESSSTTT-PPPSEEEEEE-SSEEEEEEEETTEEEEEEEEE-SSSSEEEEEEEEEE-SSS-EEEEEEEEEEEEEE-HHHHHH-HHHHHTTEEEEE-TTT--EEEEE--SSTTPPPEEEEEEEEEESEE-SPPEEEEEHHHHH-TT--TTS-GGGGSPPP----BS-SSEEEEEEEEEEE-TT-EEEEEEEEEEESSHHHHHHHHHHH-STTHHHHHHHHHHHHHHHHHHHHT--HHHHHHHHHHHHHHHS--GGGSPPHHHHHHH---GGGGGGGT--SSSPEEEEEE-SGGGHHHHHHHHHHHHHHHHTT---EEEEEE---TTTHHHHHHHHHHHHHHHHHH--SSSPPSS-EEEEEGGGS-HHHHHHHHHH-SEEEEGGG-SHHHHHHHTTT-------PPP----SSPPPPP----S-BT--SSEEEETTTTEEEEEE-TT---SS--EEEEE-SSEEEEEETTS-EEEEES-TTTTBSS-----TTT---SEEEEEEETTT--EE-SSSSSS--SS--EEEEEETTEEEEEEEETTEEEEEEEE--SSSS--EEEEEEEE-SSS---EEEEEEEE---BS-HHHHGGGEEEEE-TTT-PEEEEETT-TTTTT--EEE-STT--SEEEEEHHHHH-TT--SSS-TTTTSSSPP-----SSS-EEEEEE-